Protein AF-A0AA92HVH8-F1 (afdb_monomer_lite)

Foldseek 3Di:
DEEEDDPDAAEDEDDQAEDAYEYEHHAYYAYDHYAHAYEYEAQEDHHEYEAHAEYEYHVHAYAYEYDQEAYHYEYEPHAEYEYHVYAHAYEYEQAEDAYEYYPHAEYEYHVYAYAYEYEAAEDHYEYEDYAEYEYHVHAYAYEYEQAEDAYEYEDHAEYEYHVHAHAYEYEQDEEHYEYEDHAEYEYHVDAYEYEYDQAEDAYEYEPHAEYAYHVYAYAYEYEQEEHHYEYEAHAEYEYHNYAYAYEYDQDAEHYEYENHAEYEYHPDAYAYEYDQAEDHYEYEDHAEYEYHHYAYAYEYEQEEDHHEYEDHAEYEYYHYAHAYEYDQEADAYEYEPHAEYAYHHYAHAYEYEQAEDEYEYEAHAEYEYHVHAYAYEYDQQEDHYEYEDHAEYEYHVHAHAYEYDLAEDAYEYYDHAEYEYHVHAYAYEYEQDEEHYEYEDHAEYEYYPHAAAYEYEQAEDHYEYEHHAEYEYHVYAYAYEYEAHEDEHEYEPHAHYHYYPHHYHYHYDPHHD

pLDDT: mean 95.3, std 5.15, range [45.25, 98.81]

Secondary structure (DSSP, 8-state):
-EEE--SS--EEE--SS--EEEEES-SEEE--SS--EEEE-TT-EEEEEES-SEEE--SS-EEEEEPSS--EEEEES-SEEE--SS--EEEE-SS-EEEEEES-SEEE--SS-EEEEE-SS-EEEEEES-SEEE--SS-EEEEE-SS--EEEEES-SEEE--SS--EEEE-SS-EEEEEES-SEEE--SS-EEEEE-SS--EEEEES-SEEE--SS--EEEE-SS--EEEEES-SEEE--SS--EEEEPSSPPEEEEES-SEEE--SS--EEEE-SS--EEEEES-SEEE--SS--EEEE-SS--EEEEES-SEEE--SS--EEEE-SS--EEEEES-SEEE--SS--EEEE-SS-EEEEEES-SEEE--SS-EEEEEPTT--EEEEES-SEEE--SS--EEEE-SSPPEEEEES-SEEE--SS--EEEE-SS-EEEEEES-SEEE--SS-EEEEE-SS--EEEEES-SEEE--SS--EEEE-SS-EEEEEES-SEEE--SS-EEEEEBTTB-

Structure (mmCIF, N/CA/C/O backbone):
data_AF-A0AA92HVH8-F1
#
_entry.id   AF-A0AA92HVH8-F1
#
loop_
_atom_site.group_PDB
_atom_site.id
_atom_site.type_symbol
_atom_site.label_atom_id
_atom_site.label_alt_id
_atom_site.label_comp_id
_atom_site.label_asym_id
_atom_site.label_entity_id
_atom_site.label_seq_id
_atom_site.pdbx_PDB_ins_code
_atom_site.Cartn_x
_atom_site.Cartn_y
_atom_site.Cartn_z
_atom_site.occupancy
_atom_site.B_iso_or_equiv
_atom_site.auth_seq_id
_atom_site.auth_comp_id
_atom_site.auth_asym_id
_atom_site.auth_atom_id
_atom_site.pdbx_PDB_model_num
ATOM 1 N N . GLU A 1 1 ? -30.639 -15.202 56.950 1.00 88.31 1 GLU A N 1
ATOM 2 C CA . GLU A 1 1 ? -32.025 -14.963 57.427 1.00 88.31 1 GLU A CA 1
ATOM 3 C C . GLU A 1 1 ? -32.904 -14.562 56.242 1.00 88.31 1 GLU A C 1
ATOM 5 O O . GLU A 1 1 ? -32.366 -14.307 55.173 1.00 88.31 1 GLU A O 1
ATOM 10 N N . THR A 1 2 ? -34.231 -14.528 56.389 1.00 92.62 2 THR A N 1
ATOM 11 C CA . THR A 1 2 ? -35.138 -14.028 55.339 1.00 92.62 2 THR A CA 1
ATOM 12 C C . THR A 1 2 ? -35.841 -12.772 55.826 1.00 92.62 2 THR A C 1
ATOM 14 O O . THR A 1 2 ? -36.334 -12.752 56.954 1.00 92.62 2 THR A O 1
ATOM 17 N N . LEU A 1 3 ? -35.899 -11.746 54.981 1.00 92.62 3 LEU A N 1
ATOM 18 C CA . LEU A 1 3 ? -36.599 -10.502 55.258 1.00 92.62 3 LEU A CA 1
ATOM 19 C C . LEU A 1 3 ? -37.542 -10.157 54.105 1.00 92.62 3 LEU A C 1
ATOM 21 O O . LEU A 1 3 ? -37.178 -10.228 52.931 1.00 92.62 3 LEU A O 1
ATOM 25 N N . THR A 1 4 ? -38.764 -9.779 54.452 1.00 93.25 4 THR A N 1
ATOM 26 C CA . THR A 1 4 ? -39.785 -9.386 53.485 1.00 93.25 4 THR A CA 1
ATOM 27 C C . THR A 1 4 ? -40.363 -8.057 53.933 1.00 93.25 4 THR A C 1
ATOM 29 O O . THR A 1 4 ? -40.807 -7.954 55.079 1.00 93.25 4 THR A O 1
ATOM 32 N N . GLY A 1 5 ? -40.316 -7.050 53.064 1.00 89.62 5 GLY A N 1
ATOM 33 C CA . GLY A 1 5 ? -40.966 -5.773 53.330 1.00 89.62 5 GLY A CA 1
ATOM 34 C C . GLY A 1 5 ? -42.485 -5.871 53.264 1.00 89.62 5 GLY A C 1
ATOM 35 O O . GLY A 1 5 ? -43.070 -6.886 52.867 1.00 89.62 5 GLY A O 1
ATOM 36 N N . GLY A 1 6 ? -43.121 -4.827 53.770 1.00 89.75 6 GLY A N 1
ATOM 37 C CA . GLY A 1 6 ? -44.560 -4.710 53.861 1.00 89.75 6 GLY A CA 1
ATOM 38 C C . GLY A 1 6 ? -45.141 -3.927 52.691 1.00 89.75 6 GLY A C 1
ATOM 39 O O . GLY A 1 6 ? -44.682 -3.981 51.557 1.00 89.75 6 GLY A O 1
ATOM 40 N N . ALA A 1 7 ? -46.233 -3.222 52.973 1.00 88.56 7 ALA A N 1
ATOM 41 C CA . ALA A 1 7 ? -46.754 -2.221 52.058 1.00 88.56 7 ALA A CA 1
ATOM 42 C C . ALA A 1 7 ? -46.113 -0.868 52.382 1.00 88.56 7 ALA A C 1
ATOM 44 O O . ALA A 1 7 ? -46.142 -0.445 53.539 1.00 88.56 7 ALA A O 1
ATOM 45 N N . GLY A 1 8 ? -45.641 -0.153 51.363 1.00 88.56 8 GLY A N 1
ATOM 46 C CA . GLY A 1 8 ? -45.042 1.171 51.515 1.00 88.56 8 GLY A CA 1
ATOM 47 C C . GLY A 1 8 ? -43.616 1.198 50.986 1.00 88.56 8 GLY A C 1
ATOM 48 O O . GLY A 1 8 ? -43.301 0.471 50.057 1.00 88.56 8 GLY A O 1
ATOM 49 N N . THR A 1 9 ? -42.802 2.091 51.545 1.00 91.56 9 THR A N 1
ATOM 50 C CA . THR A 1 9 ? -41.357 2.126 51.309 1.00 91.56 9 THR A CA 1
ATOM 51 C C . THR A 1 9 ? -40.673 1.568 52.544 1.00 91.56 9 THR A C 1
ATOM 53 O O . THR A 1 9 ? -40.742 2.167 53.620 1.00 91.56 9 THR A O 1
ATOM 56 N N . ASP A 1 10 ? -40.018 0.436 52.378 1.00 94.44 10 ASP A N 1
ATOM 57 C CA . ASP A 1 10 ? -39.301 -0.299 53.394 1.00 94.44 10 ASP A CA 1
ATOM 58 C C . ASP A 1 10 ? -37.794 -0.044 53.268 1.00 94.44 10 ASP A C 1
ATOM 60 O O . ASP A 1 10 ? -37.161 -0.270 52.233 1.00 94.44 10 ASP A O 1
ATOM 64 N N . ALA A 1 11 ? -37.208 0.433 54.364 1.00 93.94 11 ALA A N 1
ATOM 65 C CA . ALA A 1 11 ? -35.781 0.691 54.482 1.00 93.94 11 ALA A CA 1
ATOM 66 C C . ALA A 1 11 ? -35.222 -0.019 55.715 1.00 93.94 11 ALA A C 1
ATOM 68 O O . ALA A 1 11 ? -35.772 0.106 56.813 1.00 93.94 11 ALA A O 1
ATOM 69 N N . ILE A 1 12 ? -34.107 -0.731 55.552 1.00 93.75 12 ILE A N 1
ATOM 70 C CA . ILE A 1 12 ? -33.403 -1.388 56.653 1.00 93.75 12 ILE A CA 1
ATOM 71 C C . ILE A 1 12 ? -31.939 -0.960 56.724 1.00 93.75 12 ILE A C 1
ATOM 73 O O . ILE A 1 12 ? -31.256 -0.808 55.712 1.00 93.75 12 ILE A O 1
ATOM 77 N N . THR A 1 13 ? -31.451 -0.811 57.953 1.00 94.50 13 THR A N 1
ATOM 78 C CA . THR A 1 13 ? -30.026 -0.696 58.263 1.00 94.50 13 THR A CA 1
ATOM 79 C C . THR A 1 13 ? -29.576 -1.966 58.975 1.00 94.50 13 THR A C 1
ATOM 81 O O . THR A 1 13 ? -30.164 -2.353 59.987 1.00 94.50 13 THR A O 1
ATOM 84 N N . LEU A 1 14 ? -28.557 -2.624 58.432 1.00 93.75 14 LEU A N 1
ATOM 85 C CA . LEU A 1 14 ? -27.990 -3.856 58.969 1.00 93.75 14 LEU A CA 1
ATOM 86 C C . LEU A 1 14 ? -27.069 -3.564 60.156 1.00 93.75 14 LEU A C 1
ATOM 88 O O . LEU A 1 14 ? -26.703 -2.417 60.404 1.00 93.75 14 LEU A O 1
ATOM 92 N N . GLY A 1 15 ? -26.731 -4.592 60.934 1.00 90.88 15 GLY A N 1
ATOM 93 C CA . GLY A 1 15 ? -25.796 -4.460 62.053 1.00 90.88 15 GLY A CA 1
ATOM 94 C C . GLY A 1 15 ? -24.343 -4.277 61.597 1.00 90.88 15 GLY A C 1
ATOM 95 O O . GLY A 1 15 ? -24.040 -4.281 60.414 1.00 90.88 15 GLY A O 1
ATOM 96 N N . THR A 1 16 ? -23.417 -4.158 62.551 1.00 92.44 16 THR A N 1
ATOM 97 C CA . THR A 1 16 ? -21.966 -4.030 62.281 1.00 92.44 16 THR A CA 1
ATOM 98 C C . THR A 1 16 ? -21.230 -5.374 62.197 1.00 92.44 16 THR A C 1
ATOM 100 O O . THR A 1 16 ? -20.003 -5.421 62.277 1.00 92.44 16 THR A O 1
ATOM 103 N N . VAL A 1 17 ? -21.971 -6.479 62.169 1.00 91.88 17 VAL A N 1
ATOM 104 C CA . VAL A 1 17 ? -21.458 -7.838 61.959 1.00 91.88 17 VAL A CA 1
ATOM 105 C C . VAL A 1 17 ? -21.944 -8.261 60.581 1.00 91.88 17 VAL A C 1
ATOM 107 O O . VAL A 1 17 ? -23.061 -7.894 60.238 1.00 91.88 17 VAL A O 1
ATOM 110 N N . GLY A 1 18 ? -21.155 -9.033 59.829 1.00 92.44 18 GLY A N 1
ATOM 111 C CA . GLY A 1 18 ? -21.549 -9.466 58.487 1.00 92.44 18 GLY A CA 1
ATOM 112 C C . GLY A 1 18 ? -22.869 -10.238 58.484 1.00 92.44 18 GLY A C 1
ATOM 113 O O . GLY A 1 18 ? -23.053 -11.157 59.289 1.00 92.44 18 GLY A O 1
ATOM 114 N N . ASN A 1 19 ? -23.781 -9.850 57.596 1.00 94.94 19 ASN A N 1
ATOM 115 C CA . ASN A 1 19 ? -25.120 -10.420 57.481 1.00 94.94 19 ASN A CA 1
ATOM 116 C C . ASN A 1 19 ? -25.252 -11.258 56.203 1.00 94.94 19 ASN A C 1
ATOM 118 O O . ASN A 1 19 ? -24.631 -10.973 55.187 1.00 94.94 19 ASN A O 1
ATOM 122 N N . THR A 1 20 ? -26.097 -12.290 56.217 1.00 95.69 20 THR A N 1
ATOM 123 C CA . THR A 1 20 ? -26.452 -13.043 55.000 1.00 95.69 20 THR A CA 1
ATOM 124 C C . THR A 1 20 ? -27.966 -13.163 54.902 1.00 95.69 20 THR A C 1
ATOM 126 O O . THR A 1 20 ? -28.584 -13.906 55.669 1.00 95.69 20 THR A O 1
ATOM 129 N N . LEU A 1 21 ? -28.588 -12.423 53.983 1.00 95.06 21 LEU A N 1
ATOM 130 C CA . LEU A 1 21 ? -30.041 -12.255 53.929 1.00 95.06 21 LEU A CA 1
ATOM 131 C C . LEU A 1 21 ? -30.623 -12.627 52.565 1.00 95.06 21 LEU A C 1
ATOM 133 O O . LEU A 1 21 ? -30.145 -12.171 51.535 1.00 95.06 21 LEU A O 1
ATOM 137 N N . LEU A 1 22 ? -31.722 -13.379 52.577 1.00 94.88 22 LEU A N 1
ATOM 138 C CA . LEU A 1 22 ? -32.659 -13.465 51.460 1.00 94.88 22 LEU A CA 1
ATOM 139 C C . LEU A 1 22 ? -33.710 -12.367 51.639 1.00 94.88 22 LEU A C 1
ATOM 141 O O . LEU A 1 22 ? -34.448 -12.388 52.624 1.00 94.88 22 LEU A O 1
ATOM 145 N N . VAL A 1 23 ? -33.789 -11.424 50.708 1.00 94.44 23 VAL A N 1
ATOM 146 C CA . VAL A 1 23 ? -34.668 -10.256 50.806 1.00 94.44 23 VAL A CA 1
ATOM 147 C C . VAL A 1 23 ? -35.736 -10.250 49.722 1.00 94.44 23 VAL A C 1
ATOM 149 O O . VAL A 1 23 ? -35.532 -10.725 48.611 1.00 94.44 23 VAL A O 1
ATOM 152 N N . SER A 1 24 ? -36.902 -9.702 50.039 1.00 93.06 24 SER A N 1
ATOM 153 C CA . SER A 1 24 ? -38.002 -9.518 49.090 1.00 93.06 24 SER A CA 1
ATOM 154 C C . SER A 1 24 ? -38.793 -8.269 49.454 1.00 93.06 24 SER A C 1
ATOM 156 O O . SER A 1 24 ? -38.954 -7.984 50.638 1.00 93.06 24 SER A O 1
ATOM 158 N N . ALA A 1 25 ? -39.281 -7.538 48.449 1.00 90.44 25 ALA A N 1
ATOM 159 C CA . ALA A 1 25 ? -40.089 -6.330 48.641 1.00 90.44 25 ALA A CA 1
ATOM 160 C C . ALA A 1 25 ? -39.456 -5.292 49.598 1.00 90.44 25 ALA A C 1
ATOM 162 O O . ALA A 1 25 ? -40.147 -4.761 50.449 1.00 90.44 25 ALA A O 1
ATOM 163 N N . LEU A 1 26 ? -38.141 -5.056 49.512 1.00 92.81 26 LEU A N 1
ATOM 164 C CA . LEU A 1 26 ? -37.462 -3.972 50.234 1.00 92.81 26 LEU A CA 1
ATOM 165 C C . LEU A 1 26 ? -36.937 -2.952 49.228 1.00 92.81 26 LEU A C 1
ATOM 167 O O . LEU A 1 26 ? -36.306 -3.349 48.250 1.00 92.81 26 LEU A O 1
ATOM 171 N N . GLU A 1 27 ? -37.125 -1.662 49.495 1.00 94.62 27 GLU A N 1
ATOM 172 C CA . GLU A 1 27 ? -36.665 -0.577 48.621 1.00 94.62 27 GLU A CA 1
ATOM 173 C C . GLU A 1 27 ? -35.285 -0.041 49.009 1.00 94.62 27 GLU A C 1
ATOM 175 O O . GLU A 1 27 ? -34.603 0.559 48.178 1.00 94.62 27 GLU A O 1
ATOM 180 N N . THR A 1 28 ? -34.846 -0.191 50.260 1.00 95.38 28 THR A N 1
ATOM 181 C CA . THR A 1 28 ? -33.522 0.288 50.694 1.00 95.38 28 THR A CA 1
ATOM 182 C C . THR A 1 28 ? -32.882 -0.641 51.714 1.00 95.38 28 THR A C 1
ATOM 184 O O . THR A 1 28 ? -33.474 -0.970 52.742 1.00 95.38 28 THR A O 1
ATOM 187 N N . ILE A 1 29 ? -31.626 -1.006 51.467 1.00 95.38 29 ILE A N 1
ATOM 188 C CA . ILE A 1 29 ? -30.795 -1.768 52.397 1.00 95.38 29 ILE A CA 1
ATOM 189 C C . ILE A 1 29 ? -29.485 -1.014 52.574 1.00 95.38 29 ILE A C 1
ATOM 191 O O . ILE A 1 29 ? -28.810 -0.669 51.608 1.00 95.38 29 ILE A O 1
ATOM 195 N N . THR A 1 30 ? -29.139 -0.738 53.825 1.00 95.06 30 THR A N 1
ATOM 196 C CA . THR A 1 30 ? -27.889 -0.077 54.194 1.00 95.06 30 THR A CA 1
ATOM 197 C C . THR A 1 30 ? -27.088 -0.997 55.095 1.00 95.06 30 THR A C 1
ATOM 199 O O . THR A 1 30 ? -27.506 -1.258 56.224 1.00 95.06 30 THR A O 1
ATOM 202 N N . GLY A 1 31 ? -25.966 -1.501 54.595 1.00 92.81 31 GLY A N 1
ATOM 203 C CA . GLY A 1 31 ? -24.971 -2.185 55.407 1.00 92.81 31 GLY A CA 1
ATOM 204 C C . GLY A 1 31 ? -24.247 -1.220 56.341 1.00 92.81 31 GLY A C 1
ATOM 205 O O . GLY A 1 31 ? -24.465 -0.003 56.323 1.00 92.81 31 GLY A O 1
ATOM 206 N N . GLN A 1 32 ? -23.399 -1.772 57.201 1.00 89.69 32 GLN A N 1
ATOM 207 C CA . GLN A 1 32 ? -22.518 -0.967 58.047 1.00 89.69 32 GLN A CA 1
ATOM 208 C C . GLN A 1 32 ? -21.087 -1.489 57.990 1.00 89.69 32 GLN A C 1
ATOM 210 O O . GLN A 1 32 ? -20.260 -0.957 57.263 1.00 89.69 32 GLN A O 1
ATOM 215 N N . GLY A 1 33 ? -20.772 -2.491 58.802 1.00 85.94 33 GLY A N 1
ATOM 216 C CA . GLY A 1 33 ? -19.457 -3.114 58.836 1.00 85.94 33 GLY A CA 1
ATOM 217 C C . GLY A 1 33 ? -19.610 -4.623 58.909 1.00 85.94 33 GLY A C 1
ATOM 218 O O . GLY A 1 33 ? -20.651 -5.124 59.326 1.00 85.94 33 GLY A O 1
ATOM 219 N N . GLY A 1 34 ? -18.552 -5.341 58.543 1.00 91.06 34 GLY A N 1
ATOM 220 C CA . GLY A 1 34 ? -18.639 -6.775 58.279 1.00 91.06 34 GLY A CA 1
ATOM 221 C C . GLY A 1 34 ? -18.845 -7.040 56.789 1.00 91.06 34 GLY A C 1
ATOM 222 O O . GLY A 1 34 ? -18.677 -6.139 55.984 1.00 91.06 34 GLY A O 1
ATOM 223 N N . THR A 1 35 ? -19.123 -8.291 56.432 1.00 94.88 35 THR A N 1
ATOM 224 C CA . THR A 1 35 ? -19.417 -8.690 55.050 1.00 94.88 35 THR A CA 1
ATOM 225 C C . THR A 1 35 ? -20.905 -8.979 54.935 1.00 94.88 35 THR A C 1
ATOM 227 O O . THR A 1 35 ? -21.375 -9.998 55.445 1.00 94.88 35 THR A O 1
ATOM 230 N N . ASP A 1 36 ? -21.628 -8.075 54.294 1.00 96.19 36 ASP A N 1
ATOM 231 C CA . ASP A 1 36 ? -23.054 -8.135 54.037 1.00 96.19 36 ASP A CA 1
ATOM 232 C C . ASP A 1 36 ? -23.325 -8.766 52.664 1.00 96.19 36 ASP A C 1
ATOM 234 O O . ASP A 1 36 ? -22.924 -8.268 51.611 1.00 96.19 36 ASP A O 1
ATOM 238 N N . VAL A 1 37 ? -24.024 -9.901 52.691 1.00 96.25 37 VAL A N 1
ATOM 239 C CA . VAL A 1 37 ? -24.386 -10.720 51.532 1.00 96.25 37 VAL A CA 1
ATOM 240 C C . VAL A 1 37 ? -25.902 -10.733 51.390 1.00 96.25 37 VAL A C 1
ATOM 242 O O . VAL A 1 37 ? -26.613 -11.290 52.230 1.00 96.25 37 VAL A O 1
ATOM 245 N N . ILE A 1 38 ? -26.408 -10.138 50.316 1.00 96.12 38 ILE A N 1
ATOM 246 C CA . ILE A 1 38 ? -27.837 -10.031 50.032 1.00 96.12 38 ILE A CA 1
ATOM 247 C C . ILE A 1 38 ? -28.192 -10.865 48.806 1.00 96.12 38 ILE A C 1
ATOM 249 O O . ILE A 1 38 ? -27.600 -10.711 47.743 1.00 96.12 38 ILE A O 1
ATOM 253 N N . THR A 1 39 ? -29.201 -11.719 48.938 1.00 95.56 39 THR A N 1
ATOM 254 C CA . THR A 1 39 ? -29.842 -12.428 47.828 1.00 95.56 39 THR A CA 1
ATOM 255 C C . THR A 1 39 ? -31.251 -11.888 47.632 1.00 95.56 39 THR A C 1
ATOM 257 O O . THR A 1 39 ? -32.037 -11.858 48.577 1.00 95.56 39 THR A O 1
ATOM 260 N N . ILE A 1 40 ? -31.590 -11.475 46.418 1.00 94.25 40 ILE A N 1
ATOM 261 C CA . ILE A 1 40 ? -32.906 -10.955 46.050 1.00 94.25 40 ILE A CA 1
ATOM 262 C C . ILE A 1 40 ? -33.832 -12.135 45.735 1.00 94.25 40 ILE A C 1
ATOM 264 O O . ILE A 1 40 ? -33.451 -13.110 45.089 1.00 94.25 40 ILE A O 1
ATOM 268 N N . GLY A 1 41 ? -35.062 -12.075 46.240 1.00 90.94 41 GLY A N 1
ATOM 269 C CA . GLY A 1 41 ? -36.088 -13.082 45.998 1.00 90.94 41 GLY A CA 1
ATOM 270 C C . GLY A 1 41 ? -36.541 -13.150 44.535 1.00 90.94 41 GLY A C 1
ATOM 271 O O . GLY A 1 41 ? -36.238 -12.304 43.706 1.00 90.94 41 GLY A O 1
ATOM 272 N N . SER A 1 42 ? -37.347 -14.159 44.210 1.00 88.25 42 SER A N 1
ATOM 273 C CA . SER A 1 42 ? -37.684 -14.526 42.826 1.00 88.25 42 SER A CA 1
ATOM 274 C C . SER A 1 42 ? -38.638 -13.586 42.072 1.00 88.25 42 SER A C 1
ATOM 276 O O . SER A 1 42 ? -38.976 -13.875 40.932 1.00 88.25 42 SER A O 1
ATOM 278 N N . VAL A 1 43 ? -39.160 -12.531 42.700 1.00 85.19 43 VAL A N 1
ATOM 279 C CA . VAL A 1 43 ? -40.198 -11.663 42.099 1.00 85.19 43 VAL A CA 1
ATOM 280 C C . VAL A 1 43 ? -39.582 -10.475 41.343 1.00 85.19 43 VAL A C 1
ATOM 282 O O . VAL A 1 43 ? -40.302 -9.724 40.690 1.00 85.19 43 VAL A O 1
ATOM 285 N N . GLY A 1 44 ? -38.256 -10.331 41.373 1.00 82.62 44 GLY A N 1
ATOM 286 C CA . GLY A 1 44 ? -37.592 -9.109 40.941 1.00 82.62 44 GLY A CA 1
ATOM 287 C C . GLY A 1 44 ? -37.635 -8.052 42.036 1.00 82.62 44 GLY A C 1
ATOM 288 O O . GLY A 1 44 ? -38.446 -8.125 42.967 1.00 82.62 44 GLY A O 1
ATOM 289 N N . ALA A 1 45 ? -36.745 -7.071 41.950 1.00 89.88 45 ALA A N 1
ATOM 290 C CA . ALA A 1 45 ? -36.702 -5.966 42.896 1.00 89.88 45 ALA A CA 1
ATOM 291 C C . ALA A 1 45 ? -36.105 -4.712 42.265 1.00 89.88 45 ALA A C 1
ATOM 293 O O . ALA A 1 45 ? -35.156 -4.785 41.488 1.00 89.88 45 ALA A O 1
ATOM 294 N N . THR A 1 46 ? -36.621 -3.563 42.691 1.00 92.94 46 THR A N 1
ATOM 295 C CA . THR A 1 46 ? -35.928 -2.284 42.557 1.00 92.94 46 THR A CA 1
ATOM 296 C C . THR A 1 46 ? -35.502 -1.849 43.949 1.00 92.94 46 THR A C 1
ATOM 298 O O . THR A 1 46 ? -36.376 -1.602 44.778 1.00 92.94 46 THR A O 1
ATOM 301 N N . PHE A 1 47 ? -34.202 -1.752 44.232 1.00 92.31 47 PHE A N 1
ATOM 302 C CA . PHE A 1 47 ? -33.760 -1.304 45.557 1.00 92.31 47 PHE A CA 1
ATOM 303 C C . PHE A 1 47 ? -32.433 -0.542 45.545 1.00 92.31 47 PHE A C 1
ATOM 305 O O . PHE A 1 47 ? -31.593 -0.711 44.660 1.00 92.31 47 PHE A O 1
ATOM 312 N N . LEU A 1 48 ? -32.272 0.316 46.553 1.00 96.12 48 LEU A N 1
ATOM 313 C CA . LEU A 1 48 ? -31.055 1.060 46.853 1.00 96.12 48 LEU A CA 1
ATOM 314 C C . LEU A 1 48 ? -30.176 0.256 47.821 1.00 96.12 48 LEU A C 1
ATOM 316 O O . LEU A 1 48 ? -30.571 -0.004 48.961 1.00 96.12 48 LEU A O 1
ATOM 320 N N . ALA A 1 49 ? -28.981 -0.101 47.364 1.00 96.00 49 ALA A N 1
ATOM 321 C CA . ALA A 1 49 ? -27.940 -0.801 48.096 1.00 96.00 49 ALA A CA 1
ATOM 322 C C . ALA A 1 49 ? -26.862 0.185 48.562 1.00 96.00 49 ALA A C 1
ATOM 324 O O . ALA A 1 49 ? -26.071 0.680 47.762 1.00 96.00 49 ALA A O 1
ATOM 325 N N . ASN A 1 50 ? -26.796 0.448 49.864 1.00 94.75 50 ASN A N 1
ATOM 326 C CA . ASN A 1 50 ? -25.727 1.251 50.454 1.00 94.75 50 ASN A CA 1
ATOM 327 C C . ASN A 1 50 ? -24.777 0.340 51.234 1.00 94.75 50 ASN A C 1
ATOM 329 O O . ASN A 1 50 ? -25.240 -0.381 52.116 1.00 94.75 50 ASN A O 1
ATOM 333 N N . ALA A 1 51 ? -23.471 0.424 50.958 1.00 93.25 51 ALA A N 1
ATOM 334 C CA . ALA A 1 51 ? -22.428 -0.280 51.713 1.00 93.25 51 ALA A CA 1
ATOM 335 C C . ALA A 1 51 ? -22.688 -1.796 51.864 1.00 93.25 51 ALA A C 1
ATOM 337 O O . ALA A 1 51 ? -22.706 -2.309 52.976 1.00 93.25 51 ALA A O 1
ATOM 338 N N . LEU A 1 52 ? -22.952 -2.486 50.747 1.00 95.62 52 LEU A N 1
ATOM 339 C CA . LEU A 1 52 ? -23.093 -3.946 50.700 1.00 95.62 52 LEU A CA 1
ATOM 340 C C . LEU A 1 52 ? -21.914 -4.569 49.951 1.00 95.62 52 LEU A C 1
ATOM 342 O O . LEU A 1 52 ? -21.543 -4.082 48.884 1.00 95.62 52 LEU A O 1
ATOM 346 N N . GLU A 1 53 ? -21.381 -5.682 50.455 1.00 96.69 53 GLU A N 1
ATOM 347 C CA . GLU A 1 53 ? -20.247 -6.377 49.836 1.00 96.69 53 GLU A CA 1
ATOM 348 C C . GLU A 1 53 ? -20.674 -7.369 48.751 1.00 96.69 53 GLU A C 1
ATOM 350 O O . GLU A 1 53 ? -19.908 -7.643 47.824 1.00 96.69 53 GLU A O 1
ATOM 355 N N . THR A 1 54 ? -21.869 -7.959 48.843 1.00 96.94 54 THR A N 1
ATOM 356 C CA . THR A 1 54 ? -22.355 -8.919 47.841 1.00 96.94 54 THR A CA 1
ATOM 357 C C . THR A 1 54 ? -23.852 -8.791 47.593 1.00 96.94 54 THR A C 1
ATOM 359 O O . THR A 1 54 ? -24.652 -8.793 48.528 1.00 96.94 54 THR A O 1
ATOM 362 N N . ILE A 1 55 ? -24.232 -8.744 46.316 1.00 97.06 55 ILE A N 1
ATOM 363 C CA . ILE A 1 55 ? -25.618 -8.725 45.847 1.00 97.06 55 ILE A CA 1
ATOM 364 C C . ILE A 1 55 ? -25.800 -9.845 44.824 1.00 97.06 55 ILE A C 1
ATOM 366 O O . ILE A 1 55 ? -25.141 -9.888 43.789 1.00 97.06 55 ILE A O 1
ATOM 370 N N . THR A 1 56 ? -26.717 -10.761 45.096 1.00 96.12 56 THR A N 1
ATOM 371 C CA . THR A 1 56 ? -27.115 -11.821 44.169 1.00 96.12 56 THR A CA 1
ATOM 372 C C . THR A 1 56 ? -28.569 -11.611 43.788 1.00 96.12 56 THR A C 1
ATOM 374 O O . THR A 1 56 ? -29.436 -11.604 44.659 1.00 96.12 56 THR A O 1
ATOM 377 N N . GLY A 1 57 ? -28.830 -11.419 42.501 1.00 94.00 57 GLY A N 1
ATOM 378 C CA . GLY A 1 57 ? -30.171 -11.319 41.953 1.00 94.00 57 GLY A CA 1
ATOM 379 C C . GLY A 1 57 ? -30.937 -12.634 42.000 1.00 94.00 57 GLY A C 1
ATOM 380 O O . GLY A 1 57 ? -30.428 -13.686 42.404 1.00 94.00 57 GLY A O 1
ATOM 381 N N . GLY A 1 58 ? -32.211 -12.521 41.660 1.00 91.50 58 GLY A N 1
ATOM 382 C CA . GLY A 1 58 ? -33.172 -13.601 41.711 1.00 91.50 58 GLY A CA 1
ATOM 383 C C . GLY A 1 58 ? -33.366 -14.225 40.335 1.00 91.50 58 GLY A C 1
ATOM 384 O O . GLY A 1 58 ? -32.444 -14.401 39.552 1.00 91.50 58 GLY A O 1
ATOM 385 N N . THR A 1 59 ? -34.605 -14.627 40.071 1.00 90.81 59 THR A N 1
ATOM 386 C CA . THR A 1 59 ? -35.053 -15.050 38.727 1.00 90.81 59 THR A CA 1
ATOM 387 C C . THR A 1 59 ? -36.017 -14.039 38.114 1.00 90.81 59 THR A C 1
ATOM 389 O O . THR A 1 59 ? -36.492 -14.248 36.998 1.00 90.81 59 THR A O 1
ATOM 392 N N . GLY A 1 60 ? -36.374 -13.001 38.877 1.00 91.31 60 GLY A N 1
ATOM 393 C CA . GLY A 1 60 ? -37.196 -11.913 38.381 1.00 91.31 60 GLY A CA 1
ATOM 394 C C . GLY A 1 60 ? -36.310 -10.877 37.712 1.00 91.31 60 GLY A C 1
ATOM 395 O O . GLY A 1 60 ? -35.152 -11.156 37.432 1.00 91.31 60 GLY A O 1
ATOM 396 N N . SER A 1 61 ? -36.876 -9.699 37.434 1.00 93.25 61 SER A N 1
ATOM 397 C CA . SER A 1 61 ? -36.057 -8.608 36.921 1.00 93.25 61 SER A CA 1
ATOM 398 C C . SER A 1 61 ? -35.560 -7.707 38.040 1.00 93.25 61 SER A C 1
ATOM 400 O O . SER A 1 61 ? -36.350 -7.273 38.886 1.00 93.25 61 SER A O 1
ATOM 402 N N . GLU A 1 62 ? -34.266 -7.414 38.043 1.00 95.62 62 GLU A N 1
ATOM 403 C CA . GLU A 1 62 ? -33.619 -6.656 39.107 1.00 95.62 62 GLU A CA 1
ATOM 404 C C . GLU A 1 62 ? -32.991 -5.345 38.626 1.00 95.62 62 GLU A C 1
ATOM 406 O O . GLU A 1 62 ? -32.157 -5.311 37.722 1.00 95.62 62 GLU A O 1
ATOM 411 N N . LEU A 1 63 ? -33.376 -4.257 39.298 1.00 96.31 63 LEU A N 1
ATOM 412 C CA . LEU A 1 63 ? -32.812 -2.920 39.155 1.00 96.31 63 LEU A CA 1
ATOM 413 C C . LEU A 1 63 ? -32.179 -2.493 40.482 1.00 96.31 63 LEU A C 1
ATOM 415 O O . LEU A 1 63 ? -32.869 -2.160 41.448 1.00 96.31 63 LEU A O 1
ATOM 419 N N . VAL A 1 64 ? -30.854 -2.471 40.526 1.00 97.25 64 VAL A N 1
ATOM 420 C CA . VAL A 1 64 ? -30.093 -2.126 41.726 1.00 97.25 64 VAL A CA 1
ATOM 421 C C . VAL A 1 64 ? -29.458 -0.756 41.555 1.00 97.25 64 VAL A C 1
ATOM 423 O O . VAL A 1 64 ? -28.725 -0.515 40.597 1.00 97.25 64 VAL A O 1
ATOM 426 N N . PHE A 1 65 ? -29.720 0.133 42.508 1.00 97.56 65 PHE A N 1
ATOM 427 C CA . PHE A 1 65 ? -28.998 1.393 42.646 1.00 97.56 65 PHE A CA 1
ATOM 428 C C . PHE A 1 65 ? -27.952 1.242 43.742 1.00 97.56 65 PHE A C 1
ATOM 430 O O . PHE A 1 65 ? -28.288 0.801 44.839 1.00 97.56 65 PHE A O 1
ATOM 437 N N . LEU A 1 66 ? -26.712 1.630 43.478 1.00 97.12 66 LEU A N 1
ATOM 438 C CA . LEU A 1 66 ? -25.693 1.745 44.508 1.00 97.12 66 LEU A CA 1
ATOM 439 C C . LEU A 1 66 ? -25.787 3.108 45.202 1.00 97.12 66 LEU A C 1
ATOM 441 O O . LEU A 1 66 ? -26.271 4.100 44.649 1.00 97.12 66 LEU A O 1
ATOM 445 N N . GLY A 1 67 ? -25.365 3.131 46.461 1.00 94.44 67 GLY A N 1
ATOM 446 C CA . GLY A 1 67 ? -25.375 4.320 47.298 1.00 94.44 67 GLY A CA 1
ATOM 447 C C . GLY A 1 67 ? -24.496 5.447 46.770 1.00 94.44 67 GLY A C 1
ATOM 448 O O . GLY A 1 67 ? -23.609 5.242 45.954 1.00 94.44 67 GLY A O 1
ATOM 449 N N . ALA A 1 68 ? -24.701 6.659 47.289 1.00 93.25 68 ALA A N 1
ATOM 450 C CA . ALA A 1 68 ? -23.937 7.836 46.867 1.00 93.25 68 ALA A CA 1
ATOM 451 C C . ALA A 1 68 ? -22.472 7.862 47.354 1.00 93.25 68 ALA A C 1
ATOM 453 O O . ALA A 1 68 ? -21.723 8.741 46.952 1.00 93.25 68 ALA A O 1
ATOM 454 N N . SER A 1 69 ? -22.061 6.965 48.251 1.00 91.44 69 SER A N 1
ATOM 455 C CA . SER A 1 69 ? -20.641 6.727 48.550 1.00 91.44 69 SER A CA 1
ATOM 456 C C . SER A 1 69 ? -19.998 5.908 47.433 1.00 91.44 69 SER A C 1
ATOM 458 O O . SER A 1 69 ? -20.712 5.187 46.760 1.00 91.44 69 SER A O 1
ATOM 460 N N . GLY A 1 70 ? -18.671 5.935 47.272 1.00 93.44 70 GLY A N 1
ATOM 461 C CA . GLY A 1 70 ? -18.015 4.943 46.410 1.00 93.44 70 GLY A CA 1
ATOM 462 C C . GLY A 1 70 ? -18.224 3.532 46.964 1.00 93.44 70 GLY A C 1
ATOM 463 O O . GLY A 1 70 ? -17.984 3.306 48.155 1.00 93.44 70 GLY A O 1
ATOM 464 N N . ASN A 1 71 ? -18.710 2.613 46.136 1.00 95.69 71 ASN A N 1
ATOM 465 C CA . ASN A 1 71 ? -19.050 1.252 46.539 1.00 95.69 71 ASN A CA 1
ATOM 466 C C . ASN A 1 71 ? -18.005 0.249 46.032 1.00 95.69 71 ASN A C 1
ATOM 468 O O . ASN A 1 71 ? -17.394 0.426 44.983 1.00 95.69 71 ASN A O 1
ATOM 472 N N . THR A 1 72 ? -17.795 -0.838 46.772 1.00 96.38 72 THR A N 1
ATOM 473 C CA . THR A 1 72 ? -17.030 -2.001 46.301 1.00 96.38 72 THR A CA 1
ATOM 474 C C . THR A 1 72 ? -17.871 -3.243 46.535 1.00 96.38 72 THR A C 1
ATOM 476 O O . THR A 1 72 ? -18.074 -3.633 47.682 1.00 96.38 72 THR A O 1
ATOM 479 N N . VAL A 1 73 ? -18.399 -3.831 45.463 1.00 97.31 73 VAL A N 1
ATOM 480 C CA . VAL A 1 73 ? -19.454 -4.848 45.555 1.00 97.31 73 VAL A CA 1
ATOM 481 C C . VAL A 1 73 ? -19.232 -5.990 44.570 1.00 97.31 73 VAL A C 1
ATOM 483 O O . VAL A 1 73 ? -18.835 -5.784 43.424 1.00 97.31 73 VAL A O 1
ATOM 486 N N . THR A 1 74 ? -19.516 -7.213 45.015 1.00 97.94 74 THR A N 1
ATOM 487 C CA . THR A 1 74 ? -19.653 -8.372 44.127 1.00 97.94 74 THR A CA 1
ATOM 488 C C . THR A 1 74 ? -21.113 -8.537 43.720 1.00 97.94 74 THR A C 1
ATOM 490 O O . THR A 1 74 ? -21.981 -8.641 44.585 1.00 97.94 74 THR A O 1
ATOM 493 N N . VAL A 1 75 ? -21.400 -8.573 42.422 1.00 97.50 75 VAL A N 1
ATOM 494 C CA . VAL A 1 75 ? -22.764 -8.659 41.886 1.00 97.50 75 VAL A CA 1
ATOM 495 C C . VAL A 1 75 ? -22.916 -9.904 41.023 1.00 97.50 75 VAL A C 1
ATOM 497 O O . VAL A 1 75 ? -22.016 -10.288 40.285 1.00 97.50 75 VAL A O 1
ATOM 500 N N . SER A 1 76 ? -24.047 -10.590 41.115 1.00 96.06 76 SER A N 1
ATOM 501 C CA . SER A 1 76 ? -24.358 -11.741 40.259 1.00 96.06 76 SER A CA 1
ATOM 502 C C . SER A 1 76 ? -25.839 -11.760 39.938 1.00 96.06 76 SER A C 1
ATOM 504 O O . SER A 1 76 ? -26.635 -11.421 40.808 1.00 96.06 76 SER A O 1
ATOM 506 N N . ALA A 1 77 ? -26.205 -12.198 38.733 1.00 94.38 77 ALA A N 1
ATOM 507 C CA . ALA A 1 77 ? -27.602 -12.367 38.317 1.00 94.38 77 ALA A CA 1
ATOM 508 C C . ALA A 1 77 ? -28.486 -11.105 38.460 1.00 94.38 77 ALA A C 1
ATOM 510 O O . ALA A 1 77 ? -29.678 -11.235 38.678 1.00 94.38 77 ALA A O 1
ATOM 511 N N . VAL A 1 78 ? -27.916 -9.899 38.366 1.00 96.00 78 VAL A N 1
ATOM 512 C CA . VAL A 1 78 ? -28.667 -8.628 38.350 1.00 96.00 78 VAL A CA 1
ATOM 513 C C . VAL A 1 78 ? -28.774 -8.131 36.911 1.00 96.00 78 VAL A C 1
ATOM 515 O O . VAL A 1 78 ? -27.753 -8.076 36.231 1.00 96.00 78 VAL A O 1
ATOM 518 N N . ASP A 1 79 ? -29.965 -7.721 36.462 1.00 96.50 79 ASP A N 1
ATOM 519 C CA . ASP A 1 79 ? -30.149 -7.235 35.083 1.00 96.50 79 ASP A CA 1
ATOM 520 C C . ASP A 1 79 ? -29.643 -5.807 34.878 1.00 96.50 79 ASP A C 1
ATOM 522 O O . ASP A 1 79 ? -29.048 -5.497 33.848 1.00 96.50 79 ASP A O 1
ATOM 526 N N . ILE A 1 80 ? -29.934 -4.906 35.822 1.00 97.44 80 ILE A N 1
ATOM 527 C CA . ILE A 1 80 ? -29.602 -3.486 35.717 1.00 97.44 80 ILE A CA 1
ATOM 528 C C . ILE A 1 80 ? -28.921 -3.029 37.001 1.00 97.44 80 ILE A C 1
ATOM 530 O O . ILE A 1 80 ? -29.502 -3.097 38.086 1.00 97.44 80 ILE A O 1
ATOM 534 N N . LEU A 1 81 ? -27.710 -2.496 36.867 1.00 97.62 81 LEU A N 1
ATOM 535 C CA . LEU A 1 81 ? -26.938 -1.939 37.969 1.00 97.62 81 LEU A CA 1
ATOM 536 C C . LEU A 1 81 ? -26.560 -0.489 37.662 1.00 97.62 81 LEU A C 1
ATOM 538 O O . LEU A 1 81 ? -25.956 -0.176 36.634 1.00 97.62 81 LEU A O 1
ATOM 542 N N . ILE A 1 82 ? -26.937 0.406 38.566 1.00 97.31 82 ILE A N 1
ATOM 543 C CA . ILE A 1 82 ? -26.713 1.844 38.446 1.00 97.31 82 ILE A CA 1
ATOM 544 C C . ILE A 1 82 ? -25.883 2.301 39.640 1.00 97.31 82 ILE A C 1
ATOM 546 O O . ILE A 1 82 ? -26.316 2.144 40.778 1.00 97.31 82 ILE A O 1
ATOM 550 N N . GLY A 1 83 ? -24.713 2.870 39.380 1.00 96.19 83 GLY A N 1
ATOM 551 C CA . GLY A 1 83 ? -23.858 3.465 40.397 1.00 96.19 83 GLY A CA 1
ATOM 552 C C . GLY A 1 83 ? -24.359 4.810 40.923 1.00 96.19 83 GLY A C 1
ATOM 553 O O . GLY A 1 83 ? -25.337 5.391 40.432 1.00 96.19 83 GLY A O 1
ATOM 554 N N . GLY A 1 84 ? -23.690 5.283 41.966 1.00 93.94 84 GLY A N 1
ATOM 555 C CA . GLY A 1 84 ? -23.986 6.518 42.678 1.00 93.94 84 GLY A CA 1
ATOM 556 C C . GLY A 1 84 ? -22.987 7.641 42.390 1.00 93.94 84 GLY A C 1
ATOM 557 O O . GLY A 1 84 ? -22.236 7.633 41.424 1.00 93.94 84 GLY A O 1
ATOM 558 N N . ALA A 1 85 ? -22.994 8.667 43.244 1.00 87.94 85 ALA A N 1
ATOM 559 C CA . ALA A 1 85 ? -22.051 9.785 43.184 1.00 87.94 85 ALA A CA 1
ATOM 560 C C . ALA A 1 85 ? -20.733 9.447 43.916 1.00 87.94 85 ALA A C 1
ATOM 562 O O . ALA A 1 85 ? -20.358 10.112 44.876 1.00 87.94 85 ALA A O 1
ATOM 563 N N . GLY A 1 86 ? -20.030 8.404 43.493 1.00 93.50 86 GLY A N 1
ATOM 564 C CA . GLY A 1 86 ? -18.772 7.949 44.084 1.00 93.50 86 GLY A CA 1
ATOM 565 C C . GLY A 1 86 ? -17.957 7.168 43.061 1.00 93.50 86 GLY A C 1
ATOM 566 O O . GLY A 1 86 ? -18.350 7.098 41.910 1.00 93.50 86 GLY A O 1
ATOM 567 N N . THR A 1 87 ? -16.809 6.619 43.464 1.00 96.19 87 THR A N 1
ATOM 568 C CA . THR A 1 87 ? -16.104 5.635 42.628 1.00 96.19 87 THR A CA 1
ATOM 569 C C . THR A 1 87 ? -16.638 4.254 42.958 1.00 96.19 87 THR A C 1
ATOM 571 O O . THR A 1 87 ? -16.378 3.739 44.048 1.00 96.19 87 THR A O 1
ATOM 574 N N . ASP A 1 88 ? -17.371 3.676 42.021 1.00 97.62 88 ASP A N 1
ATOM 575 C CA . ASP A 1 88 ? -17.987 2.369 42.129 1.00 97.62 88 ASP A CA 1
ATOM 576 C C . ASP A 1 88 ? -17.121 1.299 41.459 1.00 97.62 88 ASP A C 1
ATOM 578 O O . ASP A 1 88 ? -16.784 1.360 40.274 1.00 97.62 88 ASP A O 1
ATOM 582 N N . VAL A 1 89 ? -16.754 0.299 42.259 1.00 98.12 89 VAL A N 1
ATOM 583 C CA . VAL A 1 89 ? -15.942 -0.855 41.878 1.00 98.12 89 VAL A CA 1
ATOM 584 C C . VAL A 1 89 ? -16.808 -2.105 41.978 1.00 98.12 89 VAL A C 1
ATOM 586 O O . VAL A 1 89 ? -17.184 -2.542 43.067 1.00 98.12 89 VAL A O 1
ATOM 589 N N . VAL A 1 90 ? -17.122 -2.700 40.836 1.00 98.38 90 VAL A N 1
ATOM 590 C CA . VAL A 1 90 ? -17.996 -3.867 40.732 1.00 98.38 90 VAL A CA 1
ATOM 591 C C . VAL A 1 90 ? -17.187 -5.070 40.279 1.00 98.38 90 VAL A C 1
ATOM 593 O O . VAL A 1 90 ? -16.459 -5.014 39.293 1.00 98.38 90 VAL A O 1
ATOM 596 N N . THR A 1 91 ? -17.335 -6.183 40.987 1.00 98.31 91 THR A N 1
ATOM 597 C CA . THR A 1 91 ? -16.874 -7.497 40.526 1.00 98.31 91 THR A CA 1
ATOM 598 C C . THR A 1 91 ? -18.084 -8.350 40.186 1.00 98.31 91 THR A C 1
ATOM 600 O O . THR A 1 91 ? -18.997 -8.473 40.999 1.00 98.31 91 THR A O 1
ATOM 603 N N . LEU A 1 92 ? -18.127 -8.939 38.999 1.00 98.06 92 LEU A N 1
ATOM 604 C CA . LEU A 1 92 ? -19.185 -9.863 38.625 1.00 98.06 92 LEU A CA 1
ATOM 605 C C . LEU A 1 92 ? -18.881 -11.268 39.155 1.00 98.06 92 LEU A C 1
ATOM 607 O O . LEU A 1 92 ? -17.729 -11.669 39.317 1.00 98.06 92 LEU A O 1
ATOM 611 N N . GLY A 1 93 ? -19.935 -12.015 39.471 1.00 95.56 93 GLY A N 1
ATOM 612 C CA . GLY A 1 93 ? -19.816 -13.397 39.922 1.00 95.56 93 GLY A CA 1
ATOM 613 C C . GLY A 1 93 ? -19.251 -14.321 38.848 1.00 95.56 93 GLY A C 1
ATOM 614 O O . GLY A 1 93 ? -19.129 -13.968 37.684 1.00 95.56 93 GLY A O 1
ATOM 615 N N . THR A 1 94 ? -18.951 -15.558 39.239 1.00 94.56 94 THR A N 1
ATOM 616 C CA . THR A 1 94 ? -18.294 -16.545 38.364 1.00 94.56 94 THR A CA 1
ATOM 617 C C . THR A 1 94 ? -19.205 -17.181 37.311 1.00 94.56 94 THR A C 1
ATOM 619 O O . THR A 1 94 ? -18.704 -17.839 36.399 1.00 94.56 94 THR A O 1
ATOM 622 N N . ALA A 1 95 ? -20.526 -17.038 37.448 1.00 94.00 95 ALA A N 1
ATOM 623 C CA . ALA A 1 95 ? -21.480 -17.406 36.403 1.00 94.00 95 ALA A CA 1
ATOM 624 C C . ALA A 1 95 ? -21.415 -16.394 35.252 1.00 94.00 95 ALA A C 1
ATOM 626 O O . ALA A 1 95 ? -20.957 -15.283 35.465 1.00 94.00 95 ALA A O 1
ATOM 627 N N . GLY A 1 96 ? -21.902 -16.752 34.060 1.00 95.00 96 GLY A N 1
ATOM 628 C CA . GLY A 1 96 ? -22.050 -15.765 32.988 1.00 95.00 96 GLY A CA 1
ATOM 629 C C . GLY A 1 96 ? -23.064 -14.689 33.373 1.00 95.00 96 GLY A C 1
ATOM 630 O O . GLY A 1 96 ? -24.115 -15.003 33.939 1.00 95.00 96 GLY A O 1
ATOM 631 N N . ASN A 1 97 ? -22.745 -13.434 33.075 1.00 96.81 97 ASN A N 1
ATOM 632 C CA . ASN A 1 97 ? -23.543 -12.276 33.459 1.00 96.81 97 ASN A CA 1
ATOM 633 C C . ASN A 1 97 ? -23.997 -11.513 32.213 1.00 96.81 97 ASN A C 1
ATOM 635 O O . ASN A 1 97 ? -23.231 -11.325 31.272 1.00 96.81 97 ASN A O 1
ATOM 639 N N . THR A 1 98 ? -25.239 -11.035 32.217 1.00 97.00 98 THR A N 1
ATOM 640 C CA . THR A 1 98 ? -25.746 -10.097 31.210 1.00 97.00 98 THR A CA 1
ATOM 641 C C . THR A 1 98 ? -26.336 -8.901 31.936 1.00 97.00 98 THR A C 1
ATOM 643 O O . THR A 1 98 ? -27.355 -9.052 32.601 1.00 97.00 98 THR A O 1
ATOM 646 N N . VAL A 1 99 ? -25.669 -7.746 31.866 1.00 97.56 99 VAL A N 1
ATOM 647 C CA . VAL A 1 99 ? -25.980 -6.601 32.738 1.00 97.56 99 VAL A CA 1
ATOM 648 C C . VAL A 1 99 ? -26.002 -5.295 31.951 1.00 97.56 99 VAL A C 1
ATOM 650 O O . VAL A 1 99 ? -25.091 -5.008 31.172 1.00 97.56 99 VAL A O 1
ATOM 653 N N . LEU A 1 100 ? -27.017 -4.469 32.201 1.00 97.94 100 LEU A N 1
ATOM 654 C CA . LEU A 1 100 ? -27.026 -3.061 31.825 1.00 97.94 100 LEU A CA 1
ATOM 655 C C . LEU A 1 100 ? -26.395 -2.221 32.942 1.00 97.94 100 LEU A C 1
ATOM 657 O O . LEU A 1 100 ? -26.879 -2.228 34.074 1.00 97.94 100 LEU A O 1
ATOM 661 N N . LEU A 1 101 ? -25.345 -1.467 32.618 1.00 97.12 101 LEU A N 1
ATOM 662 C CA . LEU A 1 101 ? -24.581 -0.658 33.568 1.00 97.12 101 LEU A CA 1
ATOM 663 C C . LEU A 1 101 ? -24.720 0.838 33.311 1.00 97.12 101 LEU A C 1
ATOM 665 O O . LEU A 1 101 ? -24.775 1.295 32.168 1.00 97.12 101 LEU A O 1
ATOM 669 N N . ARG A 1 102 ? -24.733 1.623 34.390 1.00 96.06 102 ARG A N 1
ATOM 670 C CA . ARG A 1 102 ? -24.636 3.089 34.349 1.00 96.06 102 ARG A CA 1
ATOM 671 C C . ARG A 1 102 ? -23.834 3.592 35.538 1.00 96.06 102 ARG A C 1
ATOM 673 O O . ARG A 1 102 ? -24.112 3.163 36.650 1.00 96.06 102 ARG A O 1
ATOM 680 N N . GLY A 1 103 ? -22.929 4.544 35.313 1.00 95.31 103 GLY A N 1
ATOM 681 C CA . GLY A 1 103 ? -22.198 5.214 36.398 1.00 95.31 103 GLY A CA 1
ATOM 682 C C . GLY A 1 103 ? -21.349 4.267 37.245 1.00 95.31 103 GLY A C 1
ATOM 683 O O . GLY A 1 103 ? -21.353 4.395 38.456 1.00 95.31 103 GLY A O 1
ATOM 684 N N . ILE A 1 104 ? -20.718 3.271 36.618 1.00 97.62 104 ILE A N 1
ATOM 685 C CA . ILE A 1 104 ? -19.747 2.382 37.264 1.00 97.62 104 ILE A CA 1
ATOM 686 C C . ILE A 1 104 ? -18.368 2.737 36.712 1.00 97.62 104 ILE A C 1
ATOM 688 O O . ILE A 1 104 ? -18.205 2.789 35.494 1.00 97.62 104 ILE A O 1
ATOM 692 N N . GLU A 1 105 ? -17.384 2.956 37.583 1.00 97.69 105 GLU A N 1
ATOM 693 C CA . GLU A 1 105 ? -16.037 3.381 37.180 1.00 97.69 105 GLU A CA 1
ATOM 694 C C . GLU A 1 105 ? -15.072 2.208 36.994 1.00 97.69 105 GLU A C 1
ATOM 696 O O . GLU A 1 105 ? -14.116 2.306 36.225 1.00 97.69 105 GLU A O 1
ATOM 701 N N . THR A 1 106 ? -15.270 1.093 37.700 1.00 98.06 106 THR A N 1
ATOM 702 C CA . THR A 1 106 ? -14.435 -0.108 37.554 1.00 98.06 106 THR A CA 1
ATOM 703 C C . THR A 1 106 ? -15.289 -1.363 37.552 1.00 98.06 106 THR A C 1
ATOM 705 O O . THR A 1 106 ? -16.068 -1.593 38.474 1.00 98.06 106 THR A O 1
ATOM 708 N N . LEU A 1 107 ? -15.107 -2.200 36.534 1.00 98.12 107 LEU A N 1
ATOM 709 C CA . LEU A 1 107 ? -15.800 -3.468 36.368 1.00 98.12 107 LEU A CA 1
ATOM 710 C C . LEU A 1 107 ? -14.796 -4.599 36.147 1.00 98.12 107 LEU A C 1
ATOM 712 O O . LEU A 1 107 ? -14.027 -4.604 35.188 1.00 98.12 107 LEU A O 1
ATOM 716 N N . THR A 1 108 ? -14.854 -5.604 37.003 1.00 97.81 108 THR A N 1
ATOM 717 C CA . THR A 1 108 ? -14.103 -6.848 36.838 1.00 97.81 108 THR A CA 1
ATOM 718 C C . THR A 1 108 ? -15.092 -7.971 36.590 1.00 97.81 108 THR A C 1
ATOM 720 O O . THR A 1 108 ? -15.972 -8.202 37.415 1.00 97.81 108 THR A O 1
ATOM 723 N N . GLY A 1 109 ? -14.976 -8.647 35.454 1.00 96.69 109 GLY A N 1
ATOM 724 C CA . GLY A 1 109 ? -15.776 -9.821 35.140 1.00 96.69 109 GLY A CA 1
ATOM 725 C C . GLY A 1 109 ? -15.348 -11.070 35.906 1.00 96.69 109 GLY A C 1
ATOM 726 O O . GLY A 1 109 ? -14.489 -11.035 36.794 1.00 96.69 109 GLY A O 1
ATOM 727 N N . GLY A 1 110 ? -16.000 -12.174 35.572 1.00 94.25 110 GLY A N 1
ATOM 728 C CA . GLY A 1 110 ? -15.835 -13.459 36.225 1.00 94.25 110 GLY A CA 1
ATOM 729 C C . GLY A 1 110 ? -15.078 -14.444 35.341 1.00 94.25 110 GLY A C 1
ATOM 730 O O . GLY A 1 110 ? -14.210 -14.097 34.551 1.00 94.25 110 GLY A O 1
ATOM 731 N N . THR A 1 111 ? -15.379 -15.725 35.536 1.00 94.19 111 THR A N 1
ATOM 732 C CA . THR A 1 111 ? -14.948 -16.811 34.637 1.00 94.19 111 THR A CA 1
ATOM 733 C C . THR A 1 111 ? -16.038 -17.203 33.641 1.00 94.19 111 THR A C 1
ATOM 735 O O . THR A 1 111 ? -15.855 -18.150 32.875 1.00 94.19 111 THR A O 1
ATOM 738 N N . GLY A 1 112 ? -17.219 -16.598 33.778 1.00 95.44 112 GLY A N 1
ATOM 739 C CA . GLY A 1 112 ? -18.371 -16.852 32.936 1.00 95.44 112 GLY A CA 1
ATOM 740 C C . GLY A 1 112 ? -18.241 -16.109 31.616 1.00 95.44 112 GLY A C 1
ATOM 741 O O . GLY A 1 112 ? -17.188 -15.583 31.295 1.00 95.44 112 GLY A O 1
ATOM 742 N N . THR A 1 113 ? -19.318 -16.112 30.833 1.00 96.88 113 THR A N 1
ATOM 743 C CA . THR A 1 113 ? -19.422 -15.184 29.708 1.00 96.88 113 THR A CA 1
ATOM 744 C C . THR A 1 113 ? -20.052 -13.888 30.195 1.00 96.88 113 THR A C 1
ATOM 746 O O . THR A 1 113 ? -21.197 -13.898 30.657 1.00 96.88 113 THR A O 1
ATOM 749 N N . GLU A 1 114 ? -19.337 -12.783 30.063 1.00 98.00 114 GLU A N 1
ATOM 750 C CA . GLU A 1 114 ? -19.758 -11.456 30.488 1.00 98.00 114 GLU A CA 1
ATOM 751 C C . GLU A 1 114 ? -20.220 -10.607 29.297 1.00 98.00 114 GLU A C 1
ATOM 753 O O . GLU A 1 114 ? -19.435 -10.230 28.427 1.00 98.00 114 GLU A O 1
ATOM 758 N N . VAL A 1 115 ? -21.510 -10.266 29.286 1.00 98.12 115 VAL A N 1
ATOM 759 C CA . VAL A 1 115 ? -22.151 -9.418 28.274 1.00 98.12 115 VAL A CA 1
ATOM 760 C C . VAL A 1 115 ? -22.662 -8.143 28.931 1.00 98.12 115 VAL A C 1
ATOM 762 O O . VAL A 1 115 ? -23.621 -8.159 29.702 1.00 98.12 115 VAL A O 1
ATOM 765 N N . ILE A 1 116 ? -22.035 -7.018 28.616 1.00 98.44 116 ILE A N 1
ATOM 766 C CA . ILE A 1 116 ? -22.294 -5.738 29.267 1.00 98.44 116 ILE A CA 1
ATOM 767 C C . ILE A 1 116 ? -22.853 -4.749 28.257 1.00 98.44 116 ILE A C 1
ATOM 769 O O . ILE A 1 116 ? -22.312 -4.578 27.168 1.00 98.44 116 ILE A O 1
ATOM 773 N N . THR A 1 117 ? -23.942 -4.081 28.627 1.00 98.31 117 THR A N 1
ATOM 774 C CA . THR A 1 117 ? -24.490 -2.948 27.874 1.00 98.31 117 THR A CA 1
ATOM 775 C C . THR A 1 117 ? -24.386 -1.686 28.716 1.00 98.31 117 THR A C 1
ATOM 777 O O . THR A 1 117 ? -24.890 -1.646 29.837 1.00 98.31 117 THR A O 1
ATOM 780 N N . LEU A 1 118 ? -23.757 -0.641 28.198 1.00 98.00 118 LEU A N 1
ATOM 781 C CA . LEU A 1 118 ? -23.700 0.653 28.860 1.00 98.00 118 LEU A CA 1
ATOM 782 C C . LEU A 1 118 ? -24.979 1.444 28.577 1.00 98.00 118 LEU A C 1
ATOM 784 O O . LEU A 1 118 ? -25.561 1.394 27.493 1.00 98.00 118 LEU A O 1
ATOM 788 N N . GLY A 1 119 ? -25.461 2.173 29.577 1.00 95.44 119 GLY A N 1
ATOM 789 C CA . GLY A 1 119 ? -26.605 3.052 29.393 1.00 95.44 119 GLY A CA 1
ATOM 790 C C . GLY A 1 119 ? -26.260 4.305 28.585 1.00 95.44 119 GLY A C 1
ATOM 791 O O . GLY A 1 119 ? -25.114 4.690 28.429 1.00 95.44 119 GLY A O 1
ATOM 792 N N . ASN A 1 120 ? -27.302 5.010 28.148 1.00 95.06 120 ASN A N 1
ATOM 793 C CA . ASN A 1 120 ? -27.234 6.127 27.191 1.00 95.06 120 ASN A CA 1
ATOM 794 C C . ASN A 1 120 ? -26.551 7.433 27.661 1.00 95.06 120 ASN A C 1
ATOM 796 O O . ASN A 1 120 ? -26.625 8.444 26.963 1.00 95.06 120 ASN A O 1
ATOM 800 N N . THR A 1 121 ? -25.972 7.470 28.859 1.00 93.44 121 THR A N 1
ATOM 801 C CA . THR A 1 121 ? -25.107 8.584 29.298 1.00 93.44 121 THR A CA 1
ATOM 802 C C . THR A 1 121 ? -23.677 8.313 28.867 1.00 93.44 121 THR A C 1
ATOM 804 O O . THR A 1 121 ? -23.358 7.163 28.638 1.00 93.44 121 THR A O 1
ATOM 807 N N . GLY A 1 122 ? -22.820 9.332 28.769 1.00 94.31 122 GLY A N 1
ATOM 808 C CA . GLY A 1 122 ? -21.397 9.058 28.552 1.00 94.31 122 GLY A CA 1
ATOM 809 C C . GLY A 1 122 ? -20.800 8.329 29.755 1.00 94.31 122 GLY A C 1
ATOM 810 O O . GLY A 1 122 ? -21.099 8.705 30.895 1.00 94.31 122 GLY A O 1
ATOM 811 N N . ASN A 1 123 ? -20.005 7.293 29.506 1.00 96.31 123 ASN A N 1
ATOM 812 C CA . ASN A 1 123 ? -19.399 6.458 30.538 1.00 96.31 123 ASN A CA 1
ATOM 813 C C . ASN A 1 123 ? -17.865 6.551 30.484 1.00 96.31 123 ASN A C 1
ATOM 815 O O . ASN A 1 123 ? -17.269 6.650 29.415 1.00 96.31 123 ASN A O 1
ATOM 819 N N . THR A 1 124 ? -17.212 6.497 31.645 1.00 96.81 124 THR A N 1
ATOM 820 C CA . THR A 1 124 ? -15.758 6.293 31.753 1.00 96.81 124 THR A CA 1
ATOM 821 C C . THR A 1 124 ? -15.524 5.082 32.640 1.00 96.81 124 THR A C 1
ATOM 823 O O . THR A 1 124 ? -15.828 5.133 33.829 1.00 96.81 124 THR A O 1
ATOM 826 N N . LEU A 1 125 ? -15.023 3.995 32.056 1.00 97.38 125 LEU A N 1
ATOM 827 C CA . LEU A 1 125 ? -15.021 2.680 32.690 1.00 97.38 125 LEU A CA 1
ATOM 828 C C . LEU A 1 125 ? -13.671 1.976 32.524 1.00 97.38 125 LEU A C 1
ATOM 830 O O . LEU A 1 125 ? -13.193 1.779 31.408 1.00 97.38 125 LEU A O 1
ATOM 834 N N . ALA A 1 126 ? -13.094 1.520 33.633 1.00 98.06 126 ALA A N 1
ATOM 835 C CA . ALA A 1 126 ? -12.012 0.543 33.622 1.00 98.06 126 ALA A CA 1
ATOM 836 C C . ALA A 1 126 ? -12.591 -0.879 33.656 1.00 98.06 126 ALA A C 1
ATOM 838 O O . ALA A 1 126 ? -13.396 -1.186 34.536 1.00 98.06 126 ALA A O 1
ATOM 839 N N . ILE A 1 127 ? -12.181 -1.750 32.734 1.00 98.00 127 ILE A N 1
ATOM 840 C CA . ILE A 1 127 ? -12.692 -3.121 32.623 1.00 98.00 127 ILE A CA 1
ATOM 841 C C . ILE A 1 127 ? -11.596 -4.175 32.666 1.00 98.00 127 ILE A C 1
ATOM 843 O O . ILE A 1 127 ? -10.485 -3.971 32.190 1.00 98.00 127 ILE A O 1
ATOM 847 N N . SER A 1 128 ? -11.930 -5.355 33.171 1.00 97.12 128 SER A N 1
ATOM 848 C CA . SER A 1 128 ? -11.131 -6.567 32.987 1.00 97.12 128 SER A CA 1
ATOM 849 C C . SER A 1 128 ? -12.041 -7.787 32.914 1.00 97.12 128 SER A C 1
ATOM 851 O O . SER A 1 128 ? -13.098 -7.784 33.539 1.00 97.12 128 SER A O 1
ATOM 853 N N . LEU A 1 129 ? -11.627 -8.817 32.167 1.00 96.06 129 LEU A N 1
ATOM 854 C CA . LEU A 1 129 ? -12.364 -10.083 32.030 1.00 96.06 129 LEU A CA 1
ATOM 855 C C . LEU A 1 129 ? -13.802 -9.903 31.503 1.00 96.06 129 LEU A C 1
ATOM 857 O O . LEU A 1 129 ? -14.734 -10.448 32.068 1.00 96.06 129 LEU A O 1
ATOM 861 N N . ILE A 1 130 ? -14.000 -9.099 30.456 1.00 97.88 130 ILE A N 1
ATOM 862 C CA . ILE A 1 130 ? -15.320 -8.897 29.836 1.00 97.88 130 ILE A CA 1
ATOM 863 C C . ILE A 1 130 ? -15.279 -9.423 28.397 1.00 97.88 130 ILE A C 1
ATOM 865 O O . ILE A 1 130 ? -14.395 -9.034 27.639 1.00 97.88 130 ILE A O 1
ATOM 869 N N . ASP A 1 131 ? -16.232 -10.274 28.007 1.00 97.75 131 ASP A N 1
ATOM 870 C CA . ASP A 1 131 ? -16.260 -10.872 26.662 1.00 97.75 131 ASP A CA 1
ATOM 871 C C . ASP A 1 131 ? -16.971 -9.994 25.633 1.00 97.75 131 ASP A C 1
ATOM 873 O O . ASP A 1 131 ? -16.619 -9.986 24.454 1.00 97.75 131 ASP A O 1
ATOM 877 N N . THR A 1 132 ? -18.026 -9.286 26.036 1.00 98.25 132 THR A N 1
ATOM 878 C CA . THR A 1 132 ? -18.806 -8.424 25.143 1.00 98.25 132 THR A CA 1
ATOM 879 C C . THR A 1 132 ? -19.167 -7.124 25.837 1.00 98.25 132 THR A C 1
ATOM 881 O O . THR A 1 132 ? -19.783 -7.133 26.903 1.00 98.25 132 THR A O 1
ATOM 884 N N . LEU A 1 133 ? -18.835 -6.005 25.199 1.00 98.38 133 LEU A N 1
ATOM 885 C CA . LEU A 1 133 ? -19.188 -4.669 25.657 1.00 98.38 133 LEU A CA 1
ATOM 886 C C . LEU A 1 133 ? -19.891 -3.896 24.541 1.00 98.38 133 LEU A C 1
ATOM 888 O O . LEU A 1 133 ? -19.350 -3.690 23.455 1.00 98.38 133 LEU A O 1
ATOM 892 N N . VAL A 1 134 ? -21.106 -3.451 24.831 1.00 98.00 134 VAL A N 1
ATOM 893 C CA . VAL A 1 134 ? -21.915 -2.619 23.942 1.00 98.00 134 VAL A CA 1
ATOM 894 C C . VAL A 1 134 ? -22.123 -1.272 24.614 1.00 98.00 134 VAL A C 1
ATOM 896 O O . VAL A 1 134 ? -22.652 -1.220 25.723 1.00 98.00 134 VAL A O 1
ATOM 899 N N . GLY A 1 135 ? -21.703 -0.194 23.967 1.00 97.19 135 GLY A N 1
ATOM 900 C CA . GLY A 1 135 ? -21.921 1.158 24.459 1.00 97.19 135 GLY A CA 1
ATOM 901 C C . GLY A 1 135 ? -23.343 1.669 24.254 1.00 97.19 135 GLY A C 1
ATOM 902 O O . GLY A 1 135 ? -24.210 1.007 23.669 1.00 97.19 135 GLY A O 1
ATOM 903 N N . GLY A 1 136 ? -23.583 2.859 24.790 1.00 95.38 136 GLY A N 1
ATOM 904 C CA . GLY A 1 136 ? -24.850 3.569 24.687 1.00 95.38 136 GLY A CA 1
ATOM 905 C C . GLY A 1 136 ? -24.835 4.633 23.590 1.00 95.38 136 GLY A C 1
ATOM 906 O O . GLY A 1 136 ? -24.008 4.649 22.692 1.00 95.38 136 GLY A O 1
ATOM 907 N N . THR A 1 137 ? -25.778 5.574 23.661 1.00 95.12 137 THR A N 1
ATOM 908 C CA . THR A 1 137 ? -25.761 6.777 22.802 1.00 95.12 137 THR A CA 1
ATOM 909 C C . THR A 1 137 ? -24.860 7.900 23.332 1.00 95.12 137 THR A C 1
ATOM 911 O O . THR A 1 137 ? -24.790 8.968 22.724 1.00 95.12 137 THR A O 1
ATOM 914 N N . GLY A 1 138 ? -24.315 7.737 24.538 1.00 95.44 138 GLY A N 1
ATOM 915 C CA . GLY A 1 138 ? -23.378 8.684 25.134 1.00 95.44 138 GLY A CA 1
ATOM 916 C C . GLY A 1 138 ? -21.962 8.421 24.638 1.00 95.44 138 GLY A C 1
ATOM 917 O O . GLY A 1 138 ? -21.717 7.389 24.040 1.00 95.44 138 GLY A O 1
ATOM 918 N N . SER A 1 139 ? -21.039 9.352 24.891 1.00 96.69 139 SER A N 1
ATOM 919 C CA . SER A 1 139 ? -19.626 9.106 24.590 1.00 96.69 139 SER A CA 1
ATOM 920 C C . SER A 1 139 ? -19.023 8.191 25.649 1.00 96.69 139 SER A C 1
ATOM 922 O O . SER A 1 139 ? -18.967 8.565 26.825 1.00 96.69 139 SER A O 1
ATOM 924 N N . ASP A 1 140 ? -18.561 7.031 25.215 1.00 98.06 140 ASP A N 1
ATOM 925 C CA . ASP A 1 140 ? -18.030 5.980 26.062 1.00 98.06 140 ASP A CA 1
ATOM 926 C C . ASP A 1 140 ? -16.504 5.887 25.935 1.00 98.06 140 ASP A C 1
ATOM 928 O O . ASP A 1 140 ? -15.938 5.767 24.845 1.00 98.06 140 ASP A O 1
ATOM 932 N N . VAL A 1 141 ? -15.834 5.957 27.086 1.00 98.31 141 VAL A N 1
ATOM 933 C CA . VAL A 1 141 ? -14.381 5.858 27.244 1.00 98.31 141 VAL A CA 1
ATOM 934 C C . VAL A 1 141 ? -14.070 4.630 28.086 1.00 98.31 141 VAL A C 1
ATOM 936 O O . VAL A 1 141 ? -14.459 4.547 29.252 1.00 98.31 141 VAL A O 1
ATOM 939 N N . VAL A 1 142 ? -13.358 3.676 27.497 1.00 98.50 142 VAL A N 1
ATOM 940 C CA . VAL A 1 142 ? -13.092 2.369 28.093 1.00 98.50 142 VAL A CA 1
ATOM 941 C C . VAL A 1 142 ? -11.592 2.135 28.213 1.00 98.50 142 VAL A C 1
ATOM 943 O O . VAL A 1 142 ? -10.845 2.269 27.244 1.00 98.50 142 VAL A O 1
ATOM 946 N N . ASN A 1 143 ? -11.154 1.729 29.399 1.00 98.12 143 ASN A N 1
ATOM 947 C CA . ASN A 1 143 ? -9.776 1.358 29.695 1.00 98.12 143 ASN A CA 1
ATOM 948 C C . ASN A 1 143 ? -9.718 -0.128 30.056 1.00 98.12 143 ASN A C 1
ATOM 950 O O . ASN A 1 143 ? -10.274 -0.543 31.071 1.00 98.12 143 ASN A O 1
ATOM 954 N N . ILE A 1 144 ? -9.037 -0.933 29.250 1.00 97.25 144 ILE A N 1
ATOM 955 C CA . ILE A 1 144 ? -8.801 -2.347 29.536 1.00 97.25 144 ILE A CA 1
ATOM 956 C C . ILE A 1 144 ? -7.699 -2.454 30.599 1.00 97.25 144 ILE A C 1
ATOM 958 O O . ILE A 1 144 ? -6.732 -1.690 30.619 1.00 97.25 144 ILE A O 1
ATOM 962 N N . GLY A 1 145 ? -7.881 -3.382 31.535 1.00 93.00 145 GLY A N 1
ATOM 963 C CA . GLY A 1 145 ? -6.918 -3.696 32.580 1.00 93.00 145 GLY A CA 1
ATOM 964 C C . GLY A 1 145 ? -5.596 -4.235 32.028 1.00 93.00 145 GLY A C 1
ATOM 965 O O . GLY A 1 145 ? -5.385 -4.386 30.835 1.00 93.00 145 GLY A O 1
ATOM 966 N N . THR A 1 146 ? -4.661 -4.551 32.918 1.00 90.69 146 THR A N 1
ATOM 967 C CA . THR A 1 146 ? -3.297 -4.941 32.515 1.00 90.69 146 THR A CA 1
ATOM 968 C C . THR A 1 146 ? -3.183 -6.362 31.961 1.00 90.69 146 THR A C 1
ATOM 970 O O . THR A 1 146 ? -2.166 -6.702 31.354 1.00 90.69 146 THR A O 1
ATOM 973 N N . THR A 1 147 ? -4.193 -7.201 32.190 1.00 90.62 147 THR A N 1
ATOM 974 C CA . THR A 1 147 ? -4.313 -8.529 31.585 1.00 90.62 147 THR A CA 1
ATOM 975 C C . THR A 1 147 ? -4.806 -8.385 30.154 1.00 90.62 147 THR A C 1
ATOM 977 O O . THR A 1 147 ? -5.777 -7.666 29.940 1.00 90.62 147 THR A O 1
ATOM 980 N N . GLY A 1 148 ? -4.196 -9.110 29.215 1.00 91.44 148 GLY A N 1
ATOM 981 C CA . GLY A 1 148 ? -4.667 -9.121 27.830 1.00 91.44 148 GLY A CA 1
ATOM 982 C C . GLY A 1 148 ? -6.127 -9.560 27.737 1.00 91.44 148 GLY A C 1
ATOM 983 O O . GLY A 1 148 ? -6.569 -10.406 28.524 1.00 91.44 148 GLY A O 1
ATOM 984 N N . THR A 1 149 ? -6.867 -8.976 26.801 1.00 96.06 149 THR A N 1
ATOM 985 C CA . THR A 1 149 ? -8.291 -9.252 26.602 1.00 96.06 149 THR A CA 1
ATOM 986 C C . THR A 1 149 ? -8.589 -9.903 25.254 1.00 96.06 149 THR A C 1
ATOM 988 O O . THR A 1 149 ? -7.859 -9.749 24.277 1.00 96.06 149 THR A O 1
ATOM 991 N N . THR A 1 150 ? -9.704 -10.622 25.174 1.00 97.44 150 THR A N 1
ATOM 992 C CA . THR A 1 150 ? -10.347 -10.973 23.903 1.00 97.44 150 THR A CA 1
ATOM 993 C C . THR A 1 150 ? -11.813 -10.593 24.008 1.00 97.44 150 THR A C 1
ATOM 995 O O . THR A 1 150 ? -12.514 -11.136 24.855 1.00 97.44 150 THR A O 1
ATOM 998 N N . MET A 1 151 ? -12.265 -9.637 23.196 1.00 97.75 151 MET A N 1
ATOM 999 C CA . MET A 1 151 ? -13.556 -8.978 23.412 1.00 97.75 151 MET A CA 1
ATOM 1000 C C . MET A 1 151 ? -14.261 -8.611 22.113 1.00 97.75 151 MET A C 1
ATOM 1002 O O . MET A 1 151 ? -13.630 -8.176 21.149 1.00 97.75 151 MET A O 1
ATOM 1006 N N . VAL A 1 152 ? -15.590 -8.710 22.127 1.00 98.31 152 VAL A N 1
ATOM 1007 C CA . VAL A 1 152 ? -16.465 -8.093 21.128 1.00 98.31 152 VAL A CA 1
ATOM 1008 C C . VAL A 1 152 ? -16.908 -6.713 21.612 1.00 98.31 152 VAL A C 1
ATOM 1010 O O . VAL A 1 152 ? -17.447 -6.582 22.711 1.00 98.31 152 VAL A O 1
ATOM 1013 N N . LEU A 1 153 ? -16.706 -5.688 20.788 1.00 97.88 153 LEU A N 1
ATOM 1014 C CA . LEU A 1 153 ? -16.975 -4.290 21.119 1.00 97.88 153 LEU A CA 1
ATOM 1015 C C . LEU A 1 153 ? -17.936 -3.660 20.111 1.00 97.88 153 LEU A C 1
ATOM 1017 O O . LEU A 1 153 ? -17.775 -3.841 18.910 1.00 97.88 153 LEU A O 1
ATOM 1021 N N . SER A 1 154 ? -18.909 -2.879 20.568 1.00 97.06 154 SER A N 1
ATOM 1022 C CA . SER A 1 154 ? -19.797 -2.121 19.678 1.00 97.06 154 SER A CA 1
ATOM 1023 C C . SER A 1 154 ? -20.171 -0.787 20.304 1.00 97.06 154 SER A C 1
ATOM 1025 O O . SER A 1 154 ? -20.414 -0.739 21.506 1.00 97.06 154 SER A O 1
ATOM 1027 N N . ALA A 1 155 ? -20.298 0.262 19.486 1.00 96.44 155 ALA A N 1
ATOM 1028 C CA . ALA A 1 155 ? -20.760 1.588 19.922 1.00 96.44 155 ALA A CA 1
ATOM 1029 C C . ALA A 1 155 ? -19.936 2.199 21.077 1.00 96.44 155 ALA A C 1
ATOM 1031 O O . ALA A 1 155 ? -20.501 2.744 22.011 1.00 96.44 155 ALA A O 1
ATOM 1032 N N . ILE A 1 156 ? -18.607 2.072 21.025 1.00 98.12 156 ILE A N 1
ATOM 1033 C CA . ILE A 1 156 ? -17.679 2.716 21.965 1.00 98.12 156 ILE A CA 1
ATOM 1034 C C . ILE A 1 156 ? -16.825 3.716 21.187 1.00 98.12 156 ILE A C 1
ATOM 1036 O O . ILE A 1 156 ? -16.315 3.379 20.120 1.00 98.12 156 ILE A O 1
ATOM 1040 N N . GLU A 1 157 ? -16.644 4.926 21.719 1.00 98.00 157 GLU A N 1
ATOM 1041 C CA . GLU A 1 157 ? -15.906 5.996 21.034 1.00 98.00 157 GLU A CA 1
ATOM 1042 C C . GLU A 1 157 ? -14.413 6.005 21.360 1.00 98.00 157 GLU A C 1
ATOM 1044 O O . GLU A 1 157 ? -13.606 6.449 20.542 1.00 98.00 157 GLU A O 1
ATOM 1049 N N . THR A 1 158 ? -14.008 5.565 22.553 1.00 98.44 158 THR A N 1
ATOM 1050 C CA . THR A 1 158 ? -12.593 5.532 22.948 1.00 98.44 158 THR A CA 1
ATOM 1051 C C . THR A 1 158 ? -12.252 4.256 23.699 1.00 98.44 158 THR A C 1
ATOM 1053 O O . THR A 1 158 ? -12.863 3.947 24.720 1.00 98.44 158 THR A O 1
ATOM 1056 N N . LEU A 1 159 ? -11.225 3.550 23.228 1.00 98.44 159 LEU A N 1
ATOM 1057 C CA . LEU A 1 159 ? -10.696 2.343 23.851 1.00 98.44 159 LEU A CA 1
ATOM 1058 C C . LEU A 1 159 ? -9.193 2.484 24.103 1.00 98.44 159 LEU A C 1
ATOM 1060 O O . LEU A 1 159 ? -8.411 2.788 23.207 1.00 98.44 159 LEU A O 1
ATOM 1064 N N . THR A 1 160 ? -8.770 2.238 25.332 1.00 98.19 160 THR A N 1
ATOM 1065 C CA . THR A 1 160 ? -7.354 2.155 25.702 1.00 98.19 160 THR A CA 1
ATOM 1066 C C . THR A 1 160 ? -7.063 0.746 26.181 1.00 98.19 160 THR A C 1
ATOM 1068 O O . THR A 1 160 ? -7.665 0.307 27.159 1.00 98.19 160 THR A O 1
ATOM 1071 N N . GLY A 1 161 ? -6.165 0.049 25.494 1.00 97.19 161 GLY A N 1
ATOM 1072 C CA . GLY A 1 161 ? -5.661 -1.255 25.898 1.00 97.19 161 GLY A CA 1
ATOM 1073 C C . GLY A 1 161 ? -4.714 -1.198 27.096 1.00 97.19 161 GLY A C 1
ATOM 1074 O O . GLY A 1 161 ? -4.342 -0.128 27.594 1.00 97.19 161 GLY A O 1
ATOM 1075 N N . GLY A 1 162 ? -4.345 -2.380 27.567 1.00 94.75 162 GLY A N 1
ATOM 1076 C CA . GLY A 1 162 ? -3.414 -2.609 28.655 1.00 94.75 162 GLY A CA 1
ATOM 1077 C C . GLY A 1 162 ? -2.012 -2.981 28.172 1.00 94.75 162 GLY A C 1
ATOM 1078 O O . GLY A 1 162 ? -1.572 -2.659 27.077 1.00 94.75 162 GLY A O 1
ATOM 1079 N N . THR A 1 163 ? -1.259 -3.641 29.052 1.00 93.50 163 THR A N 1
ATOM 1080 C CA . THR A 1 163 ? 0.086 -4.164 28.745 1.00 93.50 163 THR A CA 1
ATOM 1081 C C . THR A 1 163 ? 0.077 -5.598 28.219 1.00 93.50 163 THR A C 1
ATOM 1083 O O . THR A 1 163 ? 1.119 -6.102 27.803 1.00 93.50 163 THR A O 1
ATOM 1086 N N . GLY A 1 164 ? -1.043 -6.303 28.378 1.00 95.12 164 GLY A N 1
ATOM 1087 C CA . GLY A 1 164 ? -1.220 -7.650 27.851 1.00 95.12 164 GLY A CA 1
ATOM 1088 C C . GLY A 1 164 ? -1.720 -7.609 26.412 1.00 95.12 164 GLY A C 1
ATOM 1089 O O . GLY A 1 164 ? -2.068 -6.549 25.920 1.00 95.12 164 GLY A O 1
ATOM 1090 N N . THR A 1 165 ? -1.757 -8.770 25.757 1.00 97.06 165 THR A N 1
ATOM 1091 C CA . THR A 1 165 ? -2.229 -8.853 24.372 1.00 97.06 165 THR A CA 1
ATOM 1092 C C . THR A 1 165 ? -3.732 -8.619 24.287 1.00 97.06 165 THR A C 1
ATOM 1094 O O . THR A 1 165 ? -4.503 -9.452 24.766 1.00 97.06 165 THR A O 1
ATOM 1097 N N . ASP A 1 166 ? -4.131 -7.530 23.645 1.00 98.19 166 ASP A N 1
ATOM 1098 C CA . ASP A 1 166 ? -5.521 -7.124 23.486 1.00 98.19 166 ASP A CA 1
ATOM 1099 C C . ASP A 1 166 ? -6.028 -7.423 22.070 1.00 98.19 166 ASP A C 1
ATOM 1101 O O . ASP A 1 166 ? -5.549 -6.878 21.072 1.00 98.19 166 ASP A O 1
ATOM 1105 N N . VAL A 1 167 ? -7.023 -8.309 21.994 1.00 98.44 167 VAL A N 1
ATOM 1106 C CA . VAL A 1 167 ? -7.658 -8.781 20.759 1.00 98.44 167 VAL A CA 1
ATOM 1107 C C . VAL A 1 167 ? -9.117 -8.340 20.738 1.00 98.44 167 VAL A C 1
ATOM 1109 O O . VAL A 1 167 ? -9.955 -8.864 21.471 1.00 98.44 167 VAL A O 1
ATOM 1112 N N . ILE A 1 168 ? -9.443 -7.386 19.876 1.00 98.62 168 ILE A N 1
ATOM 1113 C CA . ILE A 1 168 ? -10.773 -6.781 19.808 1.00 98.62 168 ILE A CA 1
ATOM 1114 C C . ILE A 1 168 ? -11.434 -7.127 18.477 1.00 98.62 168 ILE A C 1
ATOM 1116 O O . ILE A 1 168 ? -10.825 -7.026 17.414 1.00 98.62 168 ILE A O 1
ATOM 1120 N N . THR A 1 169 ? -12.698 -7.534 18.532 1.00 98.50 169 THR A N 1
ATOM 1121 C CA . THR A 1 169 ? -13.563 -7.693 17.359 1.00 98.50 169 THR A CA 1
ATOM 1122 C C . THR A 1 169 ? -14.692 -6.678 17.434 1.00 98.50 169 THR A C 1
ATOM 1124 O O . THR A 1 169 ? -15.402 -6.613 18.435 1.00 98.50 169 THR A O 1
ATOM 1127 N N . LEU A 1 170 ? -14.875 -5.886 16.388 1.00 98.31 170 LEU A N 1
ATOM 1128 C CA . LEU A 1 170 ? -15.944 -4.907 16.316 1.00 98.31 170 LEU A CA 1
ATOM 1129 C C . LEU A 1 170 ? -17.278 -5.568 15.941 1.00 98.31 170 LEU A C 1
ATOM 1131 O O . LEU A 1 170 ? -17.344 -6.552 15.201 1.00 98.31 170 LEU A O 1
ATOM 1135 N N . GLY A 1 171 ? -18.363 -5.034 16.495 1.00 96.19 171 GLY A N 1
ATOM 1136 C CA . GLY A 1 171 ? -19.724 -5.459 16.205 1.00 96.19 171 GLY A CA 1
ATOM 1137 C C . GLY A 1 171 ? -20.127 -5.173 14.757 1.00 96.19 171 GLY A C 1
ATOM 1138 O O . GLY A 1 171 ? -19.481 -4.426 14.034 1.00 96.19 171 GLY A O 1
ATOM 1139 N N . SER A 1 172 ? -21.249 -5.745 14.319 1.00 94.25 172 SER A N 1
ATOM 1140 C CA . SER A 1 172 ? -21.701 -5.655 12.920 1.00 94.25 172 SER A CA 1
ATOM 1141 C C . SER A 1 172 ? -22.196 -4.273 12.472 1.00 94.25 172 SER A C 1
ATOM 1143 O O . SER A 1 172 ? -22.421 -4.069 11.278 1.00 94.25 172 SER A O 1
ATOM 1145 N N . THR A 1 173 ? -22.463 -3.358 13.406 1.00 94.00 173 THR A N 1
ATOM 1146 C CA . THR A 1 173 ? -22.807 -1.959 13.103 1.00 94.00 173 THR A CA 1
ATOM 1147 C C . THR A 1 173 ? -21.550 -1.187 12.736 1.00 94.00 173 THR A C 1
ATOM 1149 O O . THR A 1 173 ? -20.489 -1.565 13.200 1.00 94.00 173 THR A O 1
ATOM 1152 N N . GLY A 1 174 ? -21.648 -0.108 11.955 1.00 95.06 174 GLY A N 1
ATOM 1153 C CA . GLY A 1 174 ? -20.462 0.698 11.651 1.00 95.06 174 GLY A CA 1
ATOM 1154 C C . GLY A 1 174 ? -19.908 1.363 12.910 1.00 95.06 174 GLY A C 1
ATOM 1155 O O . GLY A 1 174 ? -20.687 1.905 13.700 1.00 95.06 174 GLY A O 1
ATOM 1156 N N . ASN A 1 175 ? -18.592 1.310 13.100 1.00 97.00 175 ASN A N 1
ATOM 1157 C CA . ASN A 1 175 ? -17.927 1.837 14.288 1.00 97.00 175 ASN A CA 1
ATOM 1158 C C . ASN A 1 175 ? -17.040 3.040 13.945 1.00 97.00 175 ASN A C 1
ATOM 1160 O O . ASN A 1 175 ? -16.460 3.146 12.866 1.00 97.00 175 ASN A O 1
ATOM 1164 N N . THR A 1 176 ? -16.924 3.976 14.884 1.00 97.25 176 THR A N 1
ATOM 1165 C CA . THR A 1 176 ? -15.953 5.074 14.825 1.00 97.25 176 THR A CA 1
A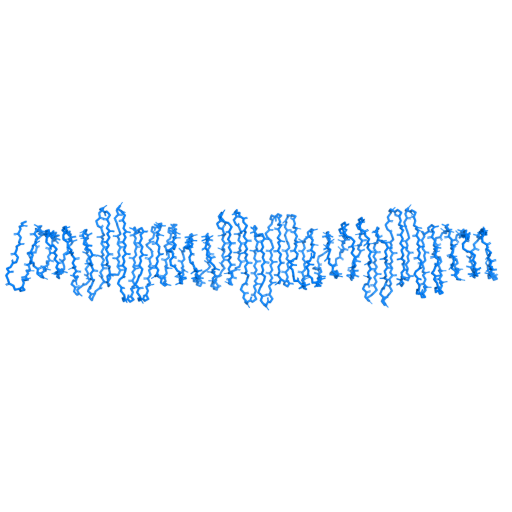TOM 1166 C C . THR A 1 176 ? -15.252 5.146 16.170 1.00 97.25 176 THR A C 1
ATOM 1168 O O . THR A 1 176 ? -15.874 5.516 17.161 1.00 97.25 176 THR A O 1
ATOM 1171 N N . LEU A 1 177 ? -13.981 4.750 16.206 1.00 97.75 177 LEU A N 1
ATOM 1172 C CA . LEU A 1 177 ? -13.280 4.442 17.449 1.00 97.75 177 LEU A CA 1
ATOM 1173 C C . LEU A 1 177 ? -11.887 5.081 17.483 1.00 97.75 177 LEU A C 1
ATOM 1175 O O . LEU A 1 177 ? -11.085 4.914 16.563 1.00 97.75 177 LEU A O 1
ATOM 1179 N N . ALA A 1 178 ? -11.576 5.771 18.578 1.00 98.50 178 ALA A N 1
ATOM 1180 C CA . ALA A 1 178 ? -10.212 6.154 18.919 1.00 98.50 178 ALA A CA 1
ATOM 1181 C C . ALA A 1 178 ? -9.568 5.059 19.781 1.00 98.50 178 ALA A C 1
ATOM 1183 O O . ALA A 1 178 ? -10.121 4.700 20.824 1.00 98.50 178 ALA A O 1
ATOM 1184 N N . ILE A 1 179 ? -8.406 4.542 19.373 1.00 98.44 179 ILE A N 1
ATOM 1185 C CA . ILE A 1 179 ? -7.711 3.466 20.091 1.00 98.44 179 ILE A CA 1
ATOM 1186 C C . ILE A 1 179 ? -6.274 3.801 20.463 1.00 98.44 179 ILE A C 1
ATOM 1188 O O . ILE A 1 179 ? -5.554 4.491 19.744 1.00 98.44 179 ILE A O 1
ATOM 1192 N N . THR A 1 180 ? -5.833 3.235 21.581 1.00 97.75 180 THR A N 1
ATOM 1193 C CA . THR A 1 180 ? -4.422 3.171 21.977 1.00 97.75 180 THR A CA 1
ATOM 1194 C C . THR A 1 180 ? -4.115 1.806 22.570 1.00 97.75 180 THR A C 1
ATOM 1196 O O . THR A 1 180 ? -4.977 1.230 23.226 1.00 97.75 180 THR A O 1
ATOM 1199 N N . LEU A 1 181 ? -2.887 1.316 22.369 1.00 96.81 181 LEU A N 1
ATOM 1200 C CA . LEU A 1 181 ? -2.380 0.081 22.988 1.00 96.81 181 LEU A CA 1
ATOM 1201 C C . LEU A 1 181 ? -3.215 -1.181 22.687 1.00 96.81 181 LEU A C 1
ATOM 1203 O O . LEU A 1 181 ? -3.358 -2.030 23.550 1.00 96.81 181 LEU A O 1
ATOM 1207 N N . ILE A 1 182 ? -3.770 -1.306 21.478 1.00 98.25 182 ILE A N 1
ATOM 1208 C CA . ILE A 1 182 ? -4.467 -2.526 21.032 1.00 98.25 182 ILE A CA 1
ATOM 1209 C C . ILE A 1 182 ? -3.559 -3.301 20.079 1.00 98.25 182 ILE A C 1
ATOM 1211 O O . ILE A 1 182 ? -3.026 -2.714 19.140 1.00 98.25 182 ILE A O 1
ATOM 1215 N N . ASP A 1 183 ? -3.393 -4.607 20.293 1.00 98.12 183 ASP A N 1
ATOM 1216 C CA . ASP A 1 183 ? -2.507 -5.441 19.470 1.00 98.12 183 ASP A CA 1
ATOM 1217 C C . ASP A 1 183 ? -3.199 -5.986 18.221 1.00 98.12 183 ASP A C 1
ATOM 1219 O O . ASP A 1 183 ? -2.582 -6.125 17.164 1.00 98.12 183 ASP A O 1
ATOM 1223 N N . THR A 1 184 ? -4.476 -6.357 18.333 1.00 98.50 184 THR A N 1
ATOM 1224 C CA . THR A 1 184 ? -5.251 -6.925 17.225 1.00 98.50 184 THR A CA 1
ATOM 1225 C C . THR A 1 184 ? -6.652 -6.342 17.184 1.00 98.50 184 THR A C 1
ATOM 1227 O O . THR A 1 184 ? -7.379 -6.394 18.176 1.00 98.50 184 THR A O 1
ATOM 1230 N N . LEU A 1 185 ? -7.055 -5.846 16.015 1.00 98.62 185 LEU A N 1
ATOM 1231 C CA . LEU A 1 185 ? -8.389 -5.308 15.782 1.00 98.62 185 LEU A CA 1
ATOM 1232 C C . LEU A 1 185 ? -9.007 -5.905 14.516 1.00 98.62 185 LEU A C 1
ATOM 1234 O O . LEU A 1 185 ? -8.480 -5.767 13.417 1.00 98.62 185 LEU A O 1
ATOM 1238 N N . THR A 1 186 ? -10.143 -6.572 14.672 1.00 98.38 186 THR A N 1
ATOM 1239 C CA . THR A 1 186 ? -10.933 -7.100 13.555 1.00 98.38 186 THR A CA 1
ATOM 1240 C C . THR A 1 186 ? -12.219 -6.301 13.428 1.00 98.38 186 THR A C 1
ATOM 1242 O O . THR A 1 186 ? -12.936 -6.151 14.414 1.00 98.38 186 THR A O 1
ATOM 1245 N N . GLY A 1 187 ? -12.503 -5.786 12.237 1.00 97.69 187 GLY A N 1
ATOM 1246 C CA . GLY A 1 187 ? -13.732 -5.060 11.943 1.00 97.69 187 GLY A CA 1
ATOM 1247 C C . GLY A 1 187 ? -14.954 -5.968 11.807 1.00 97.69 187 GLY A C 1
ATOM 1248 O O . GLY A 1 187 ? -14.861 -7.200 11.778 1.00 97.69 187 GLY A O 1
ATOM 1249 N N . GLY A 1 188 ? -16.117 -5.334 11.762 1.00 96.00 188 GLY A N 1
ATOM 1250 C CA . GLY A 1 188 ? -17.416 -5.929 11.520 1.00 96.00 188 GLY A CA 1
ATOM 1251 C C . GLY A 1 188 ? -17.803 -5.922 10.039 1.00 96.00 188 GLY A C 1
ATOM 1252 O O . GLY A 1 188 ? -16.983 -5.865 9.134 1.00 96.00 188 GLY A O 1
ATOM 1253 N N . ALA A 1 189 ? -19.106 -6.045 9.776 1.00 94.62 189 ALA A N 1
ATOM 1254 C CA . ALA A 1 189 ? -19.649 -6.115 8.413 1.00 94.62 189 ALA A CA 1
ATOM 1255 C C . ALA A 1 189 ? -19.975 -4.742 7.794 1.00 94.62 189 ALA A C 1
ATOM 1257 O O . ALA A 1 189 ? -20.345 -4.665 6.621 1.00 94.62 189 ALA A O 1
ATOM 1258 N N . SER A 1 190 ? -19.943 -3.687 8.603 1.00 96.62 190 SER A N 1
ATOM 1259 C CA . SER A 1 190 ? -20.245 -2.311 8.207 1.00 96.62 190 SER A CA 1
ATOM 1260 C C . SER A 1 190 ? -18.974 -1.474 8.289 1.00 96.62 190 SER A C 1
ATOM 1262 O O . SER A 1 190 ? -17.992 -1.924 8.852 1.00 96.62 190 SER A O 1
ATOM 1264 N N . THR A 1 191 ? -19.020 -0.241 7.783 1.00 97.38 191 THR A N 1
ATOM 1265 C CA . THR A 1 191 ? -17.857 0.651 7.780 1.00 97.38 191 THR A CA 1
ATOM 1266 C C . THR A 1 191 ? -17.312 0.920 9.180 1.00 97.38 191 THR A C 1
ATOM 1268 O O . THR A 1 191 ? -17.996 1.530 10.006 1.00 97.38 191 THR A O 1
ATOM 1271 N N . ASP A 1 192 ? -16.053 0.557 9.376 1.00 98.38 192 ASP A N 1
ATOM 1272 C CA . ASP A 1 192 ? -15.268 0.774 10.574 1.00 98.38 192 ASP A CA 1
ATOM 1273 C C . ASP A 1 192 ? -14.159 1.792 10.322 1.00 98.38 192 ASP A C 1
ATOM 1275 O O . ASP A 1 192 ? -13.309 1.654 9.435 1.00 98.38 192 ASP A O 1
ATOM 1279 N N . VAL A 1 193 ? -14.181 2.846 11.133 1.00 98.44 193 VAL A N 1
ATOM 1280 C CA . VAL A 1 193 ? -13.236 3.958 11.080 1.00 98.44 193 VAL A CA 1
ATOM 1281 C C . VAL A 1 193 ? -12.480 4.027 12.394 1.00 98.44 193 VAL A C 1
ATOM 1283 O O . VAL A 1 193 ? -13.067 4.227 13.458 1.00 98.44 193 VAL A O 1
ATOM 1286 N N . VAL A 1 194 ? -11.162 3.903 12.315 1.00 98.69 194 VAL A N 1
ATOM 1287 C CA . VAL A 1 194 ? -10.290 3.858 13.485 1.00 98.69 194 VAL A CA 1
ATOM 1288 C C . VAL A 1 194 ? -9.281 4.989 13.440 1.00 98.69 194 VAL A C 1
ATOM 1290 O O . VAL A 1 194 ? -8.662 5.256 12.412 1.00 98.69 194 VAL A O 1
ATOM 1293 N N . THR A 1 195 ? -9.102 5.661 14.572 1.00 98.62 195 THR A N 1
ATOM 1294 C CA . THR A 1 195 ? -8.028 6.636 14.784 1.00 98.62 195 THR A CA 1
ATOM 1295 C C . THR A 1 195 ? -7.097 6.135 15.877 1.00 98.62 195 THR A C 1
ATOM 1297 O O . THR A 1 195 ? -7.545 5.806 16.974 1.00 98.62 195 THR A O 1
ATOM 1300 N N . LEU A 1 196 ? -5.805 6.070 15.581 1.00 98.44 196 LEU A N 1
ATOM 1301 C CA . LEU A 1 196 ? -4.770 5.681 16.529 1.00 98.44 196 LEU A CA 1
ATOM 1302 C C . LEU A 1 196 ? -4.386 6.884 17.397 1.00 98.44 196 LEU A C 1
ATOM 1304 O O . LEU A 1 196 ? -4.485 8.042 16.982 1.00 98.44 196 LEU A O 1
ATOM 1308 N N . GLY A 1 197 ? -3.967 6.625 18.631 1.00 96.00 197 GLY A N 1
ATOM 1309 C CA . GLY A 1 197 ? -3.462 7.680 19.502 1.00 96.00 197 GLY A CA 1
ATOM 1310 C C . GLY A 1 197 ? -2.112 8.237 19.053 1.00 96.00 197 GLY A C 1
ATOM 1311 O O . GLY A 1 197 ? -1.510 7.827 18.071 1.00 96.00 197 GLY A O 1
ATOM 1312 N N . THR A 1 198 ? -1.598 9.203 19.810 1.00 95.75 198 THR A N 1
ATOM 1313 C CA . THR A 1 198 ? -0.381 9.944 19.435 1.00 95.75 198 THR A CA 1
ATOM 1314 C C . THR A 1 198 ? 0.920 9.163 19.634 1.00 95.75 198 THR A C 1
ATOM 1316 O O . THR A 1 198 ? 1.979 9.613 19.198 1.00 95.75 198 THR A O 1
ATOM 1319 N N . THR A 1 199 ? 0.871 8.047 20.362 1.00 94.31 199 THR A N 1
ATOM 1320 C CA . THR A 1 199 ? 1.997 7.123 20.526 1.00 94.31 199 THR A CA 1
ATOM 1321 C C . THR A 1 199 ? 2.072 6.196 19.324 1.00 94.31 199 THR A C 1
ATOM 1323 O O . THR A 1 199 ? 1.030 5.765 18.849 1.00 94.31 199 THR A O 1
ATOM 1326 N N . GLY A 1 200 ? 3.284 5.841 18.891 1.00 95.19 200 GLY A N 1
ATOM 1327 C CA . GLY A 1 200 ? 3.444 4.890 17.792 1.00 95.19 200 GLY A CA 1
ATOM 1328 C C . GLY A 1 200 ? 2.788 3.548 18.112 1.00 95.19 200 GLY A C 1
ATOM 1329 O O . GLY A 1 200 ? 2.911 3.045 19.235 1.00 95.19 200 GLY A O 1
ATOM 1330 N N . THR A 1 201 ? 2.081 3.003 17.135 1.00 97.75 201 THR A N 1
ATOM 1331 C CA . THR A 1 201 ? 1.272 1.793 17.261 1.00 97.75 201 THR A CA 1
ATOM 1332 C C . THR A 1 201 ? 1.876 0.660 16.440 1.00 97.75 201 THR A C 1
ATOM 1334 O O . THR A 1 201 ? 2.416 0.870 15.362 1.00 97.75 201 THR A O 1
ATOM 1337 N N . THR A 1 202 ? 1.778 -0.575 16.923 1.00 98.00 202 THR A N 1
ATOM 1338 C CA . THR A 1 202 ? 2.005 -1.771 16.101 1.00 98.00 202 THR A CA 1
ATOM 1339 C C . THR A 1 202 ? 0.794 -2.670 16.252 1.00 98.00 202 THR A C 1
ATOM 1341 O O . THR A 1 202 ? 0.509 -3.102 17.364 1.00 98.00 202 THR A O 1
ATOM 1344 N N . MET A 1 203 ? 0.064 -2.911 15.163 1.00 98.31 203 MET A N 1
ATOM 1345 C CA . MET A 1 203 ? -1.237 -3.581 15.223 1.00 98.31 203 MET A CA 1
ATOM 1346 C C . MET A 1 203 ? -1.456 -4.529 14.052 1.00 98.31 203 MET A C 1
ATOM 1348 O O . MET A 1 203 ? -1.128 -4.209 12.908 1.00 98.31 203 MET A O 1
ATOM 1352 N N . LEU A 1 204 ? -2.070 -5.674 14.340 1.00 98.62 204 LEU A N 1
ATOM 1353 C CA . LEU A 1 204 ? -2.684 -6.541 13.341 1.00 98.62 204 LEU A CA 1
ATOM 1354 C C . LEU A 1 204 ? -4.134 -6.099 13.113 1.00 98.62 204 LEU A C 1
ATOM 1356 O O . LEU A 1 204 ? -4.928 -6.087 14.053 1.00 98.62 204 LEU A O 1
ATOM 1360 N N . VAL A 1 205 ? -4.496 -5.778 11.875 1.00 98.44 205 VAL A N 1
ATOM 1361 C CA . VAL A 1 205 ? -5.856 -5.363 11.515 1.00 98.44 205 VAL A CA 1
ATOM 1362 C C . VAL A 1 205 ? -6.449 -6.259 10.439 1.00 98.44 205 VAL A C 1
ATOM 1364 O O . VAL A 1 205 ? -5.748 -6.725 9.546 1.00 98.44 205 VAL A O 1
ATOM 1367 N N . SER A 1 206 ? -7.756 -6.491 10.486 1.00 97.38 206 SER A N 1
ATOM 1368 C CA . SER A 1 206 ? -8.479 -7.139 9.389 1.00 97.38 206 SER A CA 1
ATOM 1369 C C . SER A 1 206 ? -9.890 -6.589 9.280 1.00 97.38 206 SER A C 1
ATOM 1371 O O . SER A 1 206 ? -10.485 -6.251 10.298 1.00 97.38 206 SER A O 1
ATOM 1373 N N . ALA A 1 207 ? -10.424 -6.523 8.059 1.00 96.50 207 ALA A N 1
ATOM 1374 C CA . ALA A 1 207 ? -11.782 -6.046 7.785 1.00 96.50 207 ALA A CA 1
ATOM 1375 C C . ALA A 1 207 ? -12.072 -4.618 8.300 1.00 96.50 207 ALA A C 1
ATOM 1377 O O . ALA A 1 207 ? -13.186 -4.335 8.712 1.00 96.50 207 ALA A O 1
ATOM 1378 N N . LEU A 1 208 ? -11.071 -3.730 8.296 1.00 98.00 208 LEU A N 1
ATOM 1379 C CA . LEU A 1 208 ? -11.256 -2.301 8.575 1.00 98.00 208 LEU A CA 1
ATOM 1380 C C . LEU A 1 208 ? -11.256 -1.510 7.271 1.00 98.00 208 LEU A C 1
ATOM 1382 O O . LEU A 1 208 ? -10.346 -1.669 6.456 1.00 98.00 208 LEU A O 1
ATOM 1386 N N . GLU A 1 209 ? -12.202 -0.586 7.122 1.00 98.31 209 GLU A N 1
ATOM 1387 C CA . GLU A 1 209 ? -12.260 0.307 5.964 1.00 98.31 209 GLU A CA 1
ATOM 1388 C C . GLU A 1 209 ? -11.316 1.499 6.099 1.00 98.31 209 GLU A C 1
ATOM 1390 O O . GLU A 1 209 ? -10.819 2.008 5.093 1.00 98.31 209 GLU A O 1
ATOM 1395 N N . THR A 1 210 ? -11.086 2.013 7.310 1.00 98.62 210 THR A N 1
ATOM 1396 C CA . THR A 1 210 ? -10.229 3.189 7.510 1.00 98.62 210 THR A CA 1
ATOM 1397 C C . THR A 1 210 ? -9.426 3.111 8.797 1.00 98.62 210 THR A C 1
ATOM 1399 O O . THR A 1 210 ? -9.978 2.935 9.881 1.00 98.62 210 THR A O 1
ATOM 1402 N N . VAL A 1 211 ? -8.121 3.356 8.678 1.00 98.75 211 VAL A N 1
ATOM 1403 C CA . VAL A 1 211 ? -7.215 3.581 9.807 1.00 98.75 211 VAL A CA 1
ATOM 1404 C C . VAL A 1 211 ? -6.514 4.919 9.600 1.00 98.75 211 VAL A C 1
ATOM 1406 O O . VAL A 1 211 ? -5.978 5.205 8.530 1.00 98.75 211 VAL A O 1
ATOM 1409 N N . THR A 1 212 ? -6.542 5.758 10.629 1.00 98.56 212 THR A N 1
ATOM 1410 C CA . THR A 1 212 ? -5.830 7.037 10.675 1.00 98.56 212 THR A CA 1
ATOM 1411 C C . THR A 1 212 ? -4.814 6.990 11.800 1.00 98.56 212 THR A C 1
ATOM 1413 O O . THR A 1 212 ? -5.202 6.844 12.957 1.00 98.56 212 THR A O 1
ATOM 1416 N N . GLY A 1 213 ? -3.534 7.088 11.458 1.00 97.75 213 GLY A N 1
ATOM 1417 C CA . GLY A 1 213 ? -2.440 7.126 12.415 1.00 97.75 213 GLY A CA 1
ATOM 1418 C C . GLY A 1 213 ? -2.357 8.435 13.193 1.00 97.75 213 GLY A C 1
ATOM 1419 O O . GLY A 1 213 ? -3.067 9.413 12.927 1.00 97.75 213 GLY A O 1
ATOM 1420 N N . GLY A 1 214 ? -1.494 8.420 14.199 1.00 95.88 214 GLY A N 1
ATOM 1421 C CA . GLY A 1 214 ? -1.169 9.555 15.042 1.00 95.88 214 GLY A CA 1
ATOM 1422 C C . GLY A 1 214 ? 0.129 10.240 14.617 1.00 95.88 214 GLY A C 1
ATOM 1423 O O . GLY A 1 214 ? 0.528 10.256 13.463 1.00 95.88 214 GLY A O 1
ATOM 1424 N N . THR A 1 215 ? 0.792 10.878 15.581 1.00 95.38 215 THR A N 1
ATOM 1425 C CA . THR A 1 215 ? 2.105 11.519 15.374 1.00 95.38 215 THR A CA 1
ATOM 1426 C C . THR A 1 215 ? 3.288 10.580 15.608 1.00 95.38 215 THR A C 1
ATOM 1428 O O . THR A 1 215 ? 4.435 10.968 15.385 1.00 95.38 215 THR A O 1
ATOM 1431 N N . GLY A 1 216 ? 3.033 9.413 16.200 1.00 96.19 216 GLY A N 1
ATOM 1432 C CA . GLY A 1 216 ? 4.045 8.390 16.423 1.00 96.19 216 GLY A CA 1
ATOM 1433 C C . GLY A 1 216 ? 4.238 7.541 15.173 1.00 96.19 216 GLY A C 1
ATOM 1434 O O . GLY A 1 216 ? 3.481 7.663 14.228 1.00 96.19 216 GLY A O 1
ATOM 1435 N N . THR A 1 217 ? 5.256 6.682 15.175 1.00 97.75 217 THR A N 1
ATOM 1436 C CA . THR A 1 217 ? 5.448 5.722 14.082 1.00 97.75 217 THR A CA 1
ATOM 1437 C C . THR A 1 217 ? 4.436 4.594 14.205 1.00 97.75 217 THR A C 1
ATOM 1439 O O . THR A 1 217 ? 4.513 3.803 15.148 1.00 97.75 217 THR A O 1
ATOM 1442 N N . ASP A 1 218 ? 3.529 4.517 13.246 1.00 98.50 218 ASP A N 1
ATOM 1443 C CA . ASP A 1 218 ? 2.465 3.536 13.175 1.00 98.50 218 ASP A CA 1
ATOM 1444 C C . ASP A 1 218 ? 2.797 2.432 12.162 1.00 98.50 218 ASP A C 1
ATOM 1446 O O . ASP A 1 218 ? 3.173 2.662 11.009 1.00 98.50 218 ASP A O 1
ATOM 1450 N N . VAL A 1 219 ? 2.665 1.193 12.630 1.00 98.56 219 VAL A N 1
ATOM 1451 C CA . VAL A 1 219 ? 2.957 -0.042 11.908 1.00 98.56 219 VAL A CA 1
ATOM 1452 C C . VAL A 1 219 ? 1.694 -0.891 11.881 1.00 98.56 219 VAL A C 1
ATOM 1454 O O . VAL A 1 219 ? 1.252 -1.411 12.908 1.00 98.56 219 VAL A O 1
ATOM 1457 N N . ILE A 1 220 ? 1.124 -1.062 10.695 1.00 98.69 220 ILE A N 1
ATOM 1458 C CA . ILE A 1 220 ? -0.079 -1.858 10.477 1.00 98.69 220 ILE A CA 1
ATOM 1459 C C . ILE A 1 220 ? 0.281 -3.116 9.699 1.00 98.69 220 ILE A C 1
ATOM 1461 O O . ILE A 1 220 ? 0.844 -3.054 8.609 1.00 98.69 220 ILE A O 1
ATOM 1465 N N . THR A 1 221 ? -0.059 -4.271 10.263 1.00 98.69 221 THR A N 1
ATOM 1466 C CA . THR A 1 221 ? -0.045 -5.550 9.550 1.00 98.69 221 THR A CA 1
ATOM 1467 C C . THR A 1 221 ? -1.475 -5.930 9.202 1.00 98.69 221 THR A C 1
ATOM 1469 O O . THR A 1 221 ? -2.345 -5.897 10.068 1.00 98.69 221 THR A O 1
ATOM 1472 N N . LEU A 1 222 ? -1.731 -6.287 7.951 1.00 98.56 222 LEU A N 1
ATOM 1473 C CA . LEU A 1 222 ? -3.030 -6.737 7.480 1.00 98.56 222 LEU A CA 1
ATOM 1474 C C . LEU A 1 222 ? -3.197 -8.244 7.732 1.00 98.56 222 LEU A C 1
ATOM 1476 O O . LEU A 1 222 ? -2.243 -9.024 7.689 1.00 98.56 222 LEU A O 1
ATOM 1480 N N . GLY A 1 223 ? -4.421 -8.650 8.060 1.00 97.25 223 GLY A N 1
ATOM 1481 C CA . GLY A 1 223 ? -4.782 -10.032 8.357 1.00 97.25 223 GLY A CA 1
ATOM 1482 C C . GLY A 1 223 ? -4.726 -10.957 7.140 1.00 97.25 223 GLY A C 1
ATOM 1483 O O . GLY A 1 223 ? -4.444 -10.554 6.022 1.00 97.25 223 GLY A O 1
ATOM 1484 N N . THR A 1 224 ? -5.036 -12.235 7.355 1.00 95.50 224 THR A N 1
ATOM 1485 C CA . THR A 1 224 ? -4.898 -13.306 6.347 1.00 95.50 224 THR A CA 1
ATOM 1486 C C . THR A 1 224 ? -6.044 -13.413 5.333 1.00 95.50 224 THR A C 1
ATOM 1488 O O . THR A 1 224 ? -6.049 -14.315 4.489 1.00 95.50 224 THR A O 1
ATOM 1491 N N . VAL A 1 225 ? -7.040 -12.540 5.438 1.00 94.06 225 VAL A N 1
ATOM 1492 C CA . VAL A 1 225 ? -8.120 -12.370 4.458 1.00 94.06 225 VAL A CA 1
ATOM 1493 C C . VAL A 1 225 ? -7.757 -11.166 3.599 1.00 94.06 225 VAL A C 1
ATOM 1495 O O . VAL A 1 225 ? -7.144 -10.256 4.125 1.00 94.06 225 VAL A O 1
ATOM 1498 N N . GLY A 1 226 ? -8.144 -11.126 2.319 1.00 95.25 226 GLY A N 1
ATOM 1499 C CA . GLY A 1 226 ? -7.898 -9.939 1.492 1.00 95.25 226 GLY A CA 1
ATOM 1500 C C . GLY A 1 226 ? -8.562 -8.690 2.075 1.00 95.25 226 GLY A C 1
ATOM 1501 O O . GLY A 1 226 ? -9.759 -8.715 2.380 1.00 95.25 226 GLY A O 1
ATOM 1502 N N . ASN A 1 227 ? -7.789 -7.620 2.242 1.00 97.62 227 ASN A N 1
ATOM 1503 C CA . ASN A 1 227 ? -8.234 -6.388 2.885 1.00 97.62 227 ASN A CA 1
ATOM 1504 C C . ASN A 1 227 ? -8.422 -5.261 1.863 1.00 97.62 227 ASN A C 1
ATOM 1506 O O . ASN A 1 227 ? -7.784 -5.217 0.813 1.00 97.62 227 ASN A O 1
ATOM 1510 N N . THR A 1 228 ? -9.307 -4.318 2.173 1.00 97.88 228 THR A N 1
ATOM 1511 C CA . THR A 1 228 ? -9.416 -3.043 1.455 1.00 97.88 228 THR A CA 1
ATOM 1512 C C . THR A 1 228 ? -9.391 -1.921 2.477 1.00 97.88 228 THR A C 1
ATOM 1514 O O . THR A 1 228 ? -10.363 -1.744 3.205 1.00 97.88 228 THR A O 1
ATOM 1517 N N . LEU A 1 229 ? -8.279 -1.191 2.545 1.00 98.62 229 LEU A N 1
ATOM 1518 C CA . LEU A 1 229 ? -8.001 -0.233 3.614 1.00 98.62 229 LEU A CA 1
ATOM 1519 C C . LEU A 1 229 ? -7.693 1.156 3.051 1.00 98.62 229 LEU A C 1
ATOM 1521 O O . LEU A 1 229 ? -6.829 1.300 2.189 1.00 98.62 229 LEU A O 1
ATOM 1525 N N . LEU A 1 230 ? -8.332 2.189 3.604 1.00 98.69 230 LEU A N 1
ATOM 1526 C CA . LEU A 1 230 ? -7.846 3.566 3.529 1.00 98.69 230 LEU A CA 1
ATOM 1527 C C . LEU A 1 230 ? -6.915 3.846 4.719 1.00 98.69 230 LEU A C 1
ATOM 1529 O O . LEU A 1 230 ? -7.367 3.938 5.862 1.00 98.69 230 LEU A O 1
ATOM 1533 N N . ALA A 1 231 ? -5.621 3.991 4.445 1.00 98.56 231 ALA A N 1
ATOM 1534 C CA . ALA A 1 231 ? -4.580 4.260 5.428 1.00 98.56 231 ALA A CA 1
ATOM 1535 C C . ALA A 1 231 ? -4.158 5.735 5.372 1.00 98.56 231 ALA A C 1
ATOM 1537 O O . ALA A 1 231 ? -3.565 6.193 4.396 1.00 98.56 231 ALA A O 1
ATOM 1538 N N . ASN A 1 232 ? -4.449 6.488 6.431 1.00 97.94 232 ASN A N 1
ATOM 1539 C CA . ASN A 1 232 ? -4.038 7.885 6.564 1.00 97.94 232 ASN A CA 1
ATOM 1540 C C . ASN A 1 232 ? -2.921 7.986 7.600 1.00 97.94 232 ASN A C 1
ATOM 1542 O O . ASN A 1 232 ? -3.105 7.496 8.710 1.00 97.94 232 ASN A O 1
ATOM 1546 N N . ALA A 1 233 ? -1.817 8.662 7.267 1.00 97.06 233 ALA A N 1
ATOM 1547 C CA . ALA A 1 233 ? -0.699 8.888 8.191 1.00 97.06 233 ALA A CA 1
ATOM 1548 C C . ALA A 1 233 ? -0.176 7.592 8.850 1.00 97.06 233 ALA A C 1
ATOM 1550 O O . ALA A 1 233 ? -0.090 7.511 10.066 1.00 97.06 233 ALA A O 1
ATOM 1551 N N . ILE A 1 234 ? 0.111 6.564 8.042 1.00 98.50 234 ILE A N 1
ATOM 1552 C CA . ILE A 1 234 ? 0.698 5.297 8.502 1.00 98.50 234 ILE A CA 1
ATOM 1553 C C . ILE A 1 234 ? 2.085 5.139 7.884 1.00 98.50 234 ILE A C 1
ATOM 1555 O O . ILE A 1 234 ? 2.218 5.164 6.662 1.00 98.50 234 ILE A O 1
ATOM 1559 N N . GLU A 1 235 ? 3.113 4.941 8.708 1.00 98.44 235 GLU A N 1
ATOM 1560 C CA . GLU A 1 235 ? 4.503 4.860 8.244 1.00 98.44 235 GLU A CA 1
ATOM 1561 C C . GLU A 1 235 ? 4.877 3.481 7.697 1.00 98.44 235 GLU A C 1
ATOM 1563 O O . GLU A 1 235 ? 5.776 3.370 6.861 1.00 98.44 235 GLU A O 1
ATOM 1568 N N . THR A 1 236 ? 4.256 2.403 8.177 1.00 98.69 236 THR A N 1
ATOM 1569 C CA . THR A 1 236 ? 4.550 1.042 7.704 1.00 98.69 236 THR A CA 1
ATOM 1570 C C . THR A 1 236 ? 3.285 0.220 7.536 1.00 98.69 236 THR A C 1
ATOM 1572 O O . THR A 1 236 ? 2.490 0.087 8.464 1.00 98.69 236 THR A O 1
ATOM 1575 N N . ILE A 1 237 ? 3.139 -0.384 6.357 1.00 98.81 237 ILE A N 1
ATOM 1576 C CA . ILE A 1 237 ? 2.040 -1.284 6.021 1.00 98.81 237 ILE A CA 1
ATOM 1577 C C . ILE A 1 237 ? 2.626 -2.607 5.528 1.00 98.81 237 ILE A C 1
ATOM 1579 O O . ILE A 1 237 ? 3.349 -2.661 4.532 1.00 98.81 237 ILE A O 1
ATOM 1583 N N . ALA A 1 238 ? 2.307 -3.687 6.228 1.00 98.44 238 ALA A N 1
ATOM 1584 C CA . ALA A 1 238 ? 2.621 -5.045 5.813 1.00 98.44 238 ALA A CA 1
ATOM 1585 C C . ALA A 1 238 ? 1.321 -5.769 5.468 1.00 98.44 238 ALA A C 1
ATOM 1587 O O . ALA A 1 238 ? 0.464 -5.933 6.330 1.00 98.44 238 ALA A O 1
ATOM 1588 N N . GLY A 1 239 ? 1.165 -6.185 4.218 1.00 97.56 239 GLY A N 1
ATOM 1589 C CA . GLY A 1 239 ? 0.072 -7.043 3.795 1.00 97.56 239 GLY A CA 1
ATOM 1590 C C . GLY A 1 239 ? 0.172 -8.437 4.408 1.00 97.56 239 GLY A C 1
ATOM 1591 O O . GLY A 1 239 ? 1.234 -8.880 4.867 1.00 97.56 239 GLY A O 1
ATOM 1592 N N . GLY A 1 240 ? -0.972 -9.102 4.461 1.00 95.25 240 GLY A N 1
ATOM 1593 C CA . GLY A 1 240 ? -1.103 -10.456 4.963 1.00 95.25 240 GLY A CA 1
ATOM 1594 C C . GLY A 1 240 ? -1.069 -11.474 3.832 1.00 95.25 240 GLY A C 1
ATOM 1595 O O . GLY A 1 240 ? -0.587 -11.237 2.731 1.00 95.25 240 GLY A O 1
ATOM 1596 N N . THR A 1 241 ? -1.601 -12.663 4.101 1.00 92.50 241 THR A N 1
ATOM 1597 C CA . THR A 1 241 ? -2.026 -13.531 2.998 1.00 92.50 241 THR A CA 1
ATOM 1598 C C . THR A 1 241 ? -3.359 -13.014 2.471 1.00 92.50 241 THR A C 1
ATOM 1600 O O . THR A 1 241 ? -4.209 -12.647 3.268 1.00 92.50 241 THR A O 1
ATOM 1603 N N . GLY A 1 242 ? -3.605 -13.066 1.169 1.00 94.56 242 GLY A N 1
ATOM 1604 C CA . GLY A 1 242 ? -4.842 -12.538 0.594 1.00 94.56 242 GLY A CA 1
ATOM 1605 C C . GLY A 1 242 ? -4.524 -11.633 -0.581 1.00 94.56 242 GLY A C 1
ATOM 1606 O O . GLY A 1 242 ? -3.410 -11.664 -1.082 1.00 94.56 242 GLY A O 1
ATOM 1607 N N . SER A 1 243 ? -5.523 -10.898 -1.059 1.00 96.88 243 SER A N 1
ATOM 1608 C CA . SER A 1 243 ? -5.290 -9.785 -1.975 1.00 96.88 243 SER A CA 1
ATOM 1609 C C . SER A 1 243 ? -5.627 -8.513 -1.222 1.00 96.88 243 SER A C 1
ATOM 1611 O O . SER A 1 243 ? -6.793 -8.287 -0.893 1.00 96.88 243 SER A O 1
ATOM 1613 N N . ASP A 1 244 ? -4.602 -7.731 -0.936 1.00 98.44 244 ASP A N 1
ATOM 1614 C CA . ASP A 1 244 ? -4.676 -6.495 -0.186 1.00 98.44 244 ASP A CA 1
ATOM 1615 C C . ASP A 1 244 ? -4.680 -5.296 -1.137 1.00 98.44 244 ASP A C 1
ATOM 1617 O O . ASP A 1 244 ? -3.808 -5.126 -1.994 1.00 98.44 244 ASP A O 1
ATOM 1621 N N . LEU A 1 245 ? -5.699 -4.455 -0.972 1.00 98.50 245 LEU A N 1
ATOM 1622 C CA . LEU A 1 245 ? -5.859 -3.173 -1.640 1.00 98.50 245 LEU A CA 1
ATOM 1623 C C . LEU A 1 245 ? -5.727 -2.061 -0.602 1.00 98.50 245 LEU A C 1
ATOM 1625 O O . LEU A 1 245 ? -6.564 -1.925 0.292 1.00 98.50 245 LEU A O 1
ATOM 1629 N N . VAL A 1 246 ? -4.699 -1.236 -0.743 1.00 98.75 246 VAL A N 1
ATOM 1630 C CA . VAL A 1 246 ? -4.436 -0.117 0.162 1.00 98.75 246 VAL A CA 1
ATOM 1631 C C . VAL A 1 246 ? -4.542 1.192 -0.604 1.00 98.75 246 VAL A C 1
ATOM 1633 O O . VAL A 1 246 ? -3.857 1.402 -1.604 1.00 98.75 246 VAL A O 1
ATOM 1636 N N . PHE A 1 247 ? -5.387 2.087 -0.107 1.00 98.62 247 PHE A N 1
ATOM 1637 C CA . PHE A 1 247 ? -5.422 3.488 -0.499 1.00 98.62 247 PHE A CA 1
ATOM 1638 C C . PHE A 1 247 ? -4.660 4.301 0.539 1.00 98.62 247 PHE A C 1
ATOM 1640 O O . PHE A 1 247 ? -4.947 4.201 1.732 1.00 98.62 247 PHE A O 1
ATOM 1647 N N . LEU A 1 248 ? -3.717 5.121 0.098 1.00 98.44 248 LEU A N 1
ATOM 1648 C CA . LEU A 1 248 ? -3.084 6.114 0.947 1.00 98.44 248 LEU A CA 1
ATOM 1649 C C . LEU A 1 248 ? -3.976 7.358 1.044 1.00 98.44 248 LEU A C 1
ATOM 1651 O O . LEU A 1 248 ? -4.694 7.722 0.108 1.00 98.44 248 LEU A O 1
ATOM 1655 N N . GLY A 1 249 ? -3.963 7.989 2.214 1.00 96.12 249 GLY A N 1
ATOM 1656 C CA . GLY A 1 249 ? -4.740 9.188 2.502 1.00 96.12 249 GLY A CA 1
ATOM 1657 C C . GLY A 1 249 ? -4.396 10.372 1.599 1.00 96.12 249 GLY A C 1
ATOM 1658 O O . GLY A 1 249 ? -3.362 10.411 0.946 1.00 96.12 249 GLY A O 1
ATOM 1659 N N . SER A 1 250 ? -5.236 11.409 1.605 1.00 94.38 250 SER A N 1
ATOM 1660 C CA . SER A 1 250 ? -5.019 12.619 0.791 1.00 94.38 250 SER A CA 1
ATOM 1661 C C . SER A 1 250 ? -3.934 13.570 1.325 1.00 94.38 250 SER A C 1
ATOM 1663 O O . SER A 1 250 ? -3.777 14.670 0.796 1.00 94.38 250 SER A O 1
ATOM 1665 N N . SER A 1 251 ? -3.270 13.215 2.426 1.00 92.81 251 SER A N 1
ATOM 1666 C CA . SER A 1 251 ? -2.056 13.873 2.923 1.00 92.81 251 SER A CA 1
ATOM 1667 C C . SER A 1 251 ? -0.831 13.364 2.172 1.00 92.81 251 SER A C 1
ATOM 1669 O O . SER A 1 251 ? -0.883 12.276 1.622 1.00 92.81 251 SER A O 1
ATOM 1671 N N . GLY A 1 252 ? 0.283 14.102 2.169 1.00 93.12 252 GLY A N 1
ATOM 1672 C CA . GLY A 1 252 ? 1.516 13.565 1.586 1.00 93.12 252 GLY A CA 1
ATOM 1673 C C . GLY A 1 252 ? 2.016 12.397 2.431 1.00 93.12 252 GLY A C 1
ATOM 1674 O O . GLY A 1 252 ? 2.239 12.585 3.630 1.00 93.12 252 GLY A O 1
ATOM 1675 N N . ASN A 1 253 ? 2.152 11.212 1.839 1.00 97.50 253 ASN A N 1
ATOM 1676 C CA . ASN A 1 253 ? 2.490 9.999 2.575 1.00 97.50 253 ASN A CA 1
ATOM 1677 C C . ASN A 1 253 ? 3.965 9.616 2.385 1.00 97.50 253 ASN A C 1
ATOM 1679 O O . ASN A 1 253 ? 4.566 9.827 1.332 1.00 97.50 253 ASN A O 1
ATOM 1683 N N . THR A 1 254 ? 4.572 9.038 3.421 1.00 97.94 254 THR A N 1
ATOM 1684 C CA . THR A 1 254 ? 5.883 8.379 3.339 1.00 97.94 254 THR A CA 1
ATOM 1685 C C . THR A 1 254 ? 5.761 7.010 3.989 1.00 97.94 254 THR A C 1
ATOM 1687 O O . THR A 1 254 ? 5.645 6.925 5.208 1.00 97.94 254 THR A O 1
ATOM 1690 N N . VAL A 1 255 ? 5.739 5.954 3.175 1.00 98.62 255 VAL A N 1
ATOM 1691 C CA . VAL A 1 255 ? 5.303 4.616 3.605 1.00 98.62 255 VAL A CA 1
ATOM 1692 C C . VAL A 1 255 ? 6.336 3.557 3.244 1.00 98.62 255 VAL A C 1
ATOM 1694 O O . VAL A 1 255 ? 6.800 3.491 2.106 1.00 98.62 255 VAL A O 1
ATOM 1697 N N . LEU A 1 256 ? 6.651 2.683 4.199 1.00 98.75 256 LEU A N 1
ATOM 1698 C CA . LEU A 1 256 ? 7.259 1.382 3.934 1.00 98.75 256 LEU A CA 1
ATOM 1699 C C . LEU A 1 256 ? 6.145 0.352 3.698 1.00 98.75 256 LEU A C 1
ATOM 1701 O O . LEU A 1 256 ? 5.406 0.026 4.625 1.00 98.75 256 LEU A O 1
ATOM 1705 N N . ALA A 1 257 ? 6.025 -0.158 2.474 1.00 98.56 257 ALA A N 1
ATOM 1706 C CA . ALA A 1 257 ? 4.999 -1.124 2.088 1.00 98.56 257 ALA A CA 1
ATOM 1707 C C . ALA A 1 257 ? 5.617 -2.491 1.770 1.00 98.56 257 ALA A C 1
ATOM 1709 O O . ALA A 1 257 ? 6.630 -2.582 1.085 1.00 98.56 257 ALA A O 1
ATOM 1710 N N . SER A 1 258 ? 5.009 -3.578 2.235 1.00 98.00 258 SER A N 1
ATOM 1711 C CA . SER A 1 258 ? 5.436 -4.941 1.886 1.00 98.00 258 SER A CA 1
ATOM 1712 C C . SER A 1 258 ? 4.235 -5.867 1.797 1.00 98.00 258 SER A C 1
ATOM 1714 O O . SER A 1 258 ? 3.288 -5.677 2.547 1.00 98.00 258 SER A O 1
ATOM 1716 N N . GLY A 1 259 ? 4.253 -6.846 0.890 1.00 97.19 259 GLY A N 1
ATOM 1717 C CA . GLY A 1 259 ? 3.173 -7.837 0.777 1.00 97.19 259 GLY A CA 1
ATOM 1718 C C . GLY A 1 259 ? 1.798 -7.275 0.391 1.00 97.19 259 GLY A C 1
ATOM 1719 O O . GLY A 1 259 ? 0.808 -7.933 0.655 1.00 97.19 259 GLY A O 1
ATOM 1720 N N . VAL A 1 260 ? 1.729 -6.066 -0.178 1.00 98.38 260 VAL A N 1
ATOM 1721 C CA . VAL A 1 260 ? 0.481 -5.444 -0.657 1.00 98.38 260 VAL A CA 1
ATOM 1722 C C . VAL A 1 260 ? 0.371 -5.634 -2.168 1.00 98.38 260 VAL A C 1
ATOM 1724 O O . VAL A 1 260 ? 1.280 -5.235 -2.895 1.00 98.38 260 VAL A O 1
ATOM 1727 N N . GLU A 1 261 ? -0.740 -6.187 -2.657 1.00 98.31 261 GLU A N 1
ATOM 1728 C CA . GLU A 1 261 ? -0.935 -6.455 -4.091 1.00 98.31 261 GLU A CA 1
ATOM 1729 C C . GLU A 1 261 ? -1.311 -5.206 -4.894 1.00 98.31 261 GLU A C 1
ATOM 1731 O O . GLU A 1 261 ? -0.889 -5.065 -6.046 1.00 98.31 261 GLU A O 1
ATOM 1736 N N . ILE A 1 262 ? -2.125 -4.312 -4.322 1.00 98.50 262 ILE A N 1
ATOM 1737 C CA . ILE A 1 262 ? -2.562 -3.081 -4.988 1.00 98.50 262 ILE A CA 1
ATOM 1738 C C . ILE A 1 262 ? -2.383 -1.888 -4.052 1.00 98.50 262 ILE A C 1
ATOM 1740 O O . ILE A 1 262 ? -2.993 -1.829 -2.985 1.00 98.50 262 ILE A O 1
ATOM 1744 N N . LEU A 1 263 ? -1.590 -0.906 -4.480 1.00 98.50 263 LEU A N 1
ATOM 1745 C CA . LEU A 1 263 ? -1.311 0.309 -3.718 1.00 98.50 263 LEU A CA 1
ATOM 1746 C C . LEU A 1 263 ? -1.691 1.557 -4.517 1.00 98.50 263 LEU A C 1
ATOM 1748 O O . LEU A 1 263 ? -1.172 1.809 -5.602 1.00 98.50 263 LEU A O 1
ATOM 1752 N N . VAL A 1 264 ? -2.596 2.359 -3.973 1.00 98.38 264 VAL A N 1
ATOM 1753 C CA . VAL A 1 264 ? -3.102 3.572 -4.618 1.00 98.38 264 VAL A CA 1
ATOM 1754 C C . VAL A 1 264 ? -2.738 4.775 -3.761 1.00 98.38 264 VAL A C 1
ATOM 1756 O O . VAL A 1 264 ? -3.156 4.854 -2.611 1.00 98.38 264 VAL A O 1
ATOM 1759 N N . GLY A 1 265 ? -1.971 5.705 -4.320 1.00 97.50 265 GLY A N 1
ATOM 1760 C CA . GLY A 1 265 ? -1.670 6.987 -3.697 1.00 97.50 265 GLY A CA 1
ATOM 1761 C C . GLY A 1 265 ? -2.884 7.912 -3.591 1.00 97.50 265 GLY A C 1
ATOM 1762 O O . GLY A 1 265 ? -3.936 7.694 -4.203 1.00 97.50 265 GLY A O 1
ATOM 1763 N N . GLY A 1 266 ? -2.729 8.950 -2.781 1.00 95.88 266 GLY A N 1
ATOM 1764 C CA . GLY A 1 266 ? -3.651 10.056 -2.625 1.00 95.88 266 GLY A CA 1
ATOM 1765 C C . GLY A 1 266 ? -3.467 11.140 -3.692 1.00 95.88 266 GLY A C 1
ATOM 1766 O O . GLY A 1 266 ? -3.021 10.920 -4.811 1.00 95.88 266 GLY A O 1
ATOM 1767 N N . THR A 1 267 ? -3.899 12.357 -3.359 1.00 94.00 267 THR A N 1
ATOM 1768 C CA . THR A 1 267 ? -3.880 13.517 -4.276 1.00 94.00 267 THR A CA 1
ATOM 1769 C C . THR A 1 267 ? -2.632 14.389 -4.148 1.00 94.00 267 THR A C 1
ATOM 1771 O O . THR A 1 267 ? -2.523 15.428 -4.800 1.00 94.00 267 THR A O 1
ATOM 1774 N N . THR A 1 268 ? -1.750 14.045 -3.221 1.00 95.88 268 THR A N 1
ATOM 1775 C CA . THR A 1 268 ? -0.548 14.795 -2.853 1.00 95.88 268 THR A CA 1
ATOM 1776 C C . THR A 1 268 ? 0.652 13.872 -2.930 1.00 95.88 268 THR A C 1
ATOM 1778 O O . THR A 1 268 ? 0.470 12.673 -3.024 1.00 95.88 268 THR A O 1
ATOM 1781 N N . THR A 1 269 ? 1.859 14.426 -2.824 1.00 96.94 269 THR A N 1
ATOM 1782 C CA . THR A 1 269 ? 3.095 13.655 -2.970 1.00 96.94 269 THR A CA 1
ATOM 1783 C C . THR A 1 269 ? 3.167 12.447 -2.040 1.00 96.94 269 THR A C 1
ATOM 1785 O O . THR A 1 269 ? 3.269 12.604 -0.822 1.00 96.94 269 THR A O 1
ATOM 1788 N N . ASP A 1 270 ? 3.221 11.275 -2.654 1.00 98.31 270 ASP A N 1
ATOM 1789 C CA . ASP A 1 270 ? 3.370 9.980 -2.024 1.00 98.31 270 ASP A CA 1
ATOM 1790 C C . ASP A 1 270 ? 4.735 9.379 -2.338 1.00 98.31 270 ASP A C 1
ATOM 1792 O O . ASP A 1 270 ? 5.152 9.230 -3.492 1.00 98.31 270 ASP A O 1
ATOM 1796 N N . VAL A 1 271 ? 5.440 9.030 -1.266 1.00 98.56 271 VAL A N 1
ATOM 1797 C CA . VAL A 1 271 ? 6.761 8.413 -1.294 1.00 98.56 271 VAL A CA 1
ATOM 1798 C C . VAL A 1 271 ? 6.645 7.018 -0.703 1.00 98.56 271 VAL A C 1
ATOM 1800 O O . VAL A 1 271 ? 6.422 6.854 0.495 1.00 98.56 271 VAL A O 1
ATOM 1803 N N . VAL A 1 272 ? 6.820 5.999 -1.536 1.00 98.81 272 VAL A N 1
ATOM 1804 C CA . VAL A 1 272 ? 6.728 4.599 -1.119 1.00 98.81 272 VAL A CA 1
ATOM 1805 C C . VAL A 1 272 ? 8.087 3.932 -1.243 1.00 98.81 272 VAL A C 1
ATOM 1807 O O . VAL A 1 272 ? 8.750 4.002 -2.276 1.00 98.81 272 VAL A O 1
ATOM 1810 N N . THR A 1 273 ? 8.491 3.249 -0.179 1.00 98.81 273 THR A N 1
ATOM 1811 C CA . THR A 1 273 ? 9.591 2.286 -0.203 1.00 98.81 273 THR A CA 1
ATOM 1812 C C . THR A 1 273 ? 9.006 0.886 -0.083 1.00 98.81 273 THR A C 1
ATOM 1814 O O . THR A 1 273 ? 8.222 0.629 0.828 1.00 98.81 273 THR A O 1
ATOM 1817 N N . LEU A 1 274 ? 9.366 -0.023 -0.982 1.00 98.62 274 LEU A N 1
ATOM 1818 C CA . LEU A 1 274 ? 8.946 -1.420 -0.907 1.00 98.62 274 LEU A CA 1
ATOM 1819 C C . LEU A 1 274 ? 9.836 -2.201 0.065 1.00 98.62 274 LEU A C 1
ATOM 1821 O O . LEU A 1 274 ? 10.994 -1.848 0.273 1.00 98.62 274 LEU A O 1
ATOM 1825 N N . GLY A 1 275 ? 9.304 -3.249 0.692 1.00 97.88 275 GLY A N 1
ATOM 1826 C CA . GLY A 1 275 ? 10.053 -4.127 1.593 1.00 97.88 275 GLY A CA 1
ATOM 1827 C C . GLY A 1 275 ? 11.185 -4.887 0.892 1.00 97.88 275 GLY A C 1
ATOM 1828 O O 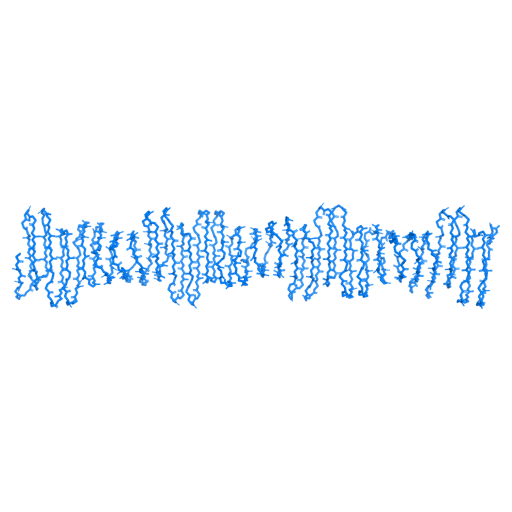. GLY A 1 275 ? 11.272 -4.924 -0.325 1.00 97.88 275 GLY A O 1
ATOM 1829 N N . THR A 1 276 ? 12.050 -5.541 1.673 1.00 97.62 276 THR A N 1
ATOM 1830 C CA . THR A 1 276 ? 13.261 -6.232 1.176 1.00 97.62 276 THR A CA 1
ATOM 1831 C C . THR A 1 276 ? 13.021 -7.612 0.550 1.00 97.62 276 THR A C 1
ATOM 1833 O O . THR A 1 276 ? 13.974 -8.278 0.135 1.00 97.62 276 THR A O 1
ATOM 1836 N N . ALA A 1 277 ? 11.777 -8.091 0.554 1.00 96.38 277 ALA A N 1
ATOM 1837 C CA . ALA A 1 277 ? 11.370 -9.261 -0.215 1.00 96.38 277 ALA A CA 1
ATOM 1838 C C . ALA A 1 277 ? 11.063 -8.836 -1.657 1.00 96.38 277 ALA A C 1
ATOM 1840 O O . ALA A 1 277 ? 10.820 -7.666 -1.895 1.00 96.38 277 ALA A O 1
ATOM 1841 N N . GLY A 1 278 ? 11.031 -9.772 -2.611 1.00 96.06 278 GLY A N 1
ATOM 1842 C CA . GLY A 1 278 ? 10.564 -9.434 -3.959 1.00 96.06 278 GLY A CA 1
ATOM 1843 C C . GLY A 1 278 ? 9.084 -9.061 -3.949 1.00 96.06 278 GLY A C 1
ATOM 1844 O O . GLY A 1 278 ? 8.271 -9.816 -3.408 1.00 96.06 278 GLY A O 1
ATOM 1845 N N . ASN A 1 279 ? 8.747 -7.914 -4.532 1.00 97.94 279 ASN A N 1
ATOM 1846 C CA . ASN A 1 279 ? 7.392 -7.379 -4.529 1.00 97.94 279 ASN A CA 1
ATOM 1847 C C . ASN A 1 279 ? 6.738 -7.543 -5.908 1.00 97.94 279 ASN A C 1
ATOM 1849 O O . ASN A 1 279 ? 7.378 -7.400 -6.945 1.00 97.94 279 ASN A O 1
ATOM 1853 N N . THR A 1 280 ? 5.441 -7.842 -5.946 1.00 97.69 280 THR A N 1
ATOM 1854 C CA . THR A 1 280 ? 4.642 -7.805 -7.181 1.00 97.69 280 THR A CA 1
ATOM 1855 C C . THR A 1 280 ? 3.418 -6.944 -6.927 1.00 97.69 280 THR A C 1
ATOM 1857 O O . THR A 1 280 ? 2.508 -7.378 -6.228 1.00 97.69 280 THR A O 1
ATOM 1860 N N . VAL A 1 281 ? 3.426 -5.716 -7.447 1.00 98.19 281 VAL A N 1
ATOM 1861 C CA . VAL A 1 281 ? 2.478 -4.670 -7.033 1.00 98.19 281 VAL A CA 1
ATOM 1862 C C . VAL A 1 281 ? 1.870 -3.981 -8.245 1.00 98.19 281 VAL A C 1
ATOM 1864 O O . VAL A 1 281 ? 2.579 -3.582 -9.173 1.00 98.19 281 VAL A O 1
ATOM 1867 N N . ILE A 1 282 ? 0.552 -3.793 -8.212 1.00 98.31 282 ILE A N 1
ATOM 1868 C CA . ILE A 1 282 ? -0.141 -2.848 -9.086 1.00 98.31 282 ILE A CA 1
ATOM 1869 C C . ILE A 1 282 ? -0.235 -1.511 -8.352 1.00 98.31 282 ILE A C 1
ATOM 1871 O O . ILE A 1 282 ? -0.783 -1.451 -7.253 1.00 98.31 282 ILE A O 1
ATOM 1875 N N . LEU A 1 283 ? 0.267 -0.435 -8.954 1.00 97.06 283 LEU A N 1
ATOM 1876 C CA . LEU A 1 283 ? 0.262 0.892 -8.341 1.00 97.06 283 LEU A CA 1
ATOM 1877 C C . LEU A 1 283 ? -0.515 1.930 -9.140 1.00 97.06 283 LEU A C 1
ATOM 1879 O O . LEU A 1 283 ? -0.677 1.814 -10.357 1.00 97.06 283 LEU A O 1
ATOM 1883 N N . ARG A 1 284 ? -0.973 2.976 -8.453 1.00 96.88 284 ARG A N 1
ATOM 1884 C CA . ARG A 1 284 ? -1.559 4.182 -9.056 1.00 96.88 284 ARG A CA 1
ATOM 1885 C C . ARG A 1 284 ? -1.203 5.406 -8.223 1.00 96.88 284 ARG A C 1
ATOM 1887 O O . ARG A 1 284 ? -1.236 5.322 -7.003 1.00 96.88 284 ARG A O 1
ATOM 1894 N N . GLY A 1 285 ? -0.951 6.536 -8.881 1.00 95.62 285 GLY A N 1
ATOM 1895 C CA . GLY A 1 285 ? -0.868 7.842 -8.216 1.00 95.62 285 GLY A CA 1
ATOM 1896 C C . GLY A 1 285 ? 0.278 7.985 -7.212 1.00 95.62 285 GLY A C 1
ATOM 1897 O O . GLY A 1 285 ? 0.073 8.611 -6.188 1.00 95.62 285 GLY A O 1
ATOM 1898 N N . LEU A 1 286 ? 1.443 7.382 -7.475 1.00 97.81 286 LEU A N 1
ATOM 1899 C CA . LEU A 1 286 ? 2.640 7.569 -6.649 1.00 97.81 286 LEU A CA 1
ATOM 1900 C C . LEU A 1 286 ? 3.646 8.476 -7.360 1.00 97.81 286 LEU A C 1
ATOM 1902 O O . LEU A 1 286 ? 3.949 8.265 -8.535 1.00 97.81 286 LEU A O 1
ATOM 1906 N N . GLU A 1 287 ? 4.217 9.438 -6.638 1.00 98.19 287 GLU A N 1
ATOM 1907 C CA . GLU A 1 287 ? 5.256 10.332 -7.161 1.00 98.19 287 GLU A CA 1
ATOM 1908 C C . GLU A 1 287 ? 6.664 9.761 -6.988 1.00 98.19 287 GLU A C 1
ATOM 1910 O O . GLU A 1 287 ? 7.568 10.096 -7.757 1.00 98.19 287 GLU A O 1
ATOM 1915 N N . THR A 1 288 ? 6.900 8.931 -5.971 1.00 98.62 288 THR A N 1
ATOM 1916 C CA . THR A 1 288 ? 8.204 8.296 -5.741 1.00 98.62 288 THR A CA 1
ATOM 1917 C C . THR A 1 288 ? 8.045 6.857 -5.280 1.00 98.62 288 THR A C 1
ATOM 1919 O O . THR A 1 288 ? 7.370 6.585 -4.289 1.00 98.62 288 THR A O 1
ATOM 1922 N N . LEU A 1 289 ? 8.735 5.946 -5.964 1.00 98.69 289 LEU A N 1
ATOM 1923 C CA . LEU A 1 289 ? 8.811 4.535 -5.613 1.00 98.69 289 LEU A CA 1
ATOM 1924 C C . LEU A 1 289 ? 10.270 4.091 -5.506 1.00 98.69 289 LEU A C 1
ATOM 1926 O O . LEU A 1 289 ? 11.073 4.286 -6.415 1.00 98.69 289 LEU A O 1
ATOM 1930 N N . THR A 1 290 ? 10.618 3.469 -4.389 1.00 98.56 290 THR A N 1
ATOM 1931 C CA . THR A 1 290 ? 11.949 2.899 -4.164 1.00 98.56 290 THR A CA 1
ATOM 1932 C C . THR A 1 290 ? 11.810 1.427 -3.818 1.00 98.56 290 THR A C 1
ATOM 1934 O O . THR A 1 290 ? 11.164 1.092 -2.828 1.00 98.56 290 THR A O 1
ATOM 1937 N N . GLY A 1 291 ? 12.394 0.551 -4.630 1.00 97.88 291 GLY A N 1
ATOM 1938 C CA . GLY A 1 291 ? 12.578 -0.850 -4.263 1.00 97.88 291 GLY A CA 1
ATOM 1939 C C . GLY A 1 291 ? 13.706 -1.023 -3.249 1.00 97.88 291 GLY A C 1
ATOM 1940 O O . GLY A 1 291 ? 14.373 -0.064 -2.844 1.00 97.88 291 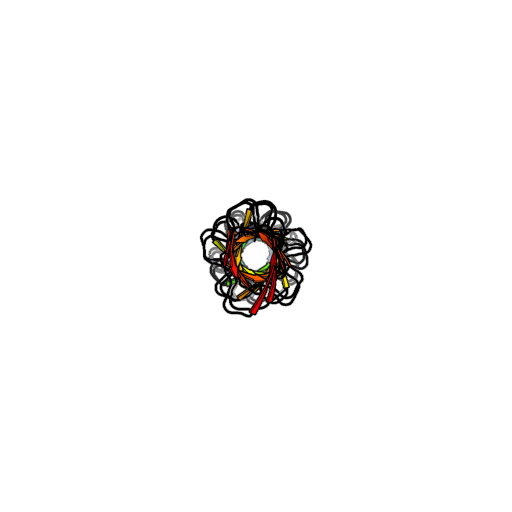GLY A O 1
ATOM 1941 N N . GLN A 1 292 ? 13.924 -2.255 -2.809 1.00 96.69 292 GLN A N 1
ATOM 1942 C CA . GLN A 1 292 ? 15.040 -2.596 -1.924 1.00 96.69 292 GLN A CA 1
ATOM 1943 C C . GLN A 1 292 ? 15.750 -3.854 -2.440 1.00 96.69 292 GLN A C 1
ATOM 1945 O O . GLN A 1 292 ? 16.081 -3.950 -3.614 1.00 96.69 292 GLN A O 1
ATOM 1950 N N . GLY A 1 293 ? 16.082 -4.799 -1.559 1.00 93.00 293 GLY A N 1
ATOM 1951 C CA . GLY A 1 293 ? 16.449 -6.137 -2.007 1.00 93.00 293 GLY A CA 1
ATOM 1952 C C . GLY A 1 293 ? 15.217 -6.886 -2.515 1.00 93.00 293 GLY A C 1
ATOM 1953 O O . GLY A 1 293 ? 14.094 -6.512 -2.201 1.00 93.00 293 GLY A O 1
ATOM 1954 N N . GLY A 1 294 ? 15.443 -7.984 -3.232 1.00 96.19 294 GLY A N 1
ATOM 1955 C CA . GLY A 1 294 ? 14.366 -8.764 -3.838 1.00 96.19 294 GLY A CA 1
ATOM 1956 C C . GLY A 1 294 ? 14.319 -8.571 -5.348 1.00 96.19 294 GLY A C 1
ATOM 1957 O O . GLY A 1 294 ? 15.262 -8.065 -5.940 1.00 96.19 294 GLY A O 1
ATOM 1958 N N . THR A 1 295 ? 13.262 -9.079 -5.972 1.00 97.81 295 THR A N 1
ATOM 1959 C CA . THR A 1 295 ? 12.943 -8.791 -7.372 1.00 97.81 295 THR A CA 1
ATOM 1960 C C . THR A 1 295 ? 11.581 -8.131 -7.390 1.00 97.81 295 THR A C 1
ATOM 1962 O O . THR A 1 295 ? 10.586 -8.778 -7.057 1.00 97.81 295 THR A O 1
ATOM 1965 N N . ASP A 1 296 ? 11.564 -6.864 -7.765 1.00 98.56 296 ASP A N 1
ATOM 1966 C CA . ASP A 1 296 ? 10.393 -6.013 -7.794 1.00 98.56 296 ASP A CA 1
ATOM 1967 C C . ASP A 1 296 ? 9.795 -5.982 -9.204 1.00 98.56 296 ASP A C 1
ATOM 1969 O O . ASP A 1 296 ? 10.445 -5.616 -10.187 1.00 98.56 296 ASP A O 1
ATOM 1973 N N . ILE A 1 297 ? 8.532 -6.399 -9.296 1.00 98.38 297 ILE A N 1
ATOM 1974 C CA . ILE A 1 297 ? 7.727 -6.430 -10.517 1.00 98.38 297 ILE A CA 1
ATOM 1975 C C . ILE A 1 297 ? 6.542 -5.494 -10.327 1.00 98.38 297 ILE A C 1
ATOM 1977 O O . ILE A 1 297 ? 5.576 -5.806 -9.630 1.00 98.38 297 ILE A O 1
ATOM 1981 N N . ILE A 1 298 ? 6.611 -4.339 -10.971 1.00 98.62 298 ILE A N 1
ATOM 1982 C CA . ILE A 1 298 ? 5.660 -3.255 -10.767 1.00 98.62 298 ILE A CA 1
ATOM 1983 C C . ILE A 1 298 ? 4.832 -3.047 -12.024 1.00 98.62 298 ILE A C 1
ATOM 1985 O O . ILE A 1 298 ? 5.363 -3.007 -13.131 1.00 98.62 298 ILE A O 1
ATOM 1989 N N . THR A 1 299 ? 3.520 -2.912 -11.855 1.00 98.25 299 THR A N 1
ATOM 1990 C CA . THR A 1 299 ? 2.590 -2.557 -12.932 1.00 98.25 299 THR A CA 1
ATOM 1991 C C . THR A 1 299 ? 1.862 -1.269 -12.577 1.00 98.25 299 THR A C 1
ATOM 1993 O O . THR A 1 299 ? 1.248 -1.168 -11.519 1.00 98.25 299 THR A O 1
ATOM 1996 N N . ILE A 1 300 ? 1.903 -0.284 -13.463 1.00 97.81 300 ILE A N 1
ATOM 1997 C CA . ILE A 1 300 ? 1.106 0.934 -13.354 1.00 97.81 300 ILE A CA 1
ATOM 1998 C C . ILE A 1 300 ? -0.327 0.602 -13.783 1.00 97.81 300 ILE A C 1
ATOM 2000 O O . ILE A 1 300 ? -0.553 -0.114 -14.758 1.00 97.81 300 ILE A O 1
ATOM 2004 N N . GLY A 1 301 ? -1.306 1.073 -13.012 1.00 95.50 301 GLY A N 1
ATOM 2005 C CA . GLY A 1 301 ? -2.726 0.839 -13.262 1.00 95.50 301 GLY A CA 1
ATOM 2006 C C . GLY A 1 301 ? -3.280 1.584 -14.485 1.00 95.50 301 GLY A C 1
ATOM 2007 O O . GLY A 1 301 ? -2.608 1.857 -15.466 1.00 95.50 301 GLY A O 1
ATOM 2008 N N . ASP A 1 302 ? -4.557 1.939 -14.458 1.00 92.12 302 ASP A N 1
ATOM 2009 C CA . ASP A 1 302 ? -5.266 2.545 -15.596 1.00 92.12 302 ASP A CA 1
ATOM 2010 C C . ASP A 1 302 ? -5.153 4.083 -15.672 1.00 92.12 302 ASP A C 1
ATOM 2012 O O . ASP A 1 302 ? -5.996 4.743 -16.286 1.00 92.12 302 ASP A O 1
ATOM 2016 N N . THR A 1 303 ? -4.133 4.664 -15.037 1.00 90.62 303 THR A N 1
ATOM 2017 C CA . THR A 1 303 ? -3.888 6.111 -15.016 1.00 90.62 303 THR A CA 1
ATOM 2018 C C . THR A 1 303 ? -2.462 6.433 -15.420 1.00 90.62 303 THR A C 1
ATOM 2020 O O . THR A 1 303 ? -1.533 5.845 -14.870 1.00 90.62 303 THR A O 1
ATOM 2023 N N . GLY A 1 304 ? -2.305 7.448 -16.275 1.00 92.12 304 GLY A N 1
ATOM 2024 C CA . GLY A 1 304 ? -0.989 7.976 -16.620 1.00 92.12 304 GLY A CA 1
ATOM 2025 C C . GLY A 1 304 ? -0.242 8.457 -15.379 1.00 92.12 304 GLY A C 1
ATOM 2026 O O . GLY A 1 304 ? -0.841 9.065 -14.485 1.00 92.12 304 GLY A O 1
ATOM 2027 N N . THR A 1 305 ? 1.053 8.175 -15.330 1.00 96.25 305 THR A N 1
ATOM 2028 C CA . THR A 1 305 ? 1.881 8.351 -14.137 1.00 96.25 305 THR A CA 1
ATOM 2029 C C . THR A 1 305 ? 3.133 9.168 -14.440 1.00 96.25 305 THR A C 1
ATOM 2031 O O . THR A 1 305 ? 3.826 8.914 -15.416 1.00 96.25 305 THR A O 1
ATOM 2034 N N . THR A 1 306 ? 3.461 10.131 -13.572 1.00 97.31 306 THR A N 1
ATOM 2035 C CA . THR A 1 306 ? 4.808 10.726 -13.515 1.00 97.31 306 THR A CA 1
ATOM 2036 C C . THR A 1 306 ? 5.455 10.288 -12.210 1.00 97.31 306 THR A C 1
ATOM 2038 O O . THR A 1 306 ? 4.983 10.692 -11.152 1.00 97.31 306 THR A O 1
ATOM 2041 N N . MET A 1 307 ? 6.509 9.474 -12.267 1.00 98.25 307 MET A N 1
ATOM 2042 C CA . MET A 1 307 ? 7.082 8.851 -11.066 1.00 98.25 307 MET A CA 1
ATOM 2043 C C . MET A 1 307 ? 8.610 8.827 -11.106 1.00 98.25 307 MET A C 1
ATOM 2045 O O . MET A 1 307 ? 9.218 8.490 -12.125 1.00 98.25 307 MET A O 1
ATOM 2049 N N . LEU A 1 308 ? 9.229 9.159 -9.972 1.00 98.69 308 LEU A N 1
ATOM 2050 C CA . LEU A 1 308 ? 10.639 8.888 -9.703 1.00 98.69 308 LEU A CA 1
ATOM 2051 C C . LEU A 1 308 ? 10.782 7.451 -9.193 1.00 98.69 308 LEU A C 1
ATOM 2053 O O . LEU A 1 308 ? 10.166 7.098 -8.187 1.00 98.69 308 LEU A O 1
ATOM 2057 N N . VAL A 1 309 ? 11.606 6.640 -9.851 1.00 98.56 309 VAL A N 1
ATOM 2058 C CA . VAL A 1 309 ? 11.848 5.245 -9.460 1.00 98.56 309 VAL A CA 1
ATOM 2059 C C . VAL A 1 309 ? 13.313 4.985 -9.154 1.00 98.56 309 VAL A C 1
ATOM 2061 O O . VAL A 1 309 ? 14.208 5.530 -9.797 1.00 98.56 309 VAL A O 1
ATOM 2064 N N . SER A 1 310 ? 13.577 4.111 -8.190 1.00 98.06 310 SER A N 1
ATOM 2065 C CA . SER A 1 310 ? 14.921 3.584 -7.951 1.00 98.06 310 SER A CA 1
ATOM 2066 C C . SER A 1 310 ? 14.869 2.142 -7.460 1.00 98.06 310 SER A C 1
ATOM 2068 O O . SER A 1 310 ? 13.903 1.749 -6.809 1.00 98.06 310 SER A O 1
ATOM 2070 N N . ALA A 1 311 ? 15.914 1.374 -7.787 1.00 97.50 311 ALA A N 1
ATOM 2071 C CA . ALA A 1 311 ? 16.087 -0.018 -7.368 1.00 97.50 311 ALA A CA 1
ATOM 2072 C C . ALA A 1 311 ? 14.896 -0.939 -7.714 1.00 97.50 311 ALA A C 1
ATOM 2074 O O . ALA A 1 311 ? 14.442 -1.683 -6.860 1.00 97.50 311 ALA A O 1
ATOM 2075 N N . LEU A 1 312 ? 14.383 -0.864 -8.951 1.00 98.25 312 LEU A N 1
ATOM 2076 C CA . LEU A 1 312 ? 13.348 -1.773 -9.461 1.00 98.25 312 LEU A CA 1
ATOM 2077 C C . LEU A 1 312 ? 13.899 -2.633 -10.601 1.00 98.25 312 LEU A C 1
ATOM 2079 O O . LEU A 1 312 ? 14.611 -2.123 -11.469 1.00 98.25 312 LEU A O 1
ATOM 2083 N N . GLU A 1 313 ? 13.502 -3.905 -10.655 1.00 98.31 313 GLU A N 1
ATOM 2084 C CA . GLU A 1 313 ? 13.907 -4.824 -11.724 1.00 98.31 313 GLU A CA 1
ATOM 2085 C C . GLU A 1 313 ? 12.954 -4.802 -12.923 1.00 98.31 313 GLU A C 1
ATOM 2087 O O . GLU A 1 313 ? 13.387 -4.991 -14.063 1.00 98.31 313 GLU A O 1
ATOM 2092 N N . THR A 1 314 ? 11.649 -4.621 -12.705 1.00 98.50 314 THR A N 1
ATOM 2093 C CA . THR A 1 314 ? 10.645 -4.601 -13.779 1.00 98.50 314 THR A CA 1
ATOM 2094 C C . THR A 1 314 ? 9.570 -3.549 -13.535 1.00 98.50 314 THR A C 1
ATOM 2096 O O . THR A 1 314 ? 8.937 -3.532 -12.480 1.00 98.50 314 THR A O 1
ATOM 2099 N N . LEU A 1 315 ? 9.311 -2.722 -14.550 1.00 98.50 315 LEU A N 1
ATOM 2100 C CA . LEU A 1 315 ? 8.245 -1.725 -14.543 1.00 98.50 315 LEU A CA 1
ATOM 2101 C C . LEU A 1 315 ? 7.414 -1.800 -15.826 1.00 98.50 315 LEU A C 1
ATOM 2103 O O . LEU A 1 315 ? 7.900 -1.570 -16.932 1.00 98.50 315 LEU A O 1
ATOM 2107 N N . VAL A 1 316 ? 6.134 -2.103 -15.669 1.00 97.94 316 VAL A N 1
ATOM 2108 C CA . VAL A 1 316 ? 5.163 -2.171 -16.757 1.00 97.94 316 VAL A CA 1
ATOM 2109 C C . VAL A 1 316 ? 4.237 -0.969 -16.652 1.00 97.94 316 VAL A C 1
ATOM 2111 O O . VAL A 1 316 ? 3.614 -0.760 -15.614 1.00 97.94 316 VAL A O 1
ATOM 2114 N N . GLY A 1 317 ? 4.164 -0.179 -17.715 1.00 96.25 317 GLY A N 1
ATOM 2115 C CA . GLY A 1 317 ? 3.212 0.912 -17.853 1.00 96.25 317 GLY A CA 1
ATOM 2116 C C . GLY A 1 317 ? 1.776 0.431 -17.995 1.00 96.25 317 GLY A C 1
ATOM 2117 O O . GLY A 1 317 ? 1.489 -0.756 -18.186 1.00 96.25 317 GLY A O 1
ATOM 21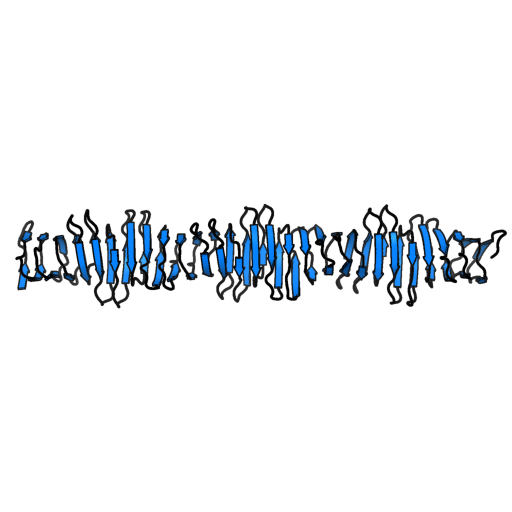18 N N . GLY A 1 318 ? 0.874 1.384 -17.866 1.00 93.94 318 GLY A N 1
ATOM 2119 C CA . GLY A 1 318 ? -0.551 1.177 -17.770 1.00 93.94 318 GLY A CA 1
ATOM 2120 C C . GLY A 1 318 ? -1.323 1.829 -18.908 1.00 93.94 318 GLY A C 1
ATOM 2121 O O . GLY A 1 318 ? -0.849 1.969 -20.033 1.00 93.94 318 GLY A O 1
ATOM 2122 N N . ALA A 1 319 ? -2.567 2.210 -18.622 1.00 91.50 319 ALA A N 1
ATOM 2123 C CA . ALA A 1 319 ? -3.311 3.085 -19.521 1.00 91.50 319 ALA A CA 1
ATOM 2124 C C . ALA A 1 319 ? -3.012 4.549 -19.181 1.00 91.50 319 ALA A C 1
ATOM 2126 O O . ALA A 1 319 ? -3.022 4.936 -18.017 1.00 91.50 319 ALA A O 1
ATOM 2127 N N . GLY A 1 320 ? -2.850 5.388 -20.200 1.00 92.94 320 GLY A N 1
ATOM 2128 C CA . GLY A 1 320 ? -2.459 6.786 -20.022 1.00 92.94 320 GLY A CA 1
ATOM 2129 C C . GLY A 1 320 ? -1.044 7.015 -20.531 1.00 92.94 320 GLY A C 1
ATOM 2130 O O . GLY A 1 320 ? -0.526 6.184 -21.258 1.00 92.94 320 GLY A O 1
ATOM 2131 N N . SER A 1 321 ? -0.472 8.179 -20.226 1.00 95.12 321 SER A N 1
ATOM 2132 C CA . SER A 1 321 ? 0.926 8.468 -20.548 1.00 95.12 321 SER A CA 1
ATOM 2133 C C . SER A 1 321 ? 1.755 8.311 -19.285 1.00 95.12 321 SER A C 1
ATOM 2135 O O . SER A 1 321 ? 1.507 9.017 -18.306 1.00 95.12 321 SER A O 1
ATOM 2137 N N . ASP A 1 322 ? 2.743 7.433 -19.347 1.00 97.56 322 ASP A N 1
ATOM 2138 C CA . ASP A 1 322 ? 3.661 7.118 -18.269 1.00 97.56 322 ASP A CA 1
ATOM 2139 C C . ASP A 1 322 ? 5.041 7.723 -18.548 1.00 97.56 322 ASP A C 1
ATOM 2141 O O . ASP A 1 322 ? 5.699 7.444 -19.555 1.00 97.56 322 ASP A O 1
ATOM 2145 N N . ALA A 1 323 ? 5.470 8.593 -17.636 1.00 97.75 323 ALA A N 1
ATOM 2146 C CA . ALA A 1 323 ? 6.735 9.305 -17.665 1.00 97.75 323 ALA A CA 1
ATOM 2147 C C . ALA A 1 323 ? 7.547 8.976 -16.409 1.00 97.75 323 ALA A C 1
ATOM 2149 O O . ALA A 1 323 ? 7.257 9.436 -15.303 1.00 97.75 323 ALA A O 1
ATOM 2150 N N . ILE A 1 324 ? 8.594 8.180 -16.585 1.00 98.56 324 ILE A N 1
ATOM 2151 C CA . ILE A 1 324 ? 9.405 7.661 -15.488 1.00 98.56 324 ILE A CA 1
ATOM 2152 C C . ILE A 1 324 ? 10.753 8.367 -15.460 1.00 98.56 324 ILE A C 1
ATOM 2154 O O . ILE A 1 324 ? 11.416 8.506 -16.484 1.00 98.56 324 ILE A O 1
ATOM 2158 N N . THR A 1 325 ? 11.166 8.819 -14.281 1.00 98.56 325 THR A N 1
ATOM 2159 C CA . THR A 1 325 ? 12.526 9.316 -14.037 1.00 98.56 325 THR A CA 1
ATOM 2160 C C . THR A 1 325 ? 13.260 8.325 -13.150 1.00 98.56 325 THR A C 1
ATOM 2162 O O . THR A 1 325 ? 12.704 7.880 -12.150 1.00 98.56 325 THR A O 1
ATOM 2165 N N . LEU A 1 326 ? 14.492 7.971 -13.502 1.00 98.44 326 LEU A N 1
ATOM 2166 C CA . LEU A 1 326 ? 15.325 7.078 -12.703 1.00 98.44 326 LEU A CA 1
ATOM 2167 C C . LEU A 1 326 ? 16.079 7.866 -11.624 1.00 98.44 326 LEU A C 1
ATOM 2169 O O . LEU A 1 326 ? 16.384 9.052 -11.776 1.00 98.44 326 LEU A O 1
ATOM 2173 N N . GLY A 1 327 ? 16.343 7.204 -10.502 1.00 96.94 327 GLY A N 1
ATOM 2174 C CA . GLY A 1 327 ? 17.093 7.757 -9.381 1.00 96.94 327 GLY A CA 1
ATOM 2175 C C . GLY A 1 327 ? 18.558 8.052 -9.712 1.00 96.94 327 GLY A C 1
ATOM 2176 O O . GLY A 1 327 ? 19.036 7.893 -10.825 1.00 96.94 327 GLY A O 1
ATOM 2177 N N . THR A 1 328 ? 19.314 8.488 -8.707 1.00 95.06 328 THR A N 1
ATOM 2178 C CA . THR A 1 328 ? 20.725 8.884 -8.875 1.00 95.06 328 THR A CA 1
ATOM 2179 C C . THR A 1 328 ? 21.716 7.718 -8.867 1.00 95.06 328 THR A C 1
ATOM 2181 O O . THR A 1 328 ? 22.928 7.925 -8.978 1.00 95.06 328 THR A O 1
ATOM 2184 N N . THR A 1 329 ? 21.224 6.498 -8.680 1.00 94.50 329 THR A N 1
ATOM 2185 C CA . THR A 1 329 ? 21.998 5.265 -8.800 1.00 94.50 329 THR A CA 1
ATOM 2186 C C . THR A 1 329 ? 21.757 4.666 -10.175 1.00 94.50 329 THR A C 1
ATOM 2188 O O . THR A 1 329 ? 20.610 4.630 -10.612 1.00 94.50 329 THR A O 1
ATOM 2191 N N . GLY A 1 330 ? 22.805 4.116 -10.798 1.00 94.88 330 GLY A N 1
ATOM 2192 C CA . GLY A 1 330 ? 22.653 3.412 -12.071 1.00 94.88 330 GLY A CA 1
ATOM 2193 C C . GLY A 1 330 ? 21.612 2.299 -11.975 1.00 94.88 330 GLY A C 1
ATOM 2194 O O . GLY A 1 330 ? 21.619 1.517 -11.019 1.00 94.88 330 GLY A O 1
ATOM 2195 N N . THR A 1 331 ? 20.714 2.261 -12.949 1.00 97.88 331 THR A N 1
ATOM 2196 C CA . THR A 1 331 ? 19.563 1.360 -12.977 1.00 97.88 331 THR A CA 1
ATOM 2197 C C . THR A 1 331 ? 19.759 0.265 -14.018 1.00 97.88 331 THR A C 1
ATOM 2199 O O . THR A 1 331 ? 20.294 0.497 -15.095 1.00 97.88 331 THR A O 1
ATOM 2202 N N . THR A 1 332 ? 19.301 -0.952 -13.736 1.00 97.88 332 THR A N 1
ATOM 2203 C CA . THR A 1 332 ? 19.102 -1.984 -14.763 1.00 97.88 332 THR A CA 1
ATOM 2204 C C . THR A 1 332 ? 17.677 -2.488 -14.645 1.00 97.88 332 THR A C 1
ATOM 2206 O O . THR A 1 332 ? 17.346 -3.124 -13.651 1.00 97.88 332 THR A O 1
ATOM 2209 N N . MET A 1 333 ? 16.834 -2.178 -15.629 1.00 98.44 333 MET A N 1
ATOM 2210 C CA . MET A 1 333 ? 15.393 -2.415 -15.530 1.00 98.44 333 MET A CA 1
ATOM 2211 C C . MET A 1 333 ? 14.807 -2.923 -16.848 1.00 98.44 333 MET A C 1
ATOM 2213 O O . MET A 1 333 ? 15.131 -2.431 -17.934 1.00 98.44 333 MET A O 1
ATOM 2217 N N . LEU A 1 334 ? 13.911 -3.902 -16.738 1.00 98.50 334 LEU A N 1
ATOM 2218 C CA . LEU A 1 334 ? 13.015 -4.310 -17.813 1.00 98.50 334 LEU A CA 1
ATOM 2219 C C . LEU A 1 334 ? 11.785 -3.400 -17.807 1.00 98.50 334 LEU A C 1
ATOM 2221 O O . LEU A 1 334 ? 11.083 -3.312 -16.800 1.00 98.50 334 LEU A O 1
ATOM 2225 N N . VAL A 1 335 ? 11.495 -2.761 -18.934 1.00 98.38 335 VAL A N 1
ATOM 2226 C CA . VAL A 1 335 ? 10.325 -1.895 -19.089 1.00 98.38 335 VAL A CA 1
ATOM 2227 C C . VAL A 1 335 ? 9.399 -2.392 -20.179 1.00 98.38 335 VAL A C 1
ATOM 2229 O O . VAL A 1 335 ? 9.838 -2.949 -21.178 1.00 98.38 335 VAL A O 1
ATOM 2232 N N . SER A 1 336 ? 8.103 -2.161 -20.033 1.00 97.12 336 SER A N 1
ATOM 2233 C CA . SER A 1 336 ? 7.130 -2.398 -21.101 1.00 97.12 336 SER A CA 1
ATOM 2234 C C . SER A 1 336 ? 6.032 -1.355 -21.022 1.00 97.12 336 SER A C 1
ATOM 2236 O O . SER A 1 336 ? 5.683 -0.940 -19.926 1.00 97.12 336 SER A O 1
ATOM 2238 N N . ALA A 1 337 ? 5.464 -0.973 -22.167 1.00 95.50 337 ALA A N 1
ATOM 2239 C CA . ALA A 1 337 ? 4.331 -0.045 -22.241 1.00 95.50 337 ALA A CA 1
ATOM 2240 C C . ALA A 1 337 ? 4.549 1.313 -21.534 1.00 95.50 337 ALA A C 1
ATOM 2242 O O . ALA A 1 337 ? 3.589 1.910 -21.077 1.00 95.50 337 ALA A O 1
ATOM 2243 N N . LEU A 1 338 ? 5.796 1.794 -21.442 1.00 97.25 338 LEU A N 1
ATOM 2244 C CA . LEU A 1 338 ? 6.102 3.149 -20.972 1.00 97.25 338 LEU A CA 1
ATOM 2245 C C . LEU A 1 338 ? 6.321 4.080 -22.166 1.00 97.25 338 LEU A C 1
ATOM 2247 O O . LEU A 1 338 ? 7.039 3.716 -23.100 1.00 97.25 338 LEU A O 1
ATOM 2251 N N . GLU A 1 339 ? 5.783 5.297 -22.113 1.00 97.38 339 GLU A N 1
ATOM 2252 C CA . GLU A 1 339 ? 5.992 6.308 -23.156 1.00 97.38 339 GLU A CA 1
ATOM 2253 C C . GLU A 1 339 ? 7.322 7.043 -22.999 1.00 97.38 339 GLU A C 1
ATOM 2255 O O . GLU A 1 339 ? 7.924 7.451 -23.994 1.00 97.38 339 GLU A O 1
ATOM 2260 N N . THR A 1 340 ? 7.779 7.285 -21.769 1.00 98.00 340 THR A N 1
ATOM 2261 C CA . THR A 1 340 ? 9.010 8.042 -21.510 1.00 98.00 340 THR A CA 1
ATOM 2262 C C . THR A 1 340 ? 9.775 7.480 -20.323 1.00 98.00 340 THR A C 1
ATOM 2264 O O . THR A 1 340 ? 9.218 7.313 -19.239 1.00 98.00 340 THR A O 1
ATOM 2267 N N . VAL A 1 341 ? 11.080 7.277 -20.502 1.00 98.50 341 VAL A N 1
ATOM 2268 C CA . VAL A 1 341 ? 12.022 7.051 -19.400 1.00 98.50 341 VAL A CA 1
ATOM 2269 C C . VAL A 1 341 ? 13.163 8.053 -19.520 1.00 98.50 341 VAL A C 1
ATOM 2271 O O . VAL A 1 341 ? 13.811 8.171 -20.560 1.00 98.50 341 VAL A O 1
ATOM 2274 N N . THR A 1 342 ? 13.400 8.781 -18.436 1.00 98.25 342 THR A N 1
ATOM 2275 C CA . THR A 1 342 ? 14.543 9.675 -18.266 1.00 98.25 342 THR A CA 1
ATOM 2276 C C . THR A 1 342 ? 15.505 9.065 -17.259 1.00 98.25 342 THR A C 1
ATOM 2278 O O . THR A 1 342 ? 15.126 8.857 -16.108 1.00 98.25 342 THR A O 1
ATOM 2281 N N . GLY A 1 343 ? 16.729 8.778 -17.690 1.00 97.19 343 GLY A N 1
ATOM 2282 C CA . GLY A 1 343 ? 17.809 8.342 -16.817 1.00 97.19 343 GLY A CA 1
ATOM 2283 C C . GLY A 1 343 ? 18.200 9.407 -15.800 1.00 97.19 343 GLY A C 1
ATOM 2284 O O . GLY A 1 343 ? 17.885 10.596 -15.937 1.00 97.19 343 GLY A O 1
ATOM 2285 N N . GLY A 1 344 ? 18.846 8.950 -14.741 1.00 95.56 344 GLY A N 1
ATOM 2286 C CA . GLY A 1 344 ? 19.353 9.782 -13.670 1.00 95.56 344 GLY A CA 1
ATOM 2287 C C . GLY A 1 344 ? 20.859 9.963 -13.789 1.00 95.56 344 GLY A C 1
ATOM 2288 O O . GLY A 1 344 ? 21.427 10.101 -14.868 1.00 95.56 344 GLY A O 1
ATOM 2289 N N . THR A 1 345 ? 21.528 10.014 -12.643 1.00 93.12 345 THR A N 1
ATOM 2290 C CA . THR A 1 345 ? 22.986 9.876 -12.614 1.00 93.12 345 THR A CA 1
ATOM 2291 C C . THR A 1 345 ? 23.344 8.406 -12.452 1.00 93.12 345 THR A C 1
ATOM 2293 O O . THR A 1 345 ? 22.658 7.685 -11.739 1.00 93.12 345 THR A O 1
ATOM 2296 N N . GLY A 1 346 ? 24.469 7.974 -13.014 1.00 94.88 346 GLY A N 1
ATOM 2297 C CA . GLY A 1 346 ? 24.876 6.570 -12.976 1.00 94.88 346 GLY A CA 1
ATOM 2298 C C . GLY A 1 346 ? 24.887 5.981 -14.378 1.00 94.88 346 GLY A C 1
ATOM 2299 O O . GLY A 1 346 ? 24.963 6.724 -15.344 1.00 94.88 346 GLY A O 1
ATOM 2300 N N . THR A 1 347 ? 24.905 4.656 -14.472 1.00 97.38 347 THR A N 1
ATOM 2301 C CA . THR A 1 347 ? 24.760 3.952 -15.749 1.00 97.38 347 THR A CA 1
ATOM 2302 C C . THR A 1 347 ? 23.390 3.307 -15.769 1.00 97.38 347 THR A C 1
ATOM 2304 O O . THR A 1 347 ? 23.149 2.372 -15.004 1.00 97.38 347 THR A O 1
ATOM 2307 N N . ASP A 1 348 ? 22.523 3.816 -16.628 1.00 98.38 348 ASP A N 1
ATOM 2308 C CA . ASP A 1 348 ? 21.153 3.378 -16.797 1.00 98.38 348 ASP A CA 1
ATOM 2309 C C . ASP A 1 348 ? 21.030 2.461 -18.017 1.00 98.38 348 ASP A C 1
ATOM 2311 O O . ASP A 1 348 ? 21.327 2.814 -19.161 1.00 98.38 348 ASP A O 1
ATOM 2315 N N . VAL A 1 349 ? 20.595 1.237 -17.739 1.00 98.44 349 VAL A N 1
ATOM 2316 C CA . VAL A 1 349 ? 20.445 0.133 -18.680 1.00 98.44 349 VAL A CA 1
ATOM 2317 C C . VAL A 1 349 ? 18.974 -0.251 -18.732 1.00 98.44 349 VAL A C 1
ATOM 2319 O O . VAL A 1 349 ? 18.433 -0.839 -17.794 1.00 98.44 349 VAL A O 1
ATOM 2322 N N . ILE A 1 350 ? 18.321 0.054 -19.848 1.00 98.56 350 ILE A N 1
ATOM 2323 C CA . ILE A 1 350 ? 16.916 -0.273 -20.071 1.00 98.56 350 ILE A CA 1
ATOM 2324 C C . ILE A 1 350 ? 16.796 -1.362 -21.127 1.00 98.56 350 ILE A C 1
ATOM 2326 O O . ILE A 1 350 ? 17.328 -1.253 -22.232 1.00 98.56 350 ILE A O 1
ATOM 2330 N N . THR A 1 351 ? 16.060 -2.415 -20.782 1.00 98.44 351 THR A N 1
ATOM 2331 C CA . THR A 1 351 ? 15.591 -3.416 -21.742 1.00 98.44 351 THR A CA 1
ATOM 2332 C C . THR A 1 351 ? 14.104 -3.210 -21.976 1.00 98.44 351 THR A C 1
ATOM 2334 O O . THR A 1 351 ? 13.335 -3.168 -21.020 1.00 98.44 351 THR A O 1
ATOM 2337 N N . ILE A 1 352 ? 13.691 -3.089 -23.230 1.00 97.94 352 ILE A N 1
ATOM 2338 C CA . ILE A 1 352 ? 12.290 -3.001 -23.629 1.00 97.94 352 ILE A CA 1
ATOM 2339 C C . ILE A 1 352 ? 11.719 -4.422 -23.721 1.00 97.94 352 ILE A C 1
ATOM 2341 O O . ILE A 1 352 ? 12.372 -5.358 -24.185 1.00 97.94 352 ILE A O 1
ATOM 2345 N N . GLY A 1 353 ? 10.496 -4.593 -23.230 1.00 95.25 353 GLY A N 1
ATOM 2346 C CA . GLY A 1 353 ? 9.771 -5.853 -23.213 1.00 95.25 353 GLY A CA 1
ATOM 2347 C C . GLY A 1 353 ? 9.425 -6.380 -24.605 1.00 95.25 353 GLY A C 1
ATOM 2348 O O . GLY A 1 353 ? 9.777 -5.832 -25.638 1.00 95.25 353 GLY A O 1
ATOM 2349 N N . THR A 1 354 ? 8.701 -7.494 -24.640 1.00 93.50 354 THR A N 1
ATOM 2350 C CA . THR A 1 354 ? 8.427 -8.229 -25.890 1.00 93.50 354 THR A CA 1
ATOM 2351 C C . THR A 1 354 ? 7.295 -7.644 -26.736 1.00 93.50 354 THR A C 1
ATOM 2353 O O . THR A 1 354 ? 7.073 -8.093 -27.858 1.00 93.50 354 THR A O 1
ATOM 2356 N N . VAL A 1 355 ? 6.560 -6.667 -26.207 1.00 92.38 355 VAL A N 1
ATOM 2357 C CA . VAL A 1 355 ? 5.497 -5.967 -26.929 1.00 92.38 355 VAL A CA 1
ATOM 2358 C C . VAL A 1 355 ? 6.109 -4.751 -27.611 1.00 92.38 355 VAL A C 1
ATOM 2360 O O . VAL A 1 355 ? 6.848 -4.007 -26.975 1.00 92.38 355 VAL A O 1
ATOM 2363 N N . GLY A 1 356 ? 5.780 -4.539 -28.889 1.00 89.81 356 GLY A N 1
ATOM 2364 C CA . GLY A 1 356 ? 6.266 -3.372 -29.623 1.00 89.81 356 GLY A CA 1
ATOM 2365 C C . GLY A 1 356 ? 5.916 -2.061 -28.916 1.00 89.81 356 GLY A C 1
ATOM 2366 O O . GLY A 1 356 ? 4.833 -1.924 -28.342 1.00 89.81 356 GLY A O 1
ATOM 2367 N N . SER A 1 357 ? 6.835 -1.102 -28.959 1.00 93.12 357 SER A N 1
ATOM 2368 C CA . SER A 1 357 ? 6.777 0.116 -28.150 1.00 93.12 357 SER A CA 1
ATOM 2369 C C . SER A 1 357 ? 7.124 1.356 -28.961 1.00 93.12 357 SER A C 1
ATOM 2371 O O . SER A 1 357 ? 8.028 1.326 -29.794 1.00 93.12 357 SER A O 1
ATOM 2373 N N . THR A 1 358 ? 6.468 2.474 -28.655 1.00 96.06 358 THR A N 1
ATOM 2374 C CA . THR A 1 358 ? 6.995 3.809 -28.963 1.00 96.06 358 THR A CA 1
ATOM 2375 C C . THR A 1 358 ? 7.527 4.409 -27.671 1.00 96.06 358 THR A C 1
ATOM 2377 O O . THR A 1 358 ? 6.775 4.522 -26.710 1.00 96.06 358 THR A O 1
ATOM 2380 N N . PHE A 1 359 ? 8.810 4.757 -27.643 1.00 96.19 359 PHE A N 1
ATOM 2381 C CA . PHE A 1 359 ? 9.540 5.018 -26.406 1.00 96.19 359 PHE A CA 1
ATOM 2382 C C . PHE A 1 359 ? 10.426 6.255 -26.543 1.00 96.19 359 PHE A C 1
ATOM 2384 O O . PHE A 1 359 ? 11.263 6.321 -27.442 1.00 96.19 359 PHE A O 1
ATOM 2391 N N . LEU A 1 360 ? 10.264 7.234 -25.655 1.00 98.19 360 LEU A N 1
ATOM 2392 C CA . LEU A 1 360 ? 11.198 8.348 -25.516 1.00 98.19 360 LEU A CA 1
ATOM 2393 C C . LEU A 1 360 ? 12.249 8.003 -24.455 1.00 98.19 360 LEU A C 1
ATOM 2395 O O . LEU A 1 360 ? 11.956 7.969 -23.259 1.00 98.19 360 LEU A O 1
ATOM 2399 N N . ALA A 1 361 ? 13.476 7.784 -24.913 1.00 98.06 361 ALA A N 1
ATOM 2400 C CA . ALA A 1 361 ? 14.655 7.529 -24.105 1.00 98.06 361 ALA A CA 1
ATOM 2401 C C . ALA A 1 361 ? 15.438 8.828 -23.900 1.00 98.06 361 ALA A C 1
ATOM 2403 O O . ALA A 1 361 ? 16.027 9.368 -24.837 1.00 98.06 361 ALA A O 1
ATOM 2404 N N . ASN A 1 362 ? 15.483 9.332 -22.673 1.00 97.06 362 ASN A N 1
ATOM 2405 C CA . ASN A 1 362 ? 16.267 10.516 -22.345 1.00 97.06 362 ASN A CA 1
ATOM 2406 C C . ASN A 1 362 ? 17.382 10.150 -21.366 1.00 97.06 362 ASN A C 1
ATOM 2408 O O . ASN A 1 362 ? 17.104 9.526 -20.351 1.00 97.06 362 ASN A O 1
ATOM 2412 N N . ALA A 1 363 ? 18.620 10.556 -21.657 1.00 96.38 363 ALA A N 1
ATOM 2413 C CA . ALA A 1 363 ? 19.778 10.321 -20.788 1.00 96.38 363 ALA A CA 1
ATOM 2414 C C . ALA A 1 363 ? 19.958 8.847 -20.351 1.00 96.38 363 ALA A C 1
ATOM 2416 O O . ALA A 1 363 ? 20.207 8.587 -19.184 1.00 96.38 363 ALA A O 1
ATOM 2417 N N . LEU A 1 364 ? 19.791 7.890 -21.273 1.00 98.06 364 LEU A N 1
ATOM 2418 C CA . LEU A 1 364 ? 20.055 6.467 -21.019 1.00 98.06 364 LEU A CA 1
ATOM 2419 C C . LEU A 1 364 ? 21.372 6.041 -21.670 1.00 98.06 364 LEU A C 1
ATOM 2421 O O . LEU A 1 364 ? 21.588 6.320 -22.851 1.00 98.06 364 LEU A O 1
ATOM 2425 N N . GLU A 1 365 ? 22.218 5.317 -20.938 1.00 98.19 365 GLU A N 1
ATOM 2426 C CA . GLU A 1 365 ? 23.498 4.812 -21.450 1.00 98.19 365 GLU A CA 1
ATOM 2427 C C . GLU A 1 365 ? 23.350 3.521 -22.256 1.00 98.19 365 GLU A C 1
ATOM 2429 O O . GLU A 1 365 ? 24.179 3.230 -23.120 1.00 98.19 365 GLU A O 1
ATOM 2434 N N . THR A 1 366 ? 22.339 2.697 -21.975 1.00 98.50 366 THR A N 1
ATOM 2435 C CA . THR A 1 366 ? 22.094 1.458 -22.725 1.00 98.50 366 THR A CA 1
ATOM 2436 C C . THR A 1 366 ? 20.609 1.216 -22.947 1.00 98.50 366 THR A C 1
ATOM 2438 O O . THR A 1 366 ? 19.817 1.229 -22.006 1.00 98.50 366 THR A O 1
ATOM 2441 N N . ILE A 1 367 ? 20.245 0.941 -24.200 1.00 98.50 367 ILE A N 1
ATOM 2442 C CA . ILE A 1 367 ? 18.877 0.639 -24.623 1.00 98.50 367 ILE A CA 1
ATOM 2443 C C . ILE A 1 367 ? 18.905 -0.660 -25.426 1.00 98.50 367 ILE A C 1
ATOM 2445 O O . ILE A 1 367 ? 19.499 -0.734 -26.499 1.00 98.50 367 ILE A O 1
ATOM 2449 N N . THR A 1 368 ? 18.252 -1.694 -24.914 1.00 98.06 368 THR A N 1
ATOM 2450 C CA . THR A 1 368 ? 18.088 -2.970 -25.620 1.00 98.06 368 THR A CA 1
ATOM 2451 C C . THR A 1 368 ? 16.620 -3.167 -25.958 1.00 98.06 368 THR A C 1
ATOM 2453 O O . THR A 1 368 ? 15.779 -3.116 -25.065 1.00 98.06 368 THR A O 1
ATOM 2456 N N . GLY A 1 369 ? 16.302 -3.365 -27.232 1.00 96.94 369 GLY A N 1
ATOM 2457 C CA . GLY A 1 369 ? 14.951 -3.684 -27.672 1.00 96.94 369 GLY A CA 1
ATOM 2458 C C . GLY A 1 369 ? 14.533 -5.113 -27.358 1.00 96.94 369 GLY A C 1
ATOM 2459 O O . GLY A 1 369 ? 15.334 -5.950 -26.929 1.00 96.94 369 GLY A O 1
ATOM 2460 N N . GLY A 1 370 ? 13.246 -5.368 -27.559 1.00 95.19 370 GLY A N 1
ATOM 2461 C CA . GLY A 1 370 ? 12.643 -6.668 -27.353 1.00 95.19 370 GLY A CA 1
ATOM 2462 C C . GLY A 1 370 ? 12.580 -7.493 -28.635 1.00 95.19 370 GLY A C 1
ATOM 2463 O O . GLY A 1 370 ? 13.401 -7.392 -29.537 1.00 95.19 370 GLY A O 1
ATOM 2464 N N . SER A 1 371 ? 11.577 -8.369 -28.685 1.00 94.19 371 SER A N 1
ATOM 2465 C CA . SER A 1 371 ? 11.183 -9.075 -29.919 1.00 94.19 371 SER A CA 1
ATOM 2466 C C . SER A 1 371 ? 9.985 -8.418 -30.607 1.00 94.19 371 SER A C 1
ATOM 2468 O O . SER A 1 371 ? 9.489 -8.939 -31.609 1.00 94.19 371 SER A O 1
ATOM 2470 N N . GLY A 1 372 ? 9.482 -7.331 -30.016 1.00 94.88 372 GLY A N 1
ATOM 2471 C CA . GLY A 1 372 ? 8.431 -6.514 -30.588 1.00 94.88 372 GLY A CA 1
ATOM 2472 C C . GLY A 1 372 ? 8.996 -5.643 -31.701 1.00 94.88 372 GLY A C 1
ATOM 2473 O O . GLY A 1 372 ? 10.096 -5.883 -32.178 1.00 94.88 372 GLY A O 1
ATOM 2474 N N . SER A 1 373 ? 8.206 -4.662 -32.140 1.00 95.94 373 SER A N 1
ATOM 2475 C CA . SER A 1 373 ? 8.739 -3.607 -32.995 1.00 95.94 373 SER A CA 1
ATOM 2476 C C . SER A 1 373 ? 8.908 -2.325 -32.205 1.00 95.94 373 SER A C 1
ATOM 2478 O O . SER A 1 373 ? 7.937 -1.825 -31.627 1.00 95.94 373 SER A O 1
ATOM 2480 N N . GLU A 1 374 ? 10.130 -1.809 -32.158 1.00 97.88 374 GLU A N 1
ATOM 2481 C CA . GLU A 1 374 ? 10.487 -0.654 -31.342 1.00 97.88 374 GLU A CA 1
ATOM 2482 C C . GLU A 1 374 ? 10.722 0.602 -32.189 1.00 97.88 374 GLU A C 1
ATOM 2484 O O . GLU A 1 374 ? 11.565 0.643 -33.087 1.00 97.88 374 GLU A O 1
ATOM 2489 N N . LEU A 1 375 ? 10.000 1.669 -31.844 1.00 97.88 375 LEU A N 1
ATOM 2490 C CA . LEU A 1 375 ? 10.271 3.035 -32.277 1.00 97.88 375 LEU A CA 1
ATOM 2491 C C . LEU A 1 375 ? 10.815 3.828 -31.087 1.00 97.88 375 LEU A C 1
ATOM 2493 O O . LEU A 1 375 ? 10.055 4.232 -30.205 1.00 97.88 375 LEU A O 1
ATOM 2497 N N . VAL A 1 376 ? 12.123 4.070 -31.073 1.00 98.44 376 VAL A N 1
ATOM 2498 C CA . VAL A 1 376 ? 12.802 4.807 -30.003 1.00 98.44 376 VAL A CA 1
ATOM 2499 C C . VAL A 1 376 ? 13.166 6.212 -30.468 1.00 98.44 376 VAL A C 1
ATOM 2501 O O . VAL A 1 376 ? 13.813 6.394 -31.498 1.00 98.44 376 VAL A O 1
ATOM 2504 N N . PHE A 1 377 ? 12.777 7.205 -29.675 1.00 98.38 377 PHE A N 1
ATOM 2505 C CA . PHE A 1 377 ? 13.241 8.583 -29.785 1.00 98.38 377 PHE A CA 1
ATOM 2506 C C . PHE A 1 377 ? 14.288 8.849 -28.711 1.00 98.38 377 PHE A C 1
ATOM 2508 O O . PHE A 1 377 ? 14.074 8.508 -27.550 1.00 98.38 377 PHE A O 1
ATOM 2515 N N . LEU A 1 378 ? 15.390 9.488 -29.081 1.00 97.94 378 LEU A N 1
ATOM 2516 C CA . LEU A 1 378 ? 16.387 9.984 -28.145 1.00 97.94 378 LEU A CA 1
ATOM 2517 C C . LEU A 1 378 ? 16.037 11.404 -27.678 1.00 97.94 378 LEU A C 1
ATOM 2519 O O . LEU A 1 378 ? 15.379 12.180 -28.378 1.00 97.94 378 LEU A O 1
ATOM 2523 N N . GLY A 1 379 ? 16.456 11.738 -26.460 1.00 94.56 379 GLY A N 1
ATOM 2524 C CA . GLY A 1 379 ? 16.201 13.032 -25.834 1.00 94.56 379 GLY A CA 1
ATOM 2525 C C . GLY A 1 379 ? 16.895 14.213 -26.528 1.00 94.56 379 GLY A C 1
ATOM 2526 O O . GLY A 1 379 ? 17.861 14.077 -27.271 1.00 94.56 379 GLY A O 1
ATOM 2527 N N . SER A 1 380 ? 16.438 15.435 -26.240 1.00 93.25 380 SER A N 1
ATOM 2528 C CA . SER A 1 380 ? 16.958 16.659 -26.877 1.00 93.25 380 SER A CA 1
ATOM 2529 C C . SER A 1 380 ? 18.340 17.113 -26.383 1.00 93.25 380 SER A C 1
ATOM 2531 O O . SER A 1 380 ? 18.891 18.067 -26.933 1.00 93.25 380 SER A O 1
ATOM 2533 N N . GLY A 1 381 ? 18.874 16.494 -25.323 1.00 91.38 381 GLY A N 1
ATOM 2534 C CA . GLY A 1 381 ? 20.140 16.872 -24.680 1.00 91.38 381 GLY A CA 1
ATOM 2535 C C . GLY A 1 381 ? 21.405 16.416 -25.414 1.00 91.38 381 GLY A C 1
ATOM 2536 O O . GLY A 1 381 ? 22.497 16.826 -25.025 1.00 91.38 381 GLY A O 1
ATOM 2537 N N . GLY A 1 382 ? 21.257 15.617 -26.474 1.00 93.31 382 GLY A N 1
ATOM 2538 C CA . GLY A 1 382 ? 22.345 14.847 -27.068 1.00 93.31 382 GLY A CA 1
ATOM 2539 C C . GLY A 1 382 ? 22.588 13.577 -26.262 1.00 93.31 382 GLY A C 1
ATOM 2540 O O . GLY A 1 382 ? 22.586 13.594 -25.029 1.00 93.31 382 GLY A O 1
ATOM 2541 N N . THR A 1 383 ? 22.762 12.470 -26.964 1.00 96.69 383 THR A N 1
ATOM 2542 C CA . THR A 1 383 ? 22.797 11.137 -26.366 1.00 96.69 383 THR A CA 1
ATOM 2543 C C . THR A 1 383 ? 24.134 10.474 -26.634 1.00 96.69 383 THR A C 1
ATOM 2545 O O . THR A 1 383 ? 24.708 10.609 -27.707 1.00 96.69 383 THR A O 1
ATOM 2548 N N . THR A 1 384 ? 24.645 9.717 -25.670 1.00 97.19 384 THR A N 1
ATOM 2549 C CA . THR A 1 384 ? 25.697 8.728 -25.923 1.00 97.19 384 THR A CA 1
ATOM 2550 C C . THR A 1 384 ? 25.208 7.394 -25.390 1.00 97.19 384 THR A C 1
ATOM 2552 O O . THR A 1 384 ? 25.136 7.224 -24.178 1.00 97.19 384 THR A O 1
ATOM 2555 N N . ALA A 1 385 ? 24.832 6.480 -26.283 1.00 98.06 385 ALA A N 1
ATOM 2556 C CA . ALA A 1 385 ? 24.168 5.239 -25.894 1.00 98.06 385 ALA A CA 1
ATOM 2557 C C . ALA A 1 385 ? 24.699 4.018 -26.648 1.00 98.06 385 ALA A C 1
ATOM 2559 O O . ALA A 1 385 ? 25.004 4.079 -27.843 1.00 98.06 385 ALA A O 1
ATOM 2560 N N . LEU A 1 386 ? 24.742 2.891 -25.940 1.00 98.56 386 LEU A N 1
ATOM 2561 C CA . LEU A 1 386 ? 24.801 1.560 -26.528 1.00 98.56 386 LEU A CA 1
ATOM 2562 C C . LEU A 1 386 ? 23.374 1.108 -26.861 1.00 98.56 386 LEU A C 1
ATOM 2564 O O . LEU A 1 386 ? 22.524 1.034 -25.974 1.00 98.56 386 LEU A O 1
ATOM 2568 N N . VAL A 1 387 ? 23.111 0.793 -28.124 1.00 98.44 387 VAL A N 1
ATOM 2569 C CA . VAL A 1 387 ? 21.788 0.383 -28.601 1.00 98.44 387 VAL A CA 1
ATOM 2570 C C . VAL A 1 387 ? 21.861 -1.003 -29.227 1.00 98.44 387 VAL A C 1
ATOM 2572 O O . VAL A 1 387 ? 22.818 -1.347 -29.915 1.00 98.44 387 VAL A O 1
ATOM 2575 N N . SER A 1 388 ? 20.867 -1.844 -28.977 1.00 97.62 388 SER A N 1
ATOM 2576 C CA . SER A 1 388 ? 20.778 -3.180 -29.576 1.00 97.62 388 SER A CA 1
ATOM 2577 C C . SER A 1 388 ? 19.331 -3.562 -29.823 1.00 97.62 388 SER A C 1
ATOM 2579 O O . SER A 1 388 ? 18.468 -3.197 -29.031 1.00 97.62 388 SER A O 1
ATOM 2581 N N . ALA A 1 389 ? 19.081 -4.332 -30.883 1.00 96.25 389 ALA A N 1
ATOM 2582 C CA . ALA A 1 389 ? 17.761 -4.893 -31.189 1.00 96.25 389 ALA A CA 1
ATOM 2583 C C . ALA A 1 389 ? 16.624 -3.851 -31.287 1.00 96.25 389 ALA A C 1
ATOM 2585 O O . ALA A 1 389 ? 15.513 -4.128 -30.868 1.00 96.25 389 ALA A O 1
ATOM 2586 N N . ILE A 1 390 ? 16.900 -2.655 -31.819 1.00 97.94 390 ILE A N 1
ATOM 2587 C CA . ILE A 1 390 ? 15.887 -1.617 -32.076 1.00 97.94 390 ILE A CA 1
ATOM 2588 C C . ILE A 1 390 ? 15.611 -1.533 -33.577 1.00 97.94 390 ILE A C 1
ATOM 2590 O O . ILE A 1 390 ? 16.555 -1.416 -34.354 1.00 97.94 390 ILE A O 1
ATOM 2594 N N . ASP A 1 391 ? 14.338 -1.521 -33.981 1.00 97.94 391 ASP A N 1
ATOM 2595 C CA . ASP A 1 391 ? 13.958 -1.396 -35.396 1.00 97.94 391 ASP A CA 1
ATOM 2596 C C . ASP A 1 391 ? 14.128 0.026 -35.940 1.00 97.94 391 ASP A C 1
ATOM 2598 O O . ASP A 1 391 ? 14.638 0.229 -37.046 1.00 97.94 391 ASP A O 1
ATOM 2602 N N . ILE A 1 392 ? 13.645 1.027 -35.197 1.00 98.25 392 ILE A N 1
ATOM 2603 C CA . ILE A 1 392 ? 13.668 2.432 -35.608 1.00 98.25 392 ILE A CA 1
ATOM 2604 C C . ILE A 1 392 ? 14.215 3.280 -34.467 1.00 98.25 392 ILE A C 1
ATOM 2606 O O . ILE A 1 392 ? 13.609 3.367 -33.400 1.00 98.25 392 ILE A O 1
ATOM 2610 N N . LEU A 1 393 ? 15.323 3.971 -34.724 1.00 98.31 393 LEU A N 1
ATOM 2611 C CA . LEU A 1 393 ? 15.945 4.889 -33.778 1.00 98.31 393 LEU A CA 1
ATOM 2612 C C . LEU A 1 393 ? 16.003 6.298 -34.375 1.00 98.31 393 LEU A C 1
ATOM 2614 O O . LEU A 1 393 ? 16.501 6.515 -35.482 1.00 98.31 393 LEU A O 1
ATOM 2618 N N . ILE A 1 394 ? 15.468 7.265 -33.639 1.00 97.94 394 ILE A N 1
ATOM 2619 C CA . ILE A 1 394 ? 15.381 8.664 -34.048 1.00 97.94 394 ILE A CA 1
ATOM 2620 C C . ILE A 1 394 ? 16.107 9.517 -33.012 1.00 97.94 394 ILE A C 1
ATOM 2622 O O . ILE A 1 394 ? 15.727 9.519 -31.845 1.00 97.94 394 ILE A O 1
ATOM 2626 N N . GLY A 1 395 ? 17.127 10.247 -33.446 1.00 96.62 395 GLY A N 1
ATOM 2627 C CA . GLY A 1 395 ? 17.843 11.212 -32.625 1.00 96.62 395 GLY A CA 1
ATOM 2628 C C . GLY A 1 395 ? 17.032 12.464 -32.287 1.00 96.62 395 GLY A C 1
ATOM 2629 O O . GLY A 1 395 ? 15.965 12.733 -32.853 1.00 96.62 395 GLY A O 1
ATOM 2630 N N . GLY A 1 396 ? 17.550 13.221 -31.328 1.00 94.81 396 GLY A N 1
ATOM 2631 C CA . GLY A 1 396 ? 17.023 14.493 -30.863 1.00 94.81 396 GLY A CA 1
ATOM 2632 C C . GLY A 1 396 ? 17.671 15.696 -31.554 1.00 94.81 396 GLY A C 1
ATOM 2633 O O . GLY A 1 396 ? 18.166 15.635 -32.671 1.00 94.81 396 GLY A O 1
ATOM 2634 N N . THR A 1 397 ? 17.618 16.856 -30.896 1.00 91.75 397 THR A N 1
ATOM 2635 C CA . THR A 1 397 ? 18.235 18.107 -31.388 1.00 91.75 397 THR A CA 1
ATOM 2636 C C . THR A 1 397 ? 19.690 18.299 -30.946 1.00 91.75 397 THR A C 1
ATOM 2638 O O . THR A 1 397 ? 20.322 19.273 -31.357 1.00 91.75 397 THR A O 1
ATOM 2641 N N . GLY A 1 398 ? 20.184 17.456 -30.037 1.00 93.44 398 GLY A N 1
ATOM 2642 C CA . GLY A 1 398 ? 21.576 17.458 -29.585 1.00 93.44 398 GLY A CA 1
ATOM 2643 C C . GLY A 1 398 ? 22.431 16.515 -30.428 1.00 93.44 398 GLY A C 1
ATOM 2644 O O . GLY A 1 398 ? 21.920 15.867 -31.324 1.00 93.44 398 GLY A O 1
ATOM 2645 N N . THR A 1 399 ? 23.735 16.450 -30.153 1.00 96.12 399 THR A N 1
ATOM 2646 C CA . THR A 1 399 ? 24.612 15.489 -30.837 1.00 96.12 399 THR A CA 1
ATOM 2647 C C . THR A 1 399 ? 24.398 14.098 -30.265 1.00 96.12 399 THR A C 1
ATOM 2649 O O . THR A 1 399 ? 24.715 13.859 -29.099 1.00 96.12 399 THR A O 1
ATOM 2652 N N . ASP A 1 400 ? 23.902 13.194 -31.095 1.00 97.94 400 ASP A N 1
ATOM 2653 C CA . ASP A 1 400 ? 23.663 11.802 -30.766 1.00 97.94 400 ASP A CA 1
ATOM 2654 C C . ASP A 1 400 ? 24.804 10.912 -31.280 1.00 97.94 400 ASP A C 1
ATOM 2656 O O . ASP A 1 400 ? 25.159 10.885 -32.463 1.00 97.94 400 ASP A O 1
ATOM 2660 N N . VAL A 1 401 ? 25.391 10.173 -30.343 1.00 98.19 401 VAL A N 1
ATOM 2661 C CA . VAL A 1 401 ? 26.481 9.217 -30.525 1.00 98.19 401 VAL A CA 1
ATOM 2662 C C . VAL A 1 401 ? 25.965 7.836 -30.136 1.00 98.19 401 VAL A C 1
ATOM 2664 O O . VAL A 1 401 ? 25.766 7.532 -28.961 1.00 98.19 401 VAL A O 1
ATOM 2667 N N . VAL A 1 402 ? 25.748 6.981 -31.126 1.00 98.62 402 VAL A N 1
ATOM 2668 C CA . VAL A 1 402 ? 25.204 5.637 -30.935 1.00 98.62 402 VAL A CA 1
ATOM 2669 C C . VAL A 1 402 ? 26.278 4.605 -31.234 1.00 98.62 402 VAL A C 1
ATOM 2671 O O . VAL A 1 402 ? 26.902 4.623 -32.294 1.00 98.62 402 VAL A O 1
ATOM 2674 N N . THR A 1 403 ? 26.481 3.681 -30.303 1.00 98.56 403 THR A N 1
ATOM 2675 C CA . THR A 1 403 ? 27.206 2.433 -30.559 1.00 98.56 403 THR A CA 1
ATOM 2676 C C . THR A 1 403 ? 26.192 1.306 -30.660 1.00 98.56 403 THR A C 1
ATOM 2678 O O . THR A 1 403 ? 25.311 1.205 -29.810 1.00 98.56 403 THR A O 1
ATOM 2681 N N . LEU A 1 404 ? 26.283 0.477 -31.689 1.00 98.38 404 LEU A N 1
ATOM 2682 C CA . LEU A 1 404 ? 25.449 -0.706 -31.830 1.00 98.38 404 LEU A CA 1
ATOM 2683 C C . LEU A 1 404 ? 26.075 -1.881 -31.071 1.00 98.38 404 LEU A C 1
ATOM 2685 O O . LEU A 1 404 ? 27.290 -1.955 -30.905 1.00 98.38 404 LEU A O 1
ATOM 2689 N N . GLY A 1 405 ? 25.243 -2.785 -30.561 1.00 97.31 405 GLY A N 1
ATOM 2690 C CA . GLY A 1 405 ? 25.726 -3.957 -29.836 1.00 97.31 405 GLY A CA 1
ATOM 2691 C C . GLY A 1 405 ? 26.382 -5.003 -30.733 1.00 97.31 405 GLY A C 1
ATOM 2692 O O . GLY A 1 405 ? 26.282 -4.968 -31.950 1.00 97.31 405 GLY A O 1
ATOM 2693 N N . THR A 1 406 ? 26.997 -5.999 -30.093 1.00 97.19 406 THR A N 1
ATOM 2694 C CA . THR A 1 406 ? 27.763 -7.077 -30.755 1.00 97.19 406 THR A CA 1
ATOM 2695 C C . THR A 1 406 ? 26.938 -8.044 -31.615 1.00 97.19 406 THR A C 1
ATOM 2697 O O . THR A 1 406 ? 27.502 -8.792 -32.413 1.00 97.19 406 THR A O 1
ATOM 2700 N N . ALA A 1 407 ? 25.614 -8.083 -31.445 1.00 95.62 407 ALA A N 1
ATOM 2701 C CA . ALA A 1 407 ? 24.736 -8.823 -32.350 1.00 95.62 407 ALA A CA 1
ATOM 2702 C C . ALA A 1 407 ? 24.621 -8.078 -33.687 1.00 95.62 407 ALA A C 1
ATOM 2704 O O . ALA A 1 407 ? 24.811 -6.875 -33.721 1.00 95.62 407 ALA A O 1
ATOM 2705 N N . GLY A 1 408 ? 24.288 -8.763 -34.785 1.00 95.06 408 GLY A N 1
ATOM 2706 C CA . GLY A 1 408 ? 24.009 -8.056 -36.039 1.00 95.06 408 GLY A CA 1
ATOM 2707 C C . GLY A 1 408 ? 22.749 -7.203 -35.914 1.00 95.06 408 GLY A C 1
ATOM 2708 O O . GLY A 1 408 ? 21.705 -7.718 -35.502 1.00 95.06 408 GLY A O 1
ATOM 2709 N N . ASN A 1 409 ? 22.841 -5.920 -36.256 1.00 97.25 409 ASN A N 1
ATOM 2710 C CA . ASN A 1 409 ? 21.739 -4.976 -36.115 1.00 97.25 409 ASN A CA 1
ATOM 2711 C C . ASN A 1 409 ? 21.090 -4.684 -37.472 1.00 97.25 409 ASN A C 1
ATOM 2713 O O . ASN A 1 409 ? 21.752 -4.615 -38.503 1.00 97.25 409 ASN A O 1
ATOM 2717 N N . THR A 1 410 ? 19.772 -4.499 -37.497 1.00 96.94 410 THR A N 1
ATOM 2718 C CA . THR A 1 410 ? 19.054 -3.996 -38.677 1.00 96.94 410 THR A CA 1
ATOM 2719 C C . THR A 1 410 ? 18.180 -2.833 -38.244 1.00 96.94 410 THR A C 1
ATOM 2721 O O . THR A 1 410 ? 17.182 -3.057 -37.572 1.00 96.94 410 THR A O 1
ATOM 2724 N N . VAL A 1 411 ? 18.575 -1.603 -38.586 1.00 97.94 411 VAL A N 1
ATOM 2725 C CA . VAL A 1 411 ? 17.991 -0.393 -37.982 1.00 97.94 411 VAL A CA 1
ATOM 2726 C C . VAL A 1 411 ? 17.673 0.665 -39.036 1.00 97.94 411 VAL A C 1
ATOM 2728 O O . VAL A 1 411 ? 18.495 0.974 -39.903 1.00 97.94 411 VAL A O 1
ATOM 2731 N N . LEU A 1 412 ? 16.490 1.271 -38.932 1.00 98.06 412 LEU A N 1
ATOM 2732 C CA . LEU A 1 412 ? 16.154 2.533 -39.589 1.00 98.06 412 LEU A CA 1
ATOM 2733 C C . LEU A 1 412 ? 16.552 3.706 -38.682 1.00 98.06 412 LEU A C 1
ATOM 2735 O O . LEU A 1 412 ? 16.007 3.858 -37.590 1.00 98.06 412 LEU A O 1
ATOM 2739 N N . LEU A 1 413 ? 17.445 4.573 -39.155 1.00 97.19 413 LEU A N 1
ATOM 2740 C CA . LEU A 1 413 ? 17.953 5.717 -38.399 1.00 97.19 413 LEU A CA 1
ATOM 2741 C C . LEU A 1 413 ? 17.446 7.053 -38.938 1.00 97.19 413 LEU A C 1
ATOM 2743 O O . LEU A 1 413 ? 17.301 7.241 -40.146 1.00 97.19 413 LEU A O 1
ATOM 2747 N N . ARG A 1 414 ? 17.235 8.019 -38.044 1.00 96.38 414 ARG A N 1
ATOM 2748 C CA . ARG A 1 414 ? 17.077 9.444 -38.382 1.00 96.38 414 ARG A CA 1
ATOM 2749 C C . ARG A 1 414 ? 17.802 10.298 -37.356 1.00 96.38 414 ARG A C 1
ATOM 2751 O O . ARG A 1 414 ? 17.716 9.993 -36.175 1.00 96.38 414 ARG A O 1
ATOM 2758 N N . GLY A 1 415 ? 18.436 11.382 -37.797 1.00 95.12 415 GLY A N 1
ATOM 2759 C CA . GLY A 1 415 ? 18.985 12.398 -36.890 1.00 95.12 415 GLY A CA 1
ATOM 2760 C C . GLY A 1 415 ? 20.058 11.882 -35.929 1.00 95.12 415 GLY A C 1
ATOM 2761 O O . GLY A 1 415 ? 20.115 12.358 -34.812 1.00 95.12 415 GLY A O 1
ATOM 2762 N N . ILE A 1 416 ? 20.848 10.881 -36.332 1.00 97.56 416 ILE A N 1
ATOM 2763 C CA . ILE A 1 416 ? 22.014 10.418 -35.568 1.00 97.56 416 ILE A CA 1
ATOM 2764 C C . ILE A 1 416 ? 23.268 11.021 -36.204 1.00 97.56 416 ILE A C 1
ATOM 2766 O O . ILE A 1 416 ? 23.449 10.904 -37.418 1.00 97.56 416 ILE A O 1
ATOM 2770 N N . GLU A 1 417 ? 24.136 11.648 -35.409 1.00 97.69 417 GLU A N 1
ATOM 2771 C CA . GLU A 1 417 ? 25.354 12.303 -35.905 1.00 97.69 417 GLU A CA 1
ATOM 2772 C C . GLU A 1 417 ? 26.563 11.368 -35.936 1.00 97.69 417 GLU A C 1
ATOM 2774 O O . GLU A 1 417 ? 27.420 11.500 -36.810 1.00 97.69 417 GLU A O 1
ATOM 2779 N N . THR A 1 418 ? 26.675 10.435 -34.988 1.00 98.06 418 THR A N 1
ATOM 2780 C CA . THR A 1 418 ? 27.766 9.450 -34.942 1.00 98.06 418 THR A CA 1
ATOM 2781 C C . THR A 1 418 ? 27.219 8.057 -34.675 1.00 98.06 418 THR A C 1
ATOM 2783 O O . THR A 1 418 ? 26.520 7.841 -33.690 1.00 98.06 418 THR A O 1
ATOM 2786 N N . LEU A 1 419 ? 27.578 7.102 -35.527 1.00 98.25 419 LEU A N 1
ATOM 2787 C CA . LEU A 1 419 ? 27.194 5.702 -35.418 1.00 98.25 419 LEU A CA 1
ATOM 2788 C C . LEU A 1 419 ? 28.436 4.814 -35.474 1.00 98.25 419 LEU A C 1
ATOM 2790 O O . LEU A 1 419 ? 29.247 4.912 -36.392 1.00 98.25 419 LEU A O 1
ATOM 2794 N N . THR A 1 420 ? 28.578 3.922 -34.506 1.00 97.94 420 THR A N 1
ATOM 2795 C CA . THR A 1 420 ? 29.644 2.916 -34.486 1.00 97.94 420 THR A CA 1
ATOM 2796 C C . THR A 1 420 ? 29.021 1.534 -34.384 1.00 97.94 420 THR A C 1
ATOM 2798 O O . THR A 1 420 ? 28.272 1.287 -33.446 1.00 97.94 420 THR A O 1
ATOM 2801 N N . GLY A 1 421 ? 29.299 0.657 -35.342 1.00 96.81 421 GLY A N 1
ATOM 2802 C CA . GLY A 1 421 ? 28.971 -0.763 -35.247 1.00 96.81 421 GLY A CA 1
ATOM 2803 C C . GLY A 1 421 ? 30.009 -1.550 -34.449 1.00 96.81 421 GLY A C 1
ATOM 2804 O O . GLY A 1 421 ? 31.053 -1.017 -34.053 1.00 96.81 421 GLY A O 1
ATOM 2805 N N . ASP A 1 422 ? 29.719 -2.823 -34.212 1.00 96.00 422 ASP A N 1
ATOM 2806 C CA . ASP A 1 422 ? 30.607 -3.757 -33.507 1.00 96.00 422 ASP A CA 1
ATOM 2807 C C . ASP A 1 422 ? 30.804 -5.019 -34.377 1.00 96.00 422 ASP A C 1
ATOM 2809 O O . ASP A 1 422 ? 30.742 -4.974 -35.596 1.00 96.00 422 ASP A O 1
ATOM 2813 N N . THR A 1 423 ? 31.119 -6.166 -33.790 1.00 94.00 423 THR A N 1
ATOM 2814 C CA . THR A 1 423 ? 31.460 -7.413 -34.495 1.00 94.00 423 THR A CA 1
ATOM 2815 C C . THR A 1 423 ? 30.297 -8.070 -35.249 1.00 94.00 423 THR A C 1
ATOM 2817 O O . THR A 1 423 ? 30.530 -9.001 -36.027 1.00 94.00 423 THR A O 1
ATOM 2820 N N . GLY A 1 424 ? 29.059 -7.636 -34.999 1.00 94.69 424 GLY A N 1
ATOM 2821 C CA . GLY A 1 424 ? 27.859 -8.097 -35.690 1.00 94.69 424 GLY A CA 1
ATOM 2822 C C . GLY A 1 424 ? 27.765 -7.548 -37.114 1.00 94.69 424 GLY A C 1
ATOM 2823 O O . GLY A 1 424 ? 28.421 -6.582 -37.455 1.00 94.69 424 GLY A O 1
ATOM 2824 N N . THR A 1 425 ? 26.956 -8.178 -37.972 1.00 96.75 425 THR A N 1
ATOM 2825 C CA . THR A 1 425 ? 26.648 -7.592 -39.287 1.00 96.75 425 THR A CA 1
ATOM 2826 C C . THR A 1 425 ? 25.574 -6.528 -39.133 1.00 96.75 425 THR A C 1
ATOM 2828 O O . THR A 1 425 ? 24.411 -6.861 -38.890 1.00 96.75 425 THR A O 1
ATOM 2831 N N . ASP A 1 426 ? 25.962 -5.278 -39.329 1.00 98.00 426 ASP A N 1
ATOM 2832 C CA . ASP A 1 426 ? 25.123 -4.105 -39.179 1.00 98.00 426 ASP A CA 1
ATOM 2833 C C . ASP A 1 426 ? 24.577 -3.632 -40.532 1.00 98.00 426 ASP A C 1
ATOM 2835 O O . ASP A 1 426 ? 25.304 -3.325 -41.482 1.00 98.00 426 ASP A O 1
ATOM 2839 N N . VAL A 1 427 ? 23.247 -3.586 -40.618 1.00 97.81 427 VAL A N 1
ATOM 2840 C CA . VAL A 1 427 ? 22.467 -3.194 -41.795 1.00 97.81 427 VAL A CA 1
ATOM 2841 C C . VAL A 1 427 ? 21.629 -1.970 -41.454 1.00 97.81 427 VAL A C 1
ATOM 2843 O O . VAL A 1 427 ? 20.613 -2.045 -40.767 1.00 97.81 427 VAL A O 1
ATOM 2846 N N . ILE A 1 428 ? 22.038 -0.820 -41.966 1.00 98.25 428 ILE A N 1
ATOM 2847 C CA . ILE A 1 428 ? 21.465 0.473 -41.611 1.00 98.25 428 ILE A CA 1
ATOM 2848 C C . ILE A 1 428 ? 20.722 1.057 -42.801 1.00 98.25 428 ILE A C 1
ATOM 2850 O O . ILE A 1 428 ? 21.231 1.091 -43.921 1.00 98.25 428 ILE A O 1
ATOM 2854 N N . THR A 1 429 ? 19.511 1.544 -42.555 1.00 97.69 429 THR A N 1
ATOM 2855 C CA . THR A 1 429 ? 18.760 2.367 -43.505 1.00 97.69 429 THR A CA 1
ATOM 2856 C C . THR A 1 429 ? 18.620 3.768 -42.936 1.00 97.69 429 THR A C 1
ATOM 2858 O O . THR A 1 429 ? 18.192 3.936 -41.798 1.00 97.69 429 THR A O 1
ATOM 2861 N N . LEU A 1 430 ? 18.956 4.785 -43.715 1.00 97.12 430 LEU A N 1
ATOM 2862 C CA . LEU A 1 430 ? 18.734 6.174 -43.357 1.00 97.12 430 LEU A CA 1
ATOM 2863 C C . LEU A 1 430 ? 17.308 6.582 -43.733 1.00 97.12 430 LEU A C 1
ATOM 2865 O O . LEU A 1 430 ? 16.766 6.216 -44.778 1.00 97.12 430 LEU A O 1
ATOM 2869 N N . GLY A 1 431 ? 16.662 7.317 -42.838 1.00 94.94 431 GLY A N 1
ATOM 2870 C CA . GLY A 1 431 ? 15.310 7.798 -43.041 1.00 94.94 431 GLY A CA 1
ATOM 2871 C C . GLY A 1 431 ? 15.233 8.964 -44.025 1.00 94.94 431 GLY A C 1
ATOM 2872 O O . GLY A 1 431 ? 16.204 9.447 -44.590 1.00 94.94 431 GLY A O 1
ATOM 2873 N N . ASN A 1 432 ? 14.019 9.465 -44.205 1.00 93.38 432 ASN A N 1
ATOM 2874 C CA . ASN A 1 432 ? 13.658 10.520 -45.155 1.00 93.38 432 ASN A CA 1
ATOM 2875 C C . ASN A 1 432 ? 13.956 11.961 -44.687 1.00 93.38 432 ASN A C 1
ATOM 2877 O O . ASN A 1 432 ? 13.317 12.905 -45.156 1.00 93.38 432 ASN A O 1
ATOM 2881 N N . THR A 1 433 ? 14.878 12.136 -43.747 1.00 93.44 433 THR A N 1
ATOM 2882 C CA . THR A 1 433 ? 15.379 13.439 -43.282 1.00 93.44 433 THR A CA 1
ATOM 2883 C C . THR A 1 433 ? 16.761 13.693 -43.863 1.00 93.44 433 THR A C 1
ATOM 2885 O O . THR A 1 433 ? 17.418 12.748 -44.263 1.00 93.44 433 THR A O 1
ATOM 2888 N N . PHE A 1 434 ? 17.221 14.946 -43.911 1.00 94.56 434 PHE A N 1
ATOM 2889 C CA . PHE A 1 434 ? 18.635 15.203 -44.207 1.00 94.56 434 PHE A CA 1
ATOM 2890 C C . PHE A 1 434 ? 19.510 14.464 -43.186 1.00 94.56 434 PHE A C 1
ATOM 2892 O O . PHE A 1 434 ? 19.278 14.616 -41.985 1.00 94.56 434 PHE A O 1
ATOM 2899 N N . ASN A 1 435 ? 20.491 13.696 -43.656 1.00 94.94 435 ASN A N 1
ATOM 2900 C CA . ASN A 1 435 ? 21.385 12.930 -42.795 1.00 94.94 435 ASN A CA 1
ATOM 2901 C C . ASN A 1 435 ? 22.830 13.408 -42.984 1.00 94.94 435 ASN A C 1
ATOM 2903 O O . ASN A 1 435 ? 23.313 13.550 -44.106 1.00 94.94 435 ASN A O 1
ATOM 2907 N N . SER A 1 436 ? 23.519 13.653 -41.870 1.00 95.12 436 SER A N 1
ATOM 2908 C CA . SER A 1 436 ? 24.940 14.006 -41.822 1.00 95.12 436 SER A CA 1
ATOM 2909 C C . SER A 1 436 ? 25.606 13.149 -40.753 1.00 95.12 436 SER A C 1
ATOM 2911 O O . SER A 1 436 ? 25.607 13.520 -39.582 1.00 95.12 436 SER A O 1
ATOM 2913 N N . LEU A 1 437 ? 26.141 12.001 -41.159 1.00 97.12 437 LEU A N 1
ATOM 2914 C CA . LEU A 1 437 ? 26.506 10.911 -40.260 1.00 97.12 437 LEU A CA 1
ATOM 2915 C C . LEU A 1 437 ? 28.001 10.577 -40.344 1.00 97.12 437 LEU A C 1
ATOM 2917 O O . LEU A 1 437 ? 28.540 10.381 -41.434 1.00 97.12 437 LEU A O 1
ATOM 2921 N N . LEU A 1 438 ? 28.660 10.458 -39.193 1.00 97.94 438 LEU A N 1
ATOM 2922 C CA . LEU A 1 438 ? 29.956 9.794 -39.054 1.00 97.94 438 LEU A CA 1
ATOM 2923 C C . LEU A 1 438 ? 29.723 8.310 -38.740 1.00 97.94 438 LEU A C 1
ATOM 2925 O O . LEU A 1 438 ? 29.107 8.006 -37.721 1.00 97.94 438 LEU A O 1
ATOM 2929 N N . VAL A 1 439 ? 30.217 7.396 -39.577 1.00 97.81 439 VAL A N 1
ATOM 2930 C CA . VAL A 1 439 ? 30.063 5.942 -39.384 1.00 97.81 439 VAL A CA 1
ATOM 2931 C C . VAL A 1 439 ? 31.397 5.227 -39.217 1.00 97.81 439 VAL A C 1
ATOM 2933 O O . VAL A 1 439 ? 32.378 5.567 -39.871 1.00 97.81 439 VAL A O 1
ATOM 2936 N N . SER A 1 440 ? 31.429 4.185 -38.394 1.00 96.62 440 SER A N 1
ATOM 2937 C CA . SER A 1 440 ? 32.543 3.236 -38.310 1.00 96.62 440 SER A CA 1
ATOM 2938 C C . SER A 1 440 ? 32.002 1.833 -38.067 1.00 96.62 440 SER A C 1
ATOM 2940 O O . SER A 1 440 ? 31.062 1.684 -37.295 1.00 96.62 440 SER A O 1
ATOM 2942 N N . GLY A 1 441 ? 32.606 0.812 -38.683 1.00 95.44 441 GLY A N 1
ATOM 2943 C CA . GLY A 1 441 ? 32.248 -0.590 -38.423 1.00 95.44 441 GLY A CA 1
ATOM 2944 C C . GLY A 1 441 ? 30.830 -0.978 -38.854 1.00 95.44 441 GLY A C 1
ATOM 2945 O O . GLY A 1 441 ? 30.189 -1.727 -38.143 1.00 95.44 441 GLY A O 1
ATOM 2946 N N . ILE A 1 442 ? 30.327 -0.426 -39.965 1.00 97.62 442 ILE A N 1
ATOM 2947 C CA . ILE A 1 442 ? 29.013 -0.773 -40.532 1.00 97.62 442 ILE A CA 1
ATOM 2948 C C . ILE A 1 442 ? 29.216 -1.554 -41.835 1.00 97.62 442 ILE A C 1
ATOM 2950 O O . ILE A 1 442 ? 29.983 -1.116 -42.695 1.00 97.62 442 ILE A O 1
ATOM 2954 N N . GLU A 1 443 ? 28.504 -2.669 -42.015 1.00 97.31 443 GLU A N 1
ATOM 2955 C CA . GLU A 1 443 ? 28.638 -3.551 -43.184 1.00 97.31 443 GLU A CA 1
ATOM 2956 C C . GLU A 1 443 ? 27.706 -3.177 -44.337 1.00 97.31 443 GLU A C 1
ATOM 2958 O O . GLU A 1 443 ? 28.049 -3.390 -45.504 1.00 97.31 443 GLU A O 1
ATOM 2963 N N . THR A 1 444 ? 26.514 -2.642 -44.060 1.00 96.69 444 THR A N 1
ATOM 2964 C CA . THR A 1 444 ? 25.566 -2.186 -45.089 1.00 96.69 444 THR A CA 1
ATOM 2965 C C . THR A 1 444 ? 24.887 -0.882 -44.688 1.00 96.69 444 THR A C 1
ATOM 2967 O O . THR A 1 444 ? 24.306 -0.783 -43.613 1.00 96.69 444 THR A O 1
ATOM 2970 N N . LEU A 1 445 ? 24.899 0.107 -45.582 1.00 97.12 445 LEU A N 1
ATOM 2971 C CA . LEU A 1 445 ? 24.293 1.419 -45.375 1.00 97.12 445 LEU A CA 1
ATOM 2972 C C . LEU A 1 445 ? 23.473 1.820 -46.600 1.00 97.12 445 LEU A C 1
ATOM 2974 O O . LEU A 1 445 ? 23.995 2.029 -47.695 1.00 97.12 445 LEU A O 1
ATOM 2978 N N . THR A 1 446 ? 22.168 1.942 -46.412 1.00 95.81 446 THR A N 1
ATOM 2979 C CA . THR A 1 446 ? 21.232 2.379 -47.446 1.00 95.81 446 THR A CA 1
ATOM 2980 C C . THR A 1 446 ? 20.742 3.780 -47.121 1.00 95.81 446 THR A C 1
ATOM 2982 O O . THR A 1 446 ? 20.249 4.016 -46.025 1.00 95.81 446 THR A O 1
ATOM 2985 N N . GLY A 1 447 ? 20.879 4.700 -48.065 1.00 94.00 447 GLY A N 1
ATOM 2986 C CA . GLY A 1 447 ? 20.372 6.058 -47.979 1.00 94.00 447 GLY A CA 1
ATOM 2987 C C . GLY A 1 447 ? 18.852 6.151 -48.036 1.00 94.00 447 GLY A C 1
ATOM 2988 O O . GLY A 1 447 ? 18.147 5.199 -48.392 1.00 94.00 447 GLY A O 1
ATOM 2989 N N . GLY A 1 448 ? 18.357 7.319 -47.654 1.00 92.50 448 GLY A N 1
ATOM 2990 C CA . GLY A 1 448 ? 16.954 7.682 -47.667 1.00 92.50 448 GLY A CA 1
ATOM 2991 C C . GLY A 1 448 ? 16.541 8.396 -48.953 1.00 92.50 448 GLY A C 1
ATOM 2992 O O . GLY A 1 448 ? 17.193 8.353 -49.988 1.00 92.50 448 GLY A O 1
ATOM 2993 N N . SER A 1 449 ? 15.386 9.063 -48.904 1.00 91.12 449 SER A N 1
ATOM 2994 C CA . SER A 1 449 ? 14.901 9.906 -50.010 1.00 91.12 449 SER A CA 1
ATOM 2995 C C . SER A 1 449 ? 15.392 11.356 -49.940 1.00 91.12 449 SER A C 1
ATOM 2997 O O . SER A 1 449 ? 15.062 12.162 -50.809 1.00 91.12 449 SER A O 1
ATOM 29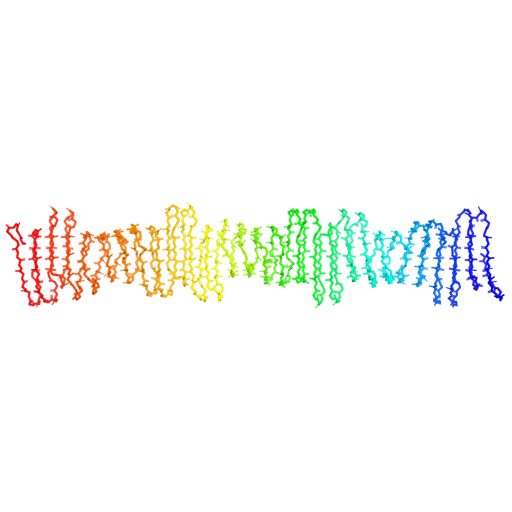99 N N . ALA A 1 450 ? 16.040 11.725 -48.839 1.00 93.62 450 ALA A N 1
ATOM 3000 C CA . ALA A 1 450 ? 16.594 13.050 -48.602 1.00 93.62 450 ALA A CA 1
ATOM 3001 C C . ALA A 1 450 ? 18.117 12.975 -48.740 1.00 93.62 450 ALA A C 1
ATOM 3003 O O . ALA A 1 450 ? 18.663 11.886 -48.795 1.00 93.62 450 ALA A O 1
ATOM 3004 N N . SER A 1 451 ? 18.791 14.124 -48.819 1.00 93.75 451 SER A N 1
ATOM 3005 C CA . SER A 1 451 ? 20.237 14.126 -49.036 1.00 93.75 451 SER A CA 1
ATOM 3006 C C . SER A 1 451 ? 20.994 13.510 -47.863 1.00 93.75 45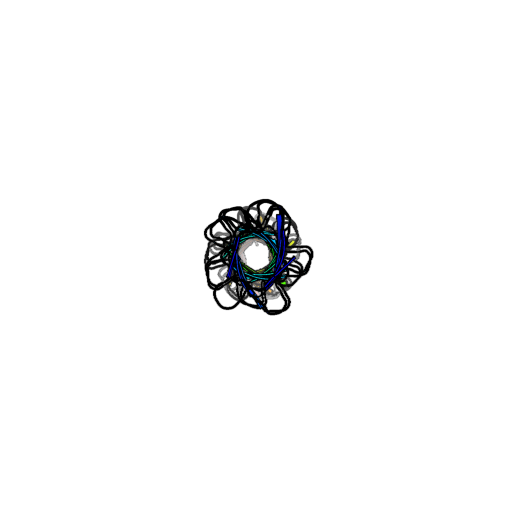1 SER A C 1
ATOM 3008 O O . SER A 1 451 ? 20.851 13.964 -46.723 1.00 93.75 451 SER A O 1
ATOM 3010 N N . ASP A 1 452 ? 21.848 12.552 -48.197 1.00 96.06 452 ASP A N 1
ATOM 3011 C CA . ASP A 1 452 ? 22.683 11.795 -47.284 1.00 96.06 452 ASP A CA 1
ATOM 3012 C C . ASP A 1 452 ? 24.157 12.164 -47.465 1.00 96.06 452 ASP A C 1
ATOM 3014 O O . ASP A 1 452 ? 24.747 12.024 -48.544 1.00 96.06 452 ASP A O 1
ATOM 3018 N N . ILE A 1 453 ? 24.764 12.633 -46.377 1.00 96.56 453 ILE A N 1
ATOM 3019 C CA . ILE A 1 453 ? 26.198 12.886 -46.263 1.00 96.56 453 ILE A CA 1
ATOM 3020 C C . ILE A 1 453 ? 26.759 11.934 -45.214 1.00 96.56 453 ILE A C 1
ATOM 3022 O O . ILE A 1 453 ? 26.432 12.029 -44.032 1.00 96.56 453 ILE A O 1
ATOM 3026 N N . VAL A 1 454 ? 27.632 11.032 -45.644 1.00 97.75 454 VAL A N 1
ATOM 3027 C CA . VAL A 1 454 ? 28.261 10.027 -44.789 1.00 97.75 454 VAL A CA 1
ATOM 3028 C C . VAL A 1 454 ? 29.766 10.237 -44.793 1.00 97.75 454 VAL A C 1
ATOM 3030 O O . VAL A 1 454 ? 30.396 10.291 -45.848 1.00 97.75 454 VAL A O 1
ATOM 3033 N N . THR A 1 455 ? 30.350 10.347 -43.607 1.00 97.81 455 THR A N 1
ATOM 3034 C CA . THR A 1 455 ? 31.800 10.339 -43.400 1.00 97.81 455 THR A CA 1
ATOM 3035 C C . THR A 1 455 ? 32.190 9.034 -42.725 1.00 97.81 455 THR A C 1
ATOM 3037 O O . THR A 1 455 ? 31.570 8.643 -41.740 1.00 97.81 455 THR A O 1
ATOM 3040 N N . LEU A 1 456 ? 33.205 8.357 -43.243 1.00 97.19 456 LEU A N 1
ATOM 3041 C CA . LEU A 1 456 ? 33.752 7.146 -42.656 1.00 97.19 456 LEU A CA 1
ATOM 3042 C C . LEU A 1 456 ? 34.767 7.495 -41.558 1.00 97.19 456 LEU A C 1
ATOM 3044 O O . LEU A 1 456 ? 35.486 8.495 -41.626 1.00 97.19 456 LEU A O 1
ATOM 3048 N N . GLY A 1 457 ? 34.803 6.667 -40.518 1.00 94.88 457 GLY A N 1
ATOM 3049 C CA . GLY A 1 457 ? 35.722 6.787 -39.396 1.00 94.88 457 GLY A CA 1
ATOM 3050 C C . GLY A 1 457 ? 37.180 6.555 -39.795 1.00 94.88 457 GLY A C 1
ATOM 3051 O O . GLY A 1 457 ? 37.511 6.225 -40.927 1.00 94.88 457 GLY A O 1
ATOM 3052 N N . THR A 1 458 ? 38.091 6.714 -38.838 1.00 94.31 458 THR A N 1
ATOM 3053 C CA . THR A 1 458 ? 39.541 6.625 -39.094 1.00 94.31 458 THR A CA 1
ATOM 3054 C C . THR A 1 458 ? 40.071 5.197 -39.238 1.00 94.31 458 THR A C 1
ATOM 3056 O O . THR A 1 458 ? 41.201 5.020 -39.702 1.00 94.31 458 THR A O 1
ATOM 3059 N N . ALA A 1 459 ? 39.290 4.191 -38.829 1.00 92.94 459 ALA A N 1
ATOM 3060 C CA . ALA A 1 459 ? 39.572 2.783 -39.093 1.00 92.94 459 ALA A CA 1
ATOM 3061 C C . ALA A 1 459 ? 39.399 2.465 -40.588 1.00 92.94 459 ALA A C 1
ATOM 3063 O O . ALA A 1 459 ? 38.793 3.241 -41.313 1.00 92.94 459 ALA A O 1
ATOM 3064 N N . GLY A 1 460 ? 39.944 1.339 -41.059 1.00 91.75 460 GLY A N 1
ATOM 3065 C CA . GLY A 1 460 ? 39.650 0.872 -42.416 1.00 91.75 460 GLY A CA 1
ATOM 3066 C C . GLY A 1 460 ? 38.238 0.301 -42.485 1.00 91.75 460 GLY A C 1
ATOM 3067 O O . GLY A 1 460 ? 37.885 -0.535 -41.651 1.00 91.75 460 GLY A O 1
ATOM 3068 N N . ASN A 1 461 ? 37.444 0.747 -43.454 1.00 94.88 461 ASN A N 1
ATOM 3069 C CA . ASN A 1 461 ? 36.038 0.373 -43.572 1.00 94.88 461 ASN A CA 1
ATOM 3070 C C . ASN A 1 461 ? 35.825 -0.624 -44.717 1.00 94.88 461 ASN A C 1
ATOM 3072 O O . ASN A 1 461 ? 36.472 -0.553 -45.759 1.00 94.88 461 ASN A O 1
ATOM 3076 N N . THR A 1 462 ? 34.903 -1.569 -44.541 1.00 94.81 462 THR A N 1
ATOM 3077 C CA . THR A 1 462 ? 34.412 -2.440 -45.619 1.00 94.81 462 THR A CA 1
ATOM 3078 C C . THR A 1 462 ? 32.891 -2.423 -45.591 1.00 94.81 462 THR A C 1
ATOM 3080 O O . THR A 1 462 ? 32.294 -3.008 -44.697 1.00 94.81 462 THR A O 1
ATOM 3083 N N . LEU A 1 463 ? 32.275 -1.727 -46.547 1.00 95.56 463 LEU A N 1
ATOM 3084 C CA . LEU A 1 463 ? 30.858 -1.357 -46.492 1.00 95.56 463 LEU A CA 1
ATOM 3085 C C . LEU A 1 463 ? 30.189 -1.498 -47.864 1.00 95.56 463 LEU A C 1
ATOM 3087 O O . LEU A 1 463 ? 30.758 -1.126 -48.894 1.00 95.56 463 LEU A O 1
ATOM 3091 N N . VAL A 1 464 ? 28.947 -1.981 -47.878 1.00 95.25 464 VAL A N 1
ATOM 3092 C CA . VAL A 1 464 ? 28.045 -1.867 -49.030 1.00 95.25 464 VAL A CA 1
ATOM 3093 C C . VAL A 1 464 ? 27.186 -0.614 -48.872 1.00 95.25 464 VAL A C 1
ATOM 3095 O O . VAL A 1 464 ? 26.443 -0.506 -47.899 1.00 95.25 464 VAL A O 1
ATOM 3098 N N . VAL A 1 465 ? 27.244 0.317 -49.828 1.00 95.12 465 VAL A N 1
ATOM 3099 C CA . VAL A 1 465 ? 26.415 1.537 -49.820 1.00 95.12 465 VAL A CA 1
ATOM 3100 C C . VAL A 1 465 ? 25.407 1.556 -50.958 1.00 95.12 465 VAL A C 1
ATOM 3102 O O . VAL A 1 465 ? 25.702 1.129 -52.070 1.00 95.12 465 VAL A O 1
ATOM 3105 N N . SER A 1 466 ? 24.219 2.096 -50.719 1.00 93.44 466 SER A N 1
ATOM 3106 C CA . SER A 1 466 ? 23.181 2.240 -51.742 1.00 93.44 466 SER A CA 1
ATOM 3107 C C . SER A 1 466 ? 22.408 3.531 -51.512 1.00 93.44 466 SER A C 1
ATOM 3109 O O . SER A 1 466 ? 22.002 3.775 -50.389 1.00 93.44 466 SER A O 1
ATOM 3111 N N . GLY A 1 467 ? 22.178 4.348 -52.543 1.00 91.44 467 GLY A N 1
ATOM 3112 C CA . GLY A 1 467 ? 21.364 5.568 -52.411 1.00 91.44 467 GLY A CA 1
ATOM 3113 C C . GLY A 1 467 ? 21.955 6.687 -51.539 1.00 91.44 467 GLY A C 1
ATOM 3114 O O . GLY A 1 467 ? 21.193 7.505 -51.062 1.00 91.44 467 GLY A O 1
ATOM 3115 N N . ILE A 1 468 ? 23.276 6.720 -51.323 1.00 93.94 468 ILE A N 1
ATOM 3116 C CA . ILE A 1 468 ? 23.969 7.804 -50.601 1.00 93.94 468 ILE A CA 1
ATOM 3117 C C . ILE A 1 468 ? 24.469 8.857 -51.600 1.00 93.94 468 ILE A C 1
ATOM 3119 O O . ILE A 1 468 ? 25.157 8.499 -52.559 1.00 93.94 468 ILE A O 1
ATOM 3123 N N . GLU A 1 469 ? 24.187 10.147 -51.381 1.00 94.88 469 GLU A N 1
ATOM 3124 C CA . GLU A 1 469 ? 24.635 11.217 -52.289 1.00 94.88 469 GLU A CA 1
ATOM 3125 C C . GLU A 1 469 ? 26.097 11.624 -52.091 1.00 94.88 469 GLU A C 1
ATOM 3127 O O . GLU A 1 469 ? 26.777 11.948 -53.066 1.00 94.88 469 GLU A O 1
ATOM 3132 N N . THR A 1 470 ? 26.593 11.666 -50.852 1.00 95.38 470 THR A N 1
ATOM 3133 C CA . THR A 1 470 ? 27.982 12.046 -50.541 1.00 95.38 470 THR A CA 1
ATOM 3134 C C . THR A 1 470 ? 28.605 11.065 -49.560 1.00 95.38 470 THR A C 1
ATOM 3136 O O . THR A 1 470 ? 28.126 10.922 -48.439 1.00 95.38 470 THR A O 1
ATOM 3139 N N . LEU A 1 471 ? 29.710 10.439 -49.965 1.00 96.00 471 LEU A N 1
ATOM 3140 C CA . LEU A 1 471 ? 30.510 9.546 -49.136 1.00 96.00 471 LEU A CA 1
ATOM 3141 C C . LEU A 1 471 ? 31.952 10.055 -49.056 1.00 96.00 471 LEU A C 1
ATOM 3143 O O . LEU A 1 471 ? 32.617 10.242 -50.077 1.00 96.00 471 LEU A O 1
ATOM 3147 N N . ILE A 1 472 ? 32.429 10.276 -47.838 1.00 96.06 472 ILE A N 1
ATOM 3148 C CA . ILE A 1 472 ? 33.767 10.787 -47.545 1.00 96.06 472 ILE A CA 1
ATOM 3149 C C . ILE A 1 472 ? 34.513 9.719 -46.751 1.00 96.06 472 ILE A C 1
ATOM 3151 O O . ILE A 1 472 ? 34.064 9.345 -45.674 1.00 96.06 472 ILE A O 1
ATOM 3155 N N . GLY A 1 473 ? 35.629 9.229 -47.276 1.00 94.06 473 GLY A N 1
ATOM 3156 C CA . GLY A 1 473 ? 36.498 8.278 -46.600 1.00 94.06 473 GLY A CA 1
ATOM 3157 C C . GLY A 1 473 ? 37.303 8.892 -45.461 1.00 94.06 473 GLY A C 1
ATOM 3158 O O . GLY A 1 473 ? 37.424 10.117 -45.325 1.00 94.06 473 GLY A O 1
ATOM 3159 N N . GLY A 1 474 ? 37.824 8.010 -44.621 1.00 92.44 474 GLY A N 1
ATOM 3160 C CA . GLY A 1 474 ? 38.659 8.339 -43.480 1.00 92.44 474 GLY A CA 1
ATOM 3161 C C . GLY A 1 474 ? 40.149 8.290 -43.814 1.00 92.44 474 GLY A C 1
ATOM 3162 O O . GLY A 1 474 ? 40.583 8.436 -44.949 1.00 92.44 474 GLY A O 1
ATOM 3163 N N . THR A 1 475 ? 40.974 8.115 -42.782 1.00 91.94 475 THR A N 1
ATOM 3164 C CA . THR A 1 475 ? 42.422 7.877 -42.946 1.00 91.94 475 THR A CA 1
ATOM 3165 C C . THR A 1 475 ? 42.774 6.397 -43.105 1.00 91.94 475 THR A C 1
ATOM 3167 O O . THR A 1 475 ? 43.934 6.071 -43.367 1.00 91.94 475 THR A O 1
ATOM 3170 N N . GLY A 1 476 ? 41.820 5.510 -42.814 1.00 92.56 476 GLY A N 1
ATOM 3171 C CA . GLY A 1 476 ? 41.966 4.067 -42.961 1.00 92.56 476 GLY A CA 1
ATOM 3172 C C . GLY A 1 476 ? 41.887 3.645 -44.425 1.00 92.56 476 GLY A C 1
ATOM 3173 O O . GLY A 1 476 ? 41.704 4.472 -45.301 1.00 92.56 476 GLY A O 1
ATOM 3174 N N . THR A 1 477 ? 42.067 2.351 -44.700 1.00 94.50 477 THR A N 1
ATOM 3175 C CA . THR A 1 477 ? 41.797 1.809 -46.040 1.00 94.50 477 THR A CA 1
ATOM 3176 C C . THR A 1 477 ? 40.315 1.501 -46.169 1.00 94.50 477 THR A C 1
ATOM 3178 O O . THR A 1 477 ? 39.827 0.580 -45.512 1.00 94.50 477 THR A O 1
ATOM 3181 N N . ASP A 1 478 ? 39.638 2.235 -47.038 1.00 95.75 478 ASP A N 1
ATOM 3182 C CA . ASP A 1 478 ? 38.207 2.155 -47.275 1.00 95.75 478 ASP A CA 1
ATOM 3183 C C . ASP A 1 478 ? 37.901 1.356 -48.544 1.00 95.75 478 ASP A C 1
ATOM 3185 O O . ASP A 1 478 ? 38.304 1.700 -49.659 1.00 95.75 478 ASP A O 1
ATOM 3189 N N . ILE A 1 479 ? 37.163 0.261 -48.360 1.00 95.56 479 ILE A N 1
ATOM 3190 C CA . ILE A 1 479 ? 36.657 -0.616 -49.414 1.00 95.56 479 ILE A CA 1
ATOM 3191 C C . ILE A 1 479 ? 35.136 -0.482 -49.449 1.00 95.56 479 ILE A C 1
ATOM 3193 O O . ILE A 1 479 ? 34.423 -1.002 -48.592 1.00 95.56 479 ILE A O 1
ATOM 3197 N N . VAL A 1 480 ? 34.625 0.197 -50.468 1.00 95.50 480 VAL A N 1
ATOM 3198 C CA . VAL A 1 480 ? 33.198 0.470 -50.629 1.00 95.50 480 VAL A CA 1
ATOM 3199 C C . VAL A 1 480 ? 32.671 -0.270 -51.847 1.00 95.50 480 VAL A C 1
ATOM 3201 O O . VAL A 1 480 ? 33.172 -0.110 -52.957 1.00 95.50 480 VAL A O 1
ATOM 3204 N N . THR A 1 481 ? 31.622 -1.063 -51.656 1.00 94.38 481 THR A N 1
ATOM 3205 C CA . THR A 1 481 ? 30.863 -1.660 -52.761 1.00 94.38 481 THR A CA 1
ATOM 3206 C C . THR A 1 481 ? 29.566 -0.894 -52.954 1.00 94.38 481 THR A C 1
ATOM 3208 O O . THR A 1 481 ? 28.798 -0.728 -52.010 1.00 94.38 481 THR A O 1
ATOM 3211 N N . ILE A 1 482 ? 29.292 -0.443 -54.174 1.00 90.88 482 ILE A N 1
ATOM 3212 C CA . ILE A 1 482 ? 27.999 0.150 -54.499 1.00 90.88 482 ILE A CA 1
ATOM 3213 C C . ILE A 1 482 ? 26.971 -0.966 -54.681 1.00 90.88 482 ILE A C 1
ATOM 3215 O O . ILE A 1 482 ? 27.198 -1.938 -55.401 1.00 90.88 482 ILE A O 1
ATOM 3219 N N . GLY A 1 483 ? 25.845 -0.829 -53.992 1.00 87.38 483 GLY A N 1
ATOM 3220 C CA . GLY A 1 483 ? 24.714 -1.737 -54.048 1.00 87.38 483 GLY A CA 1
ATOM 3221 C C . GLY A 1 483 ? 23.946 -1.648 -55.366 1.00 87.38 483 GLY A C 1
ATOM 3222 O O . GLY A 1 483 ? 24.436 -1.198 -56.398 1.00 87.38 483 GLY A O 1
ATOM 3223 N N . THR A 1 484 ? 22.705 -2.125 -55.347 1.00 82.69 484 THR A N 1
ATOM 3224 C CA . THR A 1 484 ? 21.901 -2.278 -56.567 1.00 82.69 484 THR A CA 1
ATOM 3225 C C . THR A 1 484 ? 21.016 -1.077 -56.885 1.00 82.69 484 THR A C 1
ATOM 3227 O O . THR A 1 484 ? 20.464 -1.020 -57.986 1.00 82.69 484 THR A O 1
ATOM 3230 N N . ALA A 1 485 ? 20.814 -0.148 -55.941 1.00 74.12 485 ALA A N 1
ATOM 3231 C CA . ALA A 1 485 ? 20.083 1.075 -56.242 1.00 74.12 485 ALA A CA 1
ATOM 3232 C C . ALA A 1 485 ? 21.026 2.024 -56.984 1.00 74.12 485 ALA A C 1
ATOM 3234 O O . ALA A 1 485 ? 21.974 2.551 -56.405 1.00 74.12 485 ALA A O 1
ATOM 3235 N N . GLY A 1 486 ? 20.761 2.218 -58.278 1.00 72.31 486 GLY A N 1
ATOM 3236 C CA . GLY A 1 486 ? 21.438 3.251 -59.055 1.00 72.31 486 GLY A CA 1
ATOM 3237 C C . GLY A 1 486 ? 21.230 4.635 -58.433 1.00 72.31 486 GLY A C 1
ATOM 3238 O O . GLY A 1 486 ? 20.310 4.849 -57.643 1.00 72.31 486 GLY A O 1
ATOM 3239 N N . GLY A 1 487 ? 22.069 5.596 -58.796 1.00 83.00 487 GLY A N 1
ATOM 3240 C CA . GLY A 1 487 ? 22.039 6.916 -58.175 1.00 83.00 487 GLY A CA 1
ATOM 3241 C C . GLY A 1 487 ? 23.211 7.790 -58.586 1.00 83.00 487 GLY A C 1
ATOM 3242 O O . GLY A 1 487 ? 24.019 7.417 -59.436 1.00 83.00 487 GLY A O 1
ATOM 3243 N N . THR A 1 488 ? 23.282 8.979 -57.992 1.00 88.88 488 THR A N 1
ATOM 3244 C CA . THR A 1 488 ? 24.448 9.859 -58.109 1.00 88.88 488 THR A CA 1
ATOM 3245 C C . THR A 1 488 ? 25.193 9.852 -56.785 1.00 88.88 488 THR A C 1
ATOM 3247 O O . THR A 1 488 ? 24.596 10.178 -55.768 1.00 88.88 488 THR A O 1
ATOM 3250 N N . LEU A 1 489 ? 26.479 9.510 -56.814 1.00 92.19 489 LEU A N 1
ATOM 3251 C CA . LEU A 1 489 ? 27.348 9.480 -55.641 1.00 92.19 489 LEU A CA 1
ATOM 3252 C C . LEU A 1 489 ? 28.551 10.396 -55.862 1.00 92.19 489 LEU A C 1
ATOM 3254 O O . LEU A 1 489 ? 29.249 10.280 -56.870 1.00 92.19 489 LEU A O 1
ATOM 3258 N N . LEU A 1 490 ? 28.838 11.260 -54.894 1.00 93.75 490 LEU A N 1
ATOM 3259 C CA . LEU A 1 490 ? 30.137 11.904 -54.737 1.00 93.75 490 LEU A CA 1
ATOM 3260 C C . LEU A 1 490 ? 30.976 11.099 -53.738 1.00 93.75 490 LEU A C 1
ATOM 3262 O O . LEU A 1 490 ? 30.700 11.136 -52.543 1.00 93.75 490 LEU A O 1
ATOM 3266 N N . ALA A 1 491 ? 31.999 10.399 -54.226 1.00 93.56 491 ALA A N 1
ATOM 3267 C CA . ALA A 1 491 ? 32.954 9.657 -53.409 1.00 93.56 491 ALA A CA 1
ATOM 3268 C C . ALA A 1 491 ? 34.267 10.446 -53.277 1.00 93.56 491 ALA A C 1
ATOM 3270 O O . ALA A 1 491 ? 34.885 10.832 -54.276 1.00 93.56 491 ALA A O 1
ATOM 3271 N N . LEU A 1 492 ? 34.701 10.709 -52.047 1.00 93.94 492 LEU A N 1
ATOM 3272 C CA . LEU A 1 492 ? 35.926 11.451 -51.744 1.00 93.94 492 LEU A CA 1
ATOM 3273 C C . LEU A 1 492 ? 36.799 10.638 -50.794 1.00 93.94 492 LEU A C 1
ATOM 3275 O O . LEU A 1 492 ? 36.319 10.260 -49.739 1.00 93.94 492 LEU A O 1
ATOM 3279 N N . GLY A 1 493 ? 38.076 10.433 -51.124 1.00 91.75 493 GLY A N 1
ATOM 3280 C CA . GLY A 1 493 ? 39.023 9.803 -50.193 1.00 91.75 493 GLY A CA 1
ATOM 3281 C C . GLY A 1 493 ? 38.720 8.336 -49.886 1.00 91.75 493 GLY A C 1
ATOM 3282 O O . GLY A 1 493 ? 39.011 7.897 -48.790 1.00 91.75 493 GLY A O 1
ATOM 3283 N N . ILE A 1 494 ? 38.106 7.618 -50.830 1.00 94.06 494 ILE A N 1
ATOM 3284 C CA . ILE A 1 494 ? 37.919 6.164 -50.773 1.00 94.06 494 ILE A CA 1
ATOM 3285 C C . ILE A 1 494 ? 39.095 5.508 -51.512 1.00 94.06 494 ILE A C 1
ATOM 3287 O O . ILE A 1 494 ? 39.535 6.030 -52.538 1.00 94.06 494 ILE A O 1
ATOM 3291 N N . GLU A 1 495 ? 39.646 4.408 -50.991 1.00 94.50 495 GLU A N 1
ATOM 3292 C CA . GLU A 1 495 ? 40.783 3.704 -51.611 1.00 94.50 495 GLU A CA 1
ATOM 3293 C C . GLU A 1 495 ? 40.356 2.636 -52.618 1.00 94.50 495 GLU A C 1
ATOM 3295 O O . GLU A 1 495 ? 41.131 2.261 -53.503 1.00 94.50 495 GLU A O 1
ATOM 3300 N N . THR A 1 496 ? 39.182 2.036 -52.433 1.00 93.38 496 THR A N 1
ATOM 3301 C CA . THR A 1 496 ? 38.659 1.002 -53.324 1.00 93.38 496 THR A CA 1
ATOM 3302 C C . THR A 1 496 ? 37.152 1.120 -53.454 1.00 93.38 496 THR A C 1
ATOM 3304 O O . THR A 1 496 ? 36.409 0.724 -52.560 1.00 93.38 496 THR A O 1
ATOM 3307 N N . LEU A 1 497 ? 36.704 1.576 -54.621 1.00 92.31 497 LEU A N 1
ATOM 3308 C CA . LEU A 1 497 ? 35.296 1.604 -54.995 1.00 92.31 497 LEU A CA 1
ATOM 3309 C C . LEU A 1 497 ? 34.953 0.491 -55.995 1.00 92.31 497 LEU A C 1
ATOM 3311 O O . LEU A 1 497 ? 35.479 0.439 -57.109 1.00 92.31 497 LEU A O 1
ATOM 3315 N N . ILE A 1 498 ? 34.042 -0.400 -55.609 1.00 91.50 498 ILE A N 1
ATOM 3316 C CA . ILE A 1 498 ? 33.553 -1.513 -56.429 1.00 91.50 498 ILE A CA 1
ATOM 3317 C C . ILE A 1 498 ? 32.154 -1.157 -56.935 1.00 91.50 498 ILE A C 1
ATOM 3319 O O . ILE A 1 498 ? 31.238 -0.946 -56.145 1.00 91.50 498 ILE A O 1
ATOM 3323 N N . GLY A 1 499 ? 31.985 -1.076 -58.256 1.00 85.38 499 GLY A N 1
ATOM 3324 C CA . GLY A 1 499 ? 30.698 -0.747 -58.876 1.00 85.38 499 GLY A CA 1
ATOM 3325 C C . GLY A 1 499 ? 29.619 -1.810 -58.644 1.00 85.38 499 GLY A C 1
ATOM 3326 O O . GLY A 1 499 ? 29.920 -3.000 -58.524 1.00 85.38 499 GLY A O 1
ATOM 3327 N N . GLY A 1 500 ? 28.365 -1.358 -58.610 1.00 84.31 500 GLY A N 1
ATOM 3328 C CA . GLY A 1 500 ? 27.180 -2.197 -58.460 1.00 84.31 500 GLY A CA 1
ATOM 3329 C C . GLY A 1 500 ? 26.600 -2.670 -59.793 1.00 84.31 500 GLY A C 1
ATOM 3330 O O . GLY A 1 500 ? 27.225 -2.575 -60.850 1.00 84.31 500 GLY A O 1
ATOM 3331 N N . THR A 1 501 ? 25.382 -3.214 -59.745 1.00 82.12 501 THR A N 1
ATOM 3332 C CA . THR A 1 501 ? 24.631 -3.641 -60.943 1.00 82.12 501 THR A CA 1
ATOM 3333 C C . THR A 1 501 ? 23.600 -2.615 -61.419 1.00 82.12 501 THR A C 1
ATOM 3335 O O . THR A 1 501 ? 22.897 -2.883 -62.396 1.00 82.12 501 THR A O 1
ATOM 3338 N N . GLY A 1 502 ? 23.423 -1.504 -60.700 1.00 77.88 502 GLY A N 1
ATOM 3339 C CA . GLY A 1 502 ? 22.517 -0.429 -61.090 1.00 77.88 502 GLY A CA 1
ATOM 3340 C C . GLY A 1 502 ? 23.145 0.494 -62.142 1.00 77.88 502 GLY A C 1
ATOM 3341 O O . GLY A 1 502 ? 24.165 0.182 -62.751 1.00 77.88 502 GLY A O 1
ATOM 3342 N N . LEU A 1 503 ? 22.478 1.618 -62.422 1.00 81.94 503 LEU A N 1
ATOM 3343 C CA . LEU A 1 503 ? 23.072 2.710 -63.194 1.00 81.94 503 LEU A CA 1
ATOM 3344 C C . LEU A 1 503 ? 23.570 3.771 -62.214 1.00 81.94 503 LEU A C 1
ATOM 3346 O O . LEU A 1 503 ? 22.763 4.510 -61.648 1.00 81.94 503 LEU A O 1
ATOM 3350 N N . GLU A 1 504 ? 24.884 3.865 -62.045 1.00 81.81 504 GLU A N 1
ATOM 3351 C CA . GLU A 1 504 ? 25.510 4.836 -61.150 1.00 81.81 504 GLU A CA 1
ATOM 3352 C C . GLU A 1 504 ? 26.213 5.966 -61.910 1.00 81.81 504 GLU A C 1
ATOM 3354 O O . GLU A 1 504 ? 26.915 5.752 -62.902 1.00 81.81 504 GLU A O 1
ATOM 3359 N N . VAL A 1 505 ? 26.068 7.188 -61.399 1.00 86.25 505 VAL A N 1
ATOM 3360 C CA . VAL A 1 505 ? 26.894 8.340 -61.765 1.00 86.25 505 VAL A CA 1
ATOM 3361 C C . VAL A 1 505 ? 27.797 8.653 -60.580 1.00 86.25 505 VAL A C 1
ATOM 3363 O O . VAL A 1 505 ? 27.344 9.200 -59.578 1.00 86.25 505 VAL A O 1
ATOM 3366 N N . ILE A 1 506 ? 29.074 8.296 -60.693 1.00 87.25 506 ILE A N 1
ATOM 3367 C CA . ILE A 1 506 ? 30.054 8.480 -59.619 1.00 87.25 506 ILE A CA 1
ATOM 3368 C C . ILE A 1 506 ? 30.947 9.675 -59.957 1.00 87.25 506 ILE A C 1
ATOM 3370 O O . ILE A 1 506 ? 31.627 9.689 -60.986 1.00 87.25 506 ILE A O 1
ATOM 3374 N N . PHE A 1 507 ? 30.959 10.668 -59.075 1.00 87.62 507 PHE A N 1
ATOM 3375 C CA . PHE A 1 507 ? 31.933 11.751 -59.069 1.00 87.62 507 PHE A CA 1
ATOM 3376 C C . PHE A 1 507 ? 33.019 11.434 -58.048 1.00 87.62 507 PHE A C 1
ATOM 3378 O O . PHE A 1 507 ? 32.717 11.089 -56.910 1.00 87.62 507 PHE A O 1
ATOM 3385 N N . THR A 1 508 ? 34.279 11.582 -58.447 1.00 85.50 508 THR A N 1
ATOM 3386 C CA . THR A 1 508 ? 35.431 11.321 -57.579 1.00 85.50 508 THR A CA 1
ATOM 3387 C C . THR A 1 508 ? 36.254 12.590 -57.396 1.00 85.50 508 THR A C 1
ATOM 3389 O O . THR A 1 508 ? 36.429 13.372 -58.336 1.00 85.50 508 THR A O 1
ATOM 3392 N N . GLY A 1 509 ? 36.775 12.810 -56.192 1.00 72.25 509 GLY A N 1
ATOM 3393 C CA . GLY A 1 509 ? 37.636 13.955 -55.893 1.00 72.25 509 GLY A CA 1
ATOM 3394 C C . GLY A 1 509 ? 39.046 13.825 -56.478 1.00 72.25 509 GLY A C 1
ATOM 3395 O O . GLY A 1 509 ? 39.495 12.746 -56.855 1.00 72.25 509 GLY A O 1
ATOM 3396 N N . SER A 1 510 ? 39.807 14.924 -56.483 1.00 66.38 510 SER A N 1
ATOM 3397 C CA . SER A 1 510 ? 41.222 14.932 -56.902 1.00 66.38 510 SER A CA 1
ATOM 3398 C C . SER A 1 510 ? 42.172 14.187 -55.948 1.00 66.38 510 SER A C 1
ATOM 3400 O O . SER A 1 510 ? 43.372 14.150 -56.205 1.00 66.38 510 SER A O 1
ATOM 3402 N N . ALA A 1 511 ? 41.654 13.648 -54.841 1.00 55.50 511 ALA A N 1
ATOM 3403 C CA . ALA A 1 511 ? 42.409 12.952 -53.801 1.00 55.50 511 ALA A CA 1
ATOM 3404 C C . ALA A 1 511 ? 42.269 11.413 -53.837 1.00 55.50 511 ALA A C 1
ATOM 3406 O O . ALA A 1 511 ? 42.905 10.760 -53.021 1.00 55.50 511 ALA A O 1
ATOM 3407 N N . GLY A 1 512 ? 41.509 10.835 -54.780 1.00 50.25 512 GLY A N 1
ATOM 3408 C CA . GLY A 1 512 ? 41.322 9.378 -54.912 1.00 50.25 512 GLY A CA 1
ATOM 3409 C C . GLY A 1 512 ? 39.851 8.945 -54.970 1.00 50.25 512 GLY A C 1
ATOM 3410 O O . GLY A 1 512 ? 38.969 9.746 -54.639 1.00 50.25 512 GLY A O 1
ATOM 3411 N N . ALA A 1 513 ? 39.629 7.709 -55.437 1.00 45.25 513 ALA A N 1
ATOM 3412 C CA . ALA A 1 513 ? 38.355 7.008 -55.620 1.00 45.25 513 ALA A CA 1
ATOM 3413 C C . ALA A 1 513 ? 38.483 5.543 -55.199 1.00 45.25 513 ALA A C 1
ATOM 3415 O O . ALA A 1 513 ? 39.501 4.933 -55.612 1.00 45.25 513 ALA A O 1
#

Sequence (513 aa):
ETLTGGAGTDAITLGTVGNTLLVSALETITGQGGTDVITIGSVGATFLANALETITGGTGSELVFLGASGNTVTVSAVDILIGGAGTDVVTLGTAGNTVLLRGIETLTGGTGTEVITLGNTGNTLAISLIDTLVGGTGSDVVNIGTTGTTMVLSAIETLTGGTGTDVITLGSTGNTLAITLIDTLTGGASTDVVTLGTTGTTMLVSALETVTGGTGTDVITLGTVGNTLLANAIETIAGGTGSDLVFLGSSGNTVLASGVEILVGGTTTDVVTLGTAGNTVILRGLETLTGQGGTDIITIGDTGTTMLVSALETLVGGAGSDAITLGTTGTTMLVSALETVTGGTGTDVITIGTVGSTFLANALETITGGSGSELVFLGSGGTTALVSAIDILIGGTGTDVVTLGTAGNTVLLRGIETLTGDTGTDVITLGNTFNSLLVSGIETLTGGSASDIVTLGTAGNTLVVSGIETLIGGTGTDIVTIGTAGGTLLALGIETLIGGTGLEVIFTGSAGA

Radius of gyration: 40.84 Å; chains: 1; bounding box: 89×36×126 Å